Protein AF-E9GA57-F1 (afdb_monomer)

Structure (mmCIF, N/CA/C/O backbone):
data_AF-E9GA57-F1
#
_entry.id   AF-E9GA57-F1
#
loop_
_atom_site.group_PDB
_atom_site.id
_atom_site.type_symbol
_atom_site.label_atom_id
_atom_site.label_alt_id
_atom_site.label_comp_id
_atom_site.label_asym_id
_atom_site.label_entity_id
_atom_site.label_seq_id
_atom_site.pdbx_PDB_ins_code
_atom_site.Cartn_x
_atom_site.Cartn_y
_atom_site.Cartn_z
_atom_site.occupancy
_atom_site.B_iso_or_equiv
_atom_site.auth_seq_id
_atom_site.auth_comp_id
_atom_site.auth_asym_id
_atom_site.auth_atom_id
_atom_site.pdbx_PDB_model_num
ATOM 1 N N . MET A 1 1 ? 1.927 -9.019 -27.280 1.00 52.72 1 MET A N 1
ATOM 2 C CA . MET A 1 1 ? 1.765 -9.834 -26.053 1.00 52.72 1 MET A CA 1
ATOM 3 C C . MET A 1 1 ? 1.770 -9.001 -24.768 1.00 52.72 1 MET A C 1
ATOM 5 O O . MET A 1 1 ? 0.870 -9.200 -23.970 1.00 52.72 1 MET A O 1
ATOM 9 N N . GLY A 1 2 ? 2.682 -8.036 -24.570 1.00 62.12 2 GLY A N 1
ATOM 10 C CA . GLY A 1 2 ? 2.745 -7.253 -23.314 1.00 62.12 2 GLY A CA 1
ATOM 11 C C . GLY A 1 2 ? 1.515 -6.386 -22.986 1.00 62.12 2 GLY A C 1
ATOM 12 O O . GLY A 1 2 ? 1.134 -6.282 -21.827 1.00 62.12 2 GLY A O 1
ATOM 13 N N . VAL A 1 3 ? 0.835 -5.830 -23.995 1.00 66.38 3 VAL A N 1
ATOM 14 C CA . VAL A 1 3 ? -0.330 -4.940 -23.786 1.00 66.38 3 VAL A CA 1
ATOM 15 C C . VAL A 1 3 ? -1.567 -5.695 -23.279 1.00 66.38 3 VAL A C 1
ATOM 17 O O . VAL A 1 3 ? -2.296 -5.191 -22.432 1.00 66.38 3 VAL A O 1
ATOM 20 N N . LEU A 1 4 ? -1.779 -6.934 -23.735 1.00 70.25 4 LEU A N 1
ATOM 21 C CA . LEU A 1 4 ? -2.903 -7.766 -23.285 1.00 70.25 4 LEU A CA 1
ATOM 22 C C . LEU A 1 4 ? -2.742 -8.202 -21.822 1.00 70.25 4 LEU A C 1
ATOM 24 O O . LEU A 1 4 ? -3.722 -8.253 -21.086 1.00 70.25 4 LEU A O 1
ATOM 28 N N . LEU A 1 5 ? -1.505 -8.443 -21.383 1.00 80.62 5 LEU A N 1
ATOM 29 C CA . LEU A 1 5 ? -1.187 -8.780 -19.994 1.00 80.62 5 LEU A CA 1
ATOM 30 C C . LEU A 1 5 ? -1.460 -7.605 -19.042 1.00 80.62 5 LEU A C 1
ATOM 32 O O . LEU A 1 5 ? -2.015 -7.808 -17.965 1.00 80.62 5 LEU A O 1
ATOM 36 N N . ALA A 1 6 ? -1.157 -6.375 -19.467 1.00 80.19 6 ALA A N 1
ATOM 37 C CA . ALA A 1 6 ? -1.440 -5.175 -18.680 1.00 80.19 6 ALA A CA 1
ATOM 38 C C . ALA A 1 6 ? -2.951 -4.940 -18.490 1.00 80.19 6 ALA A C 1
ATOM 40 O O . ALA A 1 6 ? -3.390 -4.615 -17.390 1.00 80.19 6 ALA A O 1
ATOM 41 N N . ILE A 1 7 ? -3.762 -5.173 -19.528 1.00 82.75 7 ILE A N 1
ATOM 42 C CA . ILE A 1 7 ? -5.223 -4.997 -19.460 1.00 82.75 7 ILE A CA 1
ATOM 43 C C . ILE A 1 7 ? -5.868 -6.036 -18.528 1.00 82.75 7 ILE A C 1
ATOM 45 O O . ILE A 1 7 ? -6.749 -5.694 -17.741 1.00 82.75 7 ILE A O 1
ATOM 49 N N . VAL A 1 8 ? -5.399 -7.288 -18.560 1.00 86.50 8 VAL A N 1
ATOM 50 C CA . VAL A 1 8 ? -5.901 -8.355 -17.675 1.00 86.50 8 VAL A CA 1
ATOM 51 C C . VAL A 1 8 ? -5.551 -8.082 -16.207 1.00 86.50 8 VAL A C 1
ATOM 53 O O . VAL A 1 8 ? -6.388 -8.299 -15.331 1.00 86.50 8 VAL A O 1
ATOM 56 N N . LEU A 1 9 ? -4.356 -7.551 -15.928 1.00 84.56 9 LEU A N 1
ATOM 57 C CA . LEU A 1 9 ? -3.941 -7.194 -14.566 1.00 84.56 9 LEU A CA 1
ATOM 58 C C . LEU A 1 9 ? -4.743 -6.014 -13.999 1.00 84.56 9 LEU A C 1
ATOM 60 O O . LEU A 1 9 ? -5.141 -6.055 -12.836 1.00 84.56 9 LEU A O 1
ATOM 64 N N . ILE A 1 10 ? -5.052 -5.007 -14.822 1.00 83.75 10 ILE A N 1
ATOM 65 C CA . ILE A 1 10 ? -5.902 -3.875 -14.418 1.00 83.75 10 ILE A CA 1
ATOM 66 C C . ILE A 1 10 ? -7.335 -4.350 -14.134 1.00 83.75 10 ILE A C 1
ATOM 68 O O . ILE A 1 10 ? -7.931 -3.951 -13.134 1.00 83.75 10 ILE A O 1
ATOM 72 N N . TRP A 1 11 ? -7.879 -5.248 -14.961 1.00 86.62 11 TRP A N 1
ATOM 73 C CA . TRP A 1 11 ? -9.225 -5.790 -14.760 1.00 86.62 11 TRP A CA 1
ATOM 74 C C . TRP A 1 11 ? -9.342 -6.630 -13.477 1.00 86.62 11 TRP A C 1
ATOM 76 O O . TRP A 1 11 ? -10.303 -6.476 -12.721 1.00 86.62 11 TRP A O 1
ATOM 86 N N . LEU A 1 12 ? -8.339 -7.465 -13.181 1.00 82.69 12 LEU A N 1
ATOM 87 C CA . LEU A 1 12 ? -8.283 -8.245 -11.937 1.00 82.69 12 LEU A CA 1
ATOM 88 C C . LEU A 1 12 ? -8.162 -7.354 -10.693 1.00 82.69 12 LEU A C 1
ATOM 90 O O . LEU A 1 12 ? -8.779 -7.645 -9.668 1.00 82.69 12 LEU A O 1
ATOM 94 N N . TRP A 1 13 ? -7.418 -6.251 -10.789 1.00 83.06 13 TRP A N 1
ATOM 95 C CA . TRP A 1 13 ? -7.254 -5.304 -9.688 1.00 83.06 13 TRP A CA 1
ATOM 96 C C . TRP A 1 13 ? -8.558 -4.559 -9.358 1.00 83.06 13 TRP A C 1
ATOM 98 O O . TRP A 1 13 ? -8.943 -4.476 -8.192 1.00 83.06 13 TRP A O 1
ATOM 108 N N . VAL A 1 14 ? -9.300 -4.108 -10.377 1.00 77.31 14 VAL A N 1
ATOM 109 C CA . VAL A 1 14 ? -10.599 -3.427 -10.199 1.00 77.31 14 VAL A CA 1
ATOM 110 C C . VAL A 1 14 ? -11.663 -4.365 -9.616 1.00 77.31 14 VAL A C 1
ATOM 112 O O . VAL A 1 14 ? -12.444 -3.958 -8.751 1.00 77.31 14 VAL A O 1
ATOM 115 N N . LYS A 1 15 ? -11.675 -5.638 -10.030 1.00 70.62 15 LYS A N 1
ATOM 116 C CA . LYS A 1 15 ? -12.623 -6.636 -9.512 1.00 70.62 15 LYS A CA 1
ATOM 117 C C . LYS A 1 15 ? -12.389 -6.948 -8.028 1.00 70.62 15 LYS A C 1
ATOM 119 O O . LYS A 1 15 ? -13.335 -7.018 -7.253 1.00 70.62 15 LYS A O 1
ATOM 124 N N . HIS A 1 16 ? -11.129 -7.057 -7.609 1.00 69.00 16 HIS A N 1
ATOM 125 C CA . HIS A 1 16 ? -10.789 -7.341 -6.212 1.00 69.00 16 HIS A CA 1
ATOM 126 C C . HIS A 1 16 ? -11.124 -6.174 -5.259 1.00 69.00 16 HIS A C 1
ATOM 128 O O . HIS A 1 16 ? -11.327 -6.380 -4.062 1.00 69.00 16 HIS A O 1
ATOM 134 N N . PHE A 1 17 ? -11.195 -4.940 -5.769 1.00 57.69 17 PHE A N 1
ATOM 135 C CA . PHE A 1 17 ? -11.521 -3.760 -4.961 1.00 57.69 17 PHE A CA 1
ATOM 136 C C . PHE A 1 17 ? -13.031 -3.528 -4.796 1.00 57.69 17 PHE A C 1
ATOM 138 O O . PHE A 1 17 ? -13.475 -3.004 -3.773 1.00 57.69 17 PHE A O 1
ATOM 145 N N . THR A 1 18 ? -13.827 -3.957 -5.774 1.00 52.44 18 THR A N 1
ATOM 146 C CA . THR A 1 18 ? -15.287 -3.772 -5.774 1.00 52.44 18 THR A CA 1
ATOM 147 C C . THR A 1 18 ? -16.026 -4.808 -4.921 1.00 52.44 18 THR A C 1
ATOM 149 O O . THR A 1 18 ? -17.073 -4.494 -4.367 1.00 52.44 18 THR A O 1
ATOM 152 N N . GLU A 1 19 ? -15.454 -5.995 -4.694 1.00 46.53 19 GLU A N 1
ATOM 153 C CA . GLU A 1 19 ? -16.055 -7.018 -3.816 1.00 46.53 19 GLU A CA 1
ATOM 154 C C . GLU A 1 19 ? -15.856 -6.755 -2.306 1.00 46.53 19 GLU A C 1
ATOM 156 O O . GLU A 1 19 ? -16.534 -7.368 -1.487 1.00 46.53 19 GLU A O 1
ATOM 161 N N . LYS A 1 20 ? -14.982 -5.817 -1.902 1.00 46.53 20 LYS A N 1
ATOM 162 C CA . LYS A 1 20 ? -14.731 -5.490 -0.478 1.00 46.53 20 LYS A CA 1
ATOM 163 C C . LYS A 1 20 ? -15.495 -4.278 0.063 1.00 46.53 20 LYS A C 1
ATOM 165 O O . LYS A 1 20 ? -15.325 -3.928 1.226 1.00 46.53 20 LYS A O 1
ATOM 170 N N . SER A 1 21 ? -16.327 -3.635 -0.752 1.00 40.84 21 SER A N 1
ATOM 171 C CA . SER A 1 21 ? -17.007 -2.378 -0.409 1.00 40.84 21 SER A CA 1
ATOM 172 C C . SER A 1 21 ? -18.533 -2.484 -0.526 1.00 40.84 21 SER A C 1
ATOM 174 O O . SER A 1 21 ? -19.183 -1.662 -1.161 1.00 40.84 21 SER A O 1
ATOM 176 N N . SER A 1 22 ? -19.124 -3.497 0.118 1.00 37.25 22 SER A N 1
ATOM 177 C CA . SER A 1 22 ? -20.571 -3.543 0.377 1.00 37.25 22 SER A CA 1
ATOM 178 C C . SER A 1 22 ? -20.839 -3.393 1.880 1.00 37.25 22 SER A C 1
ATOM 180 O O . SER A 1 22 ? -20.543 -4.321 2.632 1.00 37.25 22 SER A O 1
ATOM 182 N N . PRO A 1 23 ? -21.370 -2.251 2.352 1.00 38.97 23 PRO A N 1
ATOM 183 C CA . PRO A 1 23 ? -21.886 -2.128 3.708 1.00 38.97 23 PRO A CA 1
ATOM 184 C C . PRO A 1 23 ? -23.282 -2.762 3.790 1.00 38.97 23 PRO A C 1
ATOM 186 O O . PRO A 1 23 ? -24.202 -2.368 3.074 1.00 38.97 23 PRO A O 1
ATOM 189 N N . SER A 1 24 ? -23.442 -3.751 4.669 1.00 34.28 24 SER A N 1
ATOM 190 C CA . SER A 1 24 ? -24.736 -4.323 5.037 1.00 34.28 24 SER A CA 1
ATOM 191 C C . SER A 1 24 ? -25.480 -3.358 5.964 1.00 34.28 24 SER A C 1
ATOM 193 O O . SER A 1 24 ? -25.204 -3.289 7.160 1.00 34.28 24 SER A O 1
ATOM 195 N N . THR A 1 25 ? -26.417 -2.593 5.416 1.00 39.44 25 THR A N 1
ATOM 196 C CA . THR A 1 25 ? -27.461 -1.916 6.194 1.00 39.44 25 THR A CA 1
ATOM 197 C C . THR A 1 25 ? -28.654 -2.842 6.339 1.00 39.44 25 THR A C 1
ATOM 199 O O . THR A 1 25 ? -29.354 -3.086 5.357 1.00 39.44 25 THR A O 1
ATOM 202 N N . GLU A 1 26 ? -28.916 -3.293 7.561 1.00 31.64 26 GLU A N 1
ATOM 203 C CA . GLU A 1 26 ? -30.195 -3.886 7.934 1.00 31.64 26 GLU A CA 1
ATOM 204 C C . GLU A 1 26 ? -30.707 -3.189 9.203 1.00 31.64 26 GLU A C 1
ATOM 206 O O . GLU A 1 26 ? -30.174 -3.335 10.299 1.00 31.64 26 GLU A O 1
ATOM 211 N N . ASN A 1 27 ? -31.710 -2.338 8.990 1.00 33.09 27 ASN A N 1
ATOM 212 C CA . ASN A 1 27 ? -32.635 -1.824 9.993 1.00 33.09 27 ASN A CA 1
ATOM 213 C C . ASN A 1 27 ? -33.791 -2.825 10.105 1.00 33.09 27 ASN A C 1
ATOM 215 O O . ASN A 1 27 ? -34.315 -3.189 9.054 1.00 33.09 27 ASN A O 1
ATOM 219 N N . GLN A 1 28 ? -34.283 -3.124 11.317 1.00 32.22 28 GLN A N 1
ATOM 220 C CA . GLN A 1 28 ? -35.723 -3.059 11.643 1.00 32.22 28 GLN A CA 1
ATOM 221 C C . GLN A 1 28 ? -36.057 -3.338 13.127 1.00 32.22 28 GLN A C 1
ATOM 223 O O . GLN A 1 28 ? -35.602 -4.317 13.700 1.00 32.22 28 GLN A O 1
ATOM 228 N N . HIS A 1 29 ? -36.926 -2.452 13.648 1.00 30.33 29 HIS A N 1
ATOM 229 C CA . HIS A 1 29 ? -37.979 -2.579 14.684 1.00 30.33 29 HIS A CA 1
ATOM 230 C C . HIS A 1 29 ? -37.606 -3.026 16.114 1.00 30.33 29 HIS A C 1
ATOM 232 O O . HIS A 1 29 ? -37.069 -4.099 16.321 1.00 30.33 29 HIS A O 1
ATOM 238 N N . SER A 1 30 ? -37.797 -2.222 17.174 1.00 33.06 30 SER A N 1
ATOM 239 C CA . SER A 1 30 ? -39.001 -1.525 17.696 1.00 33.06 30 SER A CA 1
ATOM 240 C C . SER A 1 30 ? -40.147 -2.464 18.077 1.00 33.06 30 SER A C 1
ATOM 242 O O . SER A 1 30 ? -40.890 -2.904 17.205 1.00 33.06 30 SER A O 1
ATOM 244 N N . SER A 1 31 ? -40.301 -2.733 19.379 1.00 35.16 31 SER A N 1
ATOM 245 C CA . SER A 1 31 ? -41.503 -2.447 20.195 1.00 35.16 31 SER A CA 1
ATOM 246 C C . SER A 1 31 ? -41.460 -3.217 21.524 1.00 35.16 31 SER A C 1
ATOM 248 O O . SER A 1 31 ? -41.286 -4.429 21.521 1.00 35.16 31 SER A O 1
ATOM 250 N N . ALA A 1 32 ? -41.629 -2.504 22.641 1.00 32.69 32 ALA A N 1
ATOM 251 C CA . ALA A 1 32 ? -42.375 -2.942 23.827 1.00 32.69 32 ALA A CA 1
ATOM 252 C C . ALA A 1 32 ? -42.404 -1.798 24.853 1.00 32.69 32 ALA A C 1
ATOM 254 O O . ALA A 1 32 ? -41.393 -1.469 25.472 1.00 32.69 32 ALA A O 1
ATOM 255 N N . ASP A 1 33 ? -43.580 -1.191 24.992 1.00 34.28 33 ASP A N 1
ATOM 256 C CA . ASP A 1 33 ? -43.984 -0.403 26.152 1.00 34.28 33 ASP A CA 1
ATOM 257 C C . ASP A 1 33 ? -44.004 -1.278 27.413 1.00 34.28 33 ASP A C 1
ATOM 259 O O . ASP A 1 33 ? -44.437 -2.428 27.334 1.00 34.28 33 ASP A O 1
ATOM 263 N N . GLN A 1 34 ? -43.673 -0.702 28.575 1.00 35.12 34 GLN A N 1
ATOM 264 C CA . GLN A 1 34 ? -44.539 -0.762 29.761 1.00 35.12 34 GLN A CA 1
ATOM 265 C C . GLN A 1 34 ? -44.079 0.195 30.876 1.00 35.12 34 GLN A C 1
ATOM 267 O O . GLN A 1 34 ? -42.947 0.161 31.347 1.00 35.12 34 GLN A O 1
ATOM 272 N N . ASN A 1 35 ? -45.025 1.047 31.281 1.00 30.70 35 ASN A N 1
ATOM 273 C CA . ASN A 1 35 ? -45.086 1.794 32.537 1.00 30.70 35 ASN A CA 1
ATOM 274 C C . ASN A 1 35 ? -44.775 0.909 33.756 1.00 30.70 35 ASN A C 1
ATOM 276 O O . ASN A 1 35 ? -45.342 -0.176 33.848 1.00 30.70 35 ASN A O 1
ATOM 280 N N . SER A 1 36 ? -44.094 1.447 34.773 1.00 32.06 36 SER A N 1
ATOM 281 C CA . SER A 1 36 ? -44.779 1.950 35.981 1.00 32.06 36 SER A CA 1
ATOM 282 C C . SER A 1 36 ? -43.806 2.337 37.102 1.00 32.06 36 SER A C 1
ATOM 284 O O . SER A 1 36 ? -42.912 1.567 37.432 1.00 32.06 36 SER A O 1
ATOM 286 N N . ASN A 1 37 ? -44.143 3.455 37.745 1.00 32.72 37 ASN A N 1
ATOM 287 C CA . ASN A 1 37 ? -43.952 3.789 39.158 1.00 32.72 37 ASN A CA 1
ATOM 288 C C . ASN A 1 37 ? -42.570 4.242 39.651 1.00 32.72 37 ASN A C 1
ATOM 290 O O . ASN A 1 37 ? -41.675 3.455 39.943 1.00 32.72 37 ASN A O 1
ATOM 294 N N . ASP A 1 38 ? -42.523 5.559 39.863 1.00 36.25 38 ASP A N 1
ATOM 295 C CA . ASP A 1 38 ? -41.818 6.247 40.940 1.00 36.25 38 ASP A CA 1
ATOM 296 C C . ASP A 1 38 ? -41.906 5.494 42.275 1.00 36.25 38 ASP A C 1
ATOM 298 O O . ASP A 1 38 ? -43.006 5.337 42.804 1.00 36.25 38 ASP A O 1
ATOM 302 N N . VAL A 1 39 ? -40.751 5.134 42.841 1.00 38.06 39 VAL A N 1
ATOM 303 C CA . VAL A 1 39 ? -40.457 5.169 44.285 1.00 38.06 39 VAL A CA 1
ATOM 304 C C . VAL A 1 39 ? -38.939 5.367 44.437 1.00 38.06 39 VAL A C 1
ATOM 306 O O . VAL A 1 39 ? -38.159 4.462 44.151 1.00 38.06 39 VAL A O 1
ATOM 309 N N . GLU A 1 40 ? -38.516 6.558 44.872 1.00 39.00 40 GLU A N 1
ATOM 310 C CA . GLU A 1 40 ? -37.203 6.765 45.507 1.00 39.00 40 GLU A CA 1
ATOM 311 C C . GLU A 1 40 ? -37.125 5.946 46.807 1.00 39.00 40 GLU A C 1
ATOM 313 O O . GLU A 1 40 ? -38.121 5.839 47.529 1.00 39.00 40 GLU A O 1
ATOM 318 N N . PRO A 1 41 ? -35.931 5.446 47.169 1.00 43.34 41 PRO A N 1
ATOM 319 C CA . PRO A 1 41 ? -35.280 6.125 48.285 1.00 43.34 41 PRO A CA 1
ATOM 320 C C . PRO A 1 41 ? -33.763 6.315 48.133 1.00 43.34 41 PRO A C 1
ATOM 322 O O . PRO A 1 41 ? -33.021 5.471 47.641 1.00 43.34 41 PRO A O 1
ATOM 325 N N . GLU A 1 42 ? -33.354 7.492 48.596 1.00 33.31 42 GLU A N 1
ATOM 326 C CA . GLU A 1 42 ? -32.157 7.828 49.368 1.00 33.31 42 GLU A CA 1
ATOM 327 C C . GLU A 1 42 ? -30.932 6.883 49.399 1.00 33.31 42 GLU A C 1
ATOM 329 O O . GLU A 1 42 ? -30.936 5.807 49.981 1.00 33.31 42 GLU A O 1
ATOM 334 N N . VAL A 1 43 ? -29.815 7.482 48.962 1.00 35.31 43 VAL A N 1
ATOM 335 C CA . VAL A 1 43 ? -28.507 7.529 49.650 1.00 35.31 43 VAL A CA 1
ATOM 336 C C . VAL A 1 43 ? -27.723 6.212 49.787 1.00 35.31 43 VAL A C 1
ATOM 338 O O . VAL A 1 43 ? -27.720 5.563 50.825 1.00 35.31 43 VAL A O 1
ATOM 341 N N . CYS A 1 44 ? -26.835 5.979 48.815 1.00 30.36 44 CYS A N 1
ATOM 342 C CA . CYS A 1 44 ? -25.487 5.469 49.087 1.00 30.36 44 CYS A CA 1
ATOM 343 C C . CYS A 1 44 ? -24.462 6.535 48.674 1.00 30.36 44 CYS A C 1
ATOM 345 O O . CYS A 1 44 ? -24.167 6.734 47.494 1.00 30.36 44 CYS A O 1
ATOM 347 N N . GLN A 1 45 ? -23.964 7.271 49.668 1.00 35.75 45 GLN A N 1
ATOM 348 C CA . GLN A 1 45 ? -22.781 8.119 49.548 1.00 35.75 45 GLN A CA 1
ATOM 349 C C . GLN A 1 45 ? -21.500 7.273 49.634 1.00 35.75 45 GLN A C 1
ATOM 351 O O . GLN A 1 45 ? -21.468 6.246 50.302 1.00 35.75 45 GLN A O 1
ATOM 356 N N . ASP A 1 46 ? -20.449 7.802 49.004 1.00 35.81 46 ASP A N 1
ATOM 357 C CA . ASP A 1 46 ? -19.027 7.464 49.148 1.00 35.81 46 ASP A CA 1
ATOM 358 C C . ASP A 1 46 ? -18.485 6.173 48.517 1.00 35.81 46 ASP A C 1
ATOM 360 O O . ASP A 1 46 ? -18.299 5.151 49.164 1.00 35.81 46 ASP A O 1
ATOM 364 N N . THR A 1 47 ? -18.006 6.294 47.271 1.00 39.78 47 THR A N 1
ATOM 365 C CA . THR A 1 47 ? -16.549 6.289 46.984 1.00 39.78 47 THR A CA 1
ATOM 366 C C . THR A 1 47 ? -16.287 6.709 45.535 1.00 39.78 47 THR A C 1
ATOM 368 O O . THR A 1 47 ? -16.073 5.907 44.631 1.00 39.78 47 THR A O 1
ATOM 371 N N . ARG A 1 48 ? -16.280 8.023 45.282 1.00 32.22 48 ARG A N 1
ATOM 372 C CA . ARG A 1 48 ? -15.826 8.577 43.998 1.00 32.22 48 ARG A CA 1
ATOM 373 C C . ARG A 1 48 ? -14.314 8.794 44.072 1.00 32.22 48 ARG A C 1
ATOM 375 O O . ARG A 1 48 ? -13.851 9.908 44.301 1.00 32.22 48 ARG A O 1
ATOM 382 N N . GLN A 1 49 ? -13.534 7.723 43.921 1.00 37.47 49 GLN A N 1
ATOM 383 C CA . GLN A 1 49 ? -12.100 7.869 43.676 1.00 37.47 49 GLN A CA 1
ATOM 384 C C . GLN A 1 49 ? -11.899 8.447 42.271 1.00 37.47 49 GLN A C 1
ATOM 386 O O . GLN A 1 49 ? -12.241 7.848 41.254 1.00 37.47 49 GLN A O 1
ATOM 391 N N . GLN A 1 50 ? -11.383 9.672 42.242 1.00 33.66 50 GLN A N 1
ATOM 392 C CA . GLN A 1 50 ? -10.917 10.380 41.057 1.00 33.66 50 GLN A CA 1
ATOM 393 C C . GLN A 1 50 ? -9.732 9.630 40.432 1.00 33.66 50 GLN A C 1
ATOM 395 O O . GLN A 1 50 ? -8.575 9.859 40.779 1.00 33.66 50 GLN A O 1
ATOM 400 N N . LEU A 1 51 ? -10.019 8.754 39.468 1.00 34.22 51 LEU A N 1
ATOM 401 C CA . LEU A 1 51 ? -9.038 8.312 38.480 1.00 34.22 51 LEU A CA 1
ATOM 402 C C . LEU A 1 51 ? -8.805 9.458 37.492 1.00 34.22 51 LEU A C 1
ATOM 404 O O . LEU A 1 51 ? -9.459 9.600 36.461 1.00 34.22 51 LEU A O 1
ATOM 408 N N . THR A 1 52 ? -7.871 10.325 37.868 1.00 31.64 52 THR A N 1
ATOM 409 C CA . THR A 1 52 ? -7.281 11.337 36.995 1.00 31.64 52 THR A CA 1
ATOM 410 C C . THR A 1 52 ? -6.394 10.609 35.983 1.00 31.64 52 THR A C 1
ATOM 412 O O . THR A 1 52 ? -5.211 10.396 36.225 1.00 31.64 52 THR A O 1
ATOM 415 N N . VAL A 1 53 ? -6.969 10.158 34.866 1.00 38.06 53 VAL A N 1
ATOM 416 C CA . VAL A 1 53 ? -6.175 9.667 33.734 1.00 38.06 53 VAL A CA 1
ATOM 417 C C . VAL A 1 53 ? -5.670 10.890 32.978 1.00 38.06 53 VAL A C 1
ATOM 419 O O . VAL A 1 53 ? -6.438 11.614 32.342 1.00 38.06 53 VAL A O 1
ATOM 422 N N . ASP A 1 54 ? -4.371 11.146 33.111 1.00 33.53 54 ASP A N 1
ATOM 423 C CA . ASP A 1 54 ? -3.637 12.192 32.409 1.00 33.53 54 ASP A CA 1
ATOM 424 C C . ASP A 1 54 ? -3.819 12.057 30.888 1.00 33.53 54 ASP A C 1
ATOM 426 O O . ASP A 1 54 ? -3.111 11.327 30.195 1.00 33.53 54 ASP A O 1
ATOM 430 N N . SER A 1 55 ? -4.762 12.825 30.345 1.00 37.09 55 SER A N 1
ATOM 431 C CA . SER A 1 55 ? -4.916 13.075 28.913 1.00 37.09 55 SER A CA 1
ATOM 432 C C . SER A 1 55 ? -3.831 14.051 28.444 1.00 37.09 55 SER A C 1
ATOM 434 O O . SER A 1 55 ? -4.099 15.208 28.114 1.00 37.09 55 SER A O 1
ATOM 436 N N . LYS A 1 56 ? -2.573 13.608 28.441 1.00 44.03 56 LYS A N 1
ATOM 437 C CA . LYS A 1 56 ? -1.449 14.325 27.830 1.00 44.03 56 LYS A CA 1
ATOM 438 C C . LYS A 1 56 ? -0.706 13.374 26.903 1.00 44.03 56 LYS A C 1
ATOM 440 O O . LYS A 1 56 ? -0.406 12.255 27.289 1.00 44.03 56 LYS A O 1
ATOM 445 N N . MET A 1 57 ? -0.344 13.892 25.727 1.00 38.44 57 MET A N 1
ATOM 446 C CA . MET A 1 57 ? 0.474 13.270 24.669 1.00 38.44 57 MET A CA 1
ATOM 447 C C . MET A 1 57 ? -0.303 12.593 23.525 1.00 38.44 57 MET A C 1
ATOM 449 O O . MET A 1 57 ? -0.106 11.425 23.219 1.00 38.44 57 MET A O 1
ATOM 453 N N . LEU A 1 58 ? -1.095 13.373 22.787 1.00 38.88 58 LEU A N 1
ATOM 454 C CA . LEU A 1 58 ? -1.225 13.166 21.338 1.00 38.88 58 LEU A CA 1
ATOM 455 C C . LEU A 1 58 ? -1.053 14.511 20.632 1.00 38.88 58 LEU A C 1
ATOM 457 O O . LEU A 1 58 ? -1.991 15.135 20.147 1.00 38.88 58 LEU A O 1
ATOM 461 N N . THR A 1 59 ? 0.190 14.986 20.613 1.00 36.25 59 THR A N 1
ATOM 462 C CA . THR A 1 59 ? 0.614 16.019 19.673 1.00 36.25 59 THR A CA 1
ATOM 463 C C . THR A 1 59 ? 0.616 15.415 18.275 1.00 36.25 59 THR A C 1
ATOM 465 O O . THR A 1 59 ? 1.459 14.586 17.930 1.00 36.25 59 THR A O 1
ATOM 468 N N . THR A 1 60 ? -0.361 15.834 17.476 1.00 38.75 60 THR A N 1
ATOM 469 C CA . THR A 1 60 ? -0.442 15.612 16.034 1.00 38.75 60 THR A CA 1
ATOM 470 C C . THR A 1 60 ? 0.822 16.156 15.379 1.00 38.75 60 THR A C 1
ATOM 472 O O . THR A 1 60 ? 0.965 17.362 15.180 1.00 38.75 60 THR A O 1
ATOM 475 N N . THR A 1 61 ? 1.766 15.271 15.074 1.00 39.00 61 THR A N 1
ATOM 476 C CA . THR A 1 61 ? 2.919 15.631 14.250 1.00 39.00 61 THR A CA 1
ATOM 477 C C . THR A 1 61 ? 2.459 15.488 12.807 1.00 39.00 61 THR A C 1
ATOM 479 O O . THR A 1 61 ? 2.162 14.380 12.361 1.00 39.00 61 THR A O 1
ATOM 482 N N . SER A 1 62 ? 2.282 16.622 12.126 1.00 39.81 62 SER A N 1
ATOM 483 C CA . SER A 1 62 ? 1.831 16.674 10.738 1.00 39.81 62 SER A CA 1
ATOM 484 C C . SER A 1 62 ? 2.770 15.862 9.851 1.00 39.81 62 SER A C 1
ATOM 486 O O . SER A 1 62 ? 3.983 16.074 9.860 1.00 39.81 62 SER A O 1
ATOM 488 N N . ILE A 1 63 ? 2.195 14.948 9.077 1.00 44.00 63 ILE A N 1
ATOM 489 C CA . ILE A 1 63 ? 2.881 14.251 7.992 1.00 44.00 63 ILE A CA 1
ATOM 490 C C . ILE A 1 63 ? 3.279 15.318 6.955 1.00 44.00 63 ILE A C 1
ATOM 492 O O . ILE A 1 63 ? 2.396 16.068 6.537 1.00 44.00 63 ILE A O 1
ATOM 496 N N . PRO A 1 64 ? 4.558 15.438 6.551 1.00 44.91 64 PRO A N 1
ATOM 497 C CA . PRO A 1 64 ? 4.936 16.358 5.492 1.00 44.91 64 PRO A CA 1
ATOM 498 C C . PRO A 1 64 ? 4.424 15.832 4.148 1.00 44.91 64 PRO A C 1
ATOM 500 O O . PRO A 1 64 ? 4.748 14.719 3.735 1.00 44.91 64 PRO A O 1
ATOM 503 N N . ASP A 1 65 ? 3.603 16.673 3.532 1.00 41.75 65 ASP A N 1
ATOM 504 C CA . ASP A 1 65 ? 3.062 16.683 2.179 1.00 41.75 65 ASP A CA 1
ATOM 505 C C . ASP A 1 65 ? 3.663 15.709 1.147 1.00 41.75 65 ASP A C 1
ATOM 507 O O . ASP A 1 65 ? 4.823 15.795 0.736 1.00 41.75 65 ASP A O 1
ATOM 511 N N . GLU A 1 66 ? 2.775 14.885 0.584 1.00 48.81 66 GLU A N 1
ATOM 512 C CA . GLU A 1 66 ? 2.966 14.106 -0.648 1.00 48.81 66 GLU A CA 1
ATOM 513 C C . GLU A 1 66 ? 3.258 14.974 -1.895 1.00 48.81 66 GLU A C 1
ATOM 515 O O . GLU A 1 66 ? 3.596 14.436 -2.949 1.00 48.81 66 GLU A O 1
ATOM 520 N N . GLN A 1 67 ? 3.186 16.309 -1.794 1.00 51.09 67 GLN A N 1
ATOM 521 C CA . GLN A 1 67 ? 3.429 17.233 -2.912 1.00 51.09 67 GLN A CA 1
ATOM 522 C C . GLN A 1 67 ? 4.880 17.255 -3.408 1.00 51.09 67 GLN A C 1
ATOM 524 O O . GLN A 1 67 ? 5.110 17.539 -4.580 1.00 51.09 67 GLN A O 1
ATOM 529 N N . PHE A 1 68 ? 5.870 16.909 -2.578 1.00 47.16 68 PHE A N 1
ATOM 530 C CA . PHE A 1 68 ? 7.273 16.939 -3.018 1.00 47.16 68 PHE A CA 1
ATOM 531 C C . PHE A 1 68 ? 7.662 15.781 -3.955 1.00 47.16 68 PHE A C 1
ATOM 533 O O . PHE A 1 68 ? 8.703 15.854 -4.604 1.00 47.16 68 PHE A O 1
ATOM 540 N N . LYS A 1 69 ? 6.841 14.725 -4.076 1.00 55.66 69 LYS A N 1
ATOM 541 C CA . LYS A 1 69 ? 7.156 13.554 -4.921 1.00 55.66 69 LYS A CA 1
ATOM 542 C C . LYS A 1 69 ? 6.603 13.643 -6.344 1.00 55.66 69 LYS A C 1
ATOM 544 O O . LYS A 1 69 ? 7.133 12.980 -7.233 1.00 55.66 69 LYS A O 1
ATOM 549 N N . THR A 1 70 ? 5.571 14.447 -6.591 1.00 58.09 70 THR A N 1
ATOM 550 C CA . THR A 1 70 ? 4.962 14.576 -7.928 1.00 58.09 70 THR A CA 1
ATOM 551 C C . THR A 1 70 ? 5.854 15.339 -8.903 1.00 58.09 70 THR A C 1
ATOM 553 O O . THR A 1 70 ? 6.050 14.889 -10.032 1.00 58.09 70 THR A O 1
ATOM 556 N N . ASP A 1 71 ? 6.488 16.421 -8.451 1.00 59.66 71 ASP A N 1
ATOM 557 C CA . ASP A 1 71 ? 7.306 17.273 -9.322 1.00 59.66 71 ASP A CA 1
ATOM 558 C C . ASP A 1 71 ? 8.570 16.555 -9.812 1.00 59.66 71 ASP A C 1
ATOM 560 O O . ASP A 1 71 ? 8.975 16.693 -10.970 1.00 59.66 71 ASP A O 1
ATOM 564 N N . GLU A 1 72 ? 9.183 15.732 -8.962 1.00 69.12 72 GLU A N 1
ATOM 565 C CA . GLU A 1 72 ? 10.380 14.969 -9.318 1.00 69.12 72 GLU A CA 1
ATOM 566 C C . GLU A 1 72 ? 10.062 13.845 -10.320 1.00 69.12 72 GLU A C 1
ATOM 568 O O . GLU A 1 72 ? 10.793 13.656 -11.299 1.00 69.12 72 GLU A O 1
ATOM 573 N N . ILE A 1 73 ? 8.917 13.172 -10.155 1.00 70.94 73 ILE A N 1
ATOM 574 C CA . ILE A 1 73 ? 8.416 12.158 -11.096 1.00 70.94 73 ILE A CA 1
ATOM 575 C C . ILE A 1 73 ? 8.100 12.785 -12.462 1.00 70.94 73 ILE A C 1
ATOM 577 O O . ILE A 1 73 ? 8.491 12.240 -13.499 1.00 70.94 73 ILE A O 1
ATOM 581 N N . ASP A 1 74 ? 7.467 13.958 -12.490 1.00 71.69 74 ASP A N 1
ATOM 582 C CA . ASP A 1 74 ? 7.157 14.669 -13.736 1.00 71.69 74 ASP A CA 1
ATOM 583 C C . ASP A 1 74 ? 8.412 15.182 -14.451 1.00 71.69 74 ASP A C 1
ATOM 585 O O . ASP A 1 74 ? 8.451 15.292 -15.683 1.00 71.69 74 ASP A O 1
ATOM 589 N N . THR A 1 75 ? 9.467 15.485 -13.696 1.00 75.56 75 THR A N 1
ATOM 590 C CA . THR A 1 75 ? 10.765 15.875 -14.256 1.00 75.56 75 THR A CA 1
ATOM 591 C C . THR A 1 75 ? 11.482 14.672 -14.873 1.00 75.56 75 THR A C 1
ATOM 593 O O . THR A 1 75 ? 11.960 14.756 -16.007 1.00 75.56 75 THR A O 1
ATOM 596 N N . LEU A 1 76 ? 11.472 13.520 -14.195 1.00 73.00 76 LEU A N 1
ATOM 597 C CA . LEU A 1 76 ? 12.008 12.262 -14.728 1.00 73.00 76 LEU A CA 1
ATOM 598 C C . LEU A 1 76 ? 11.267 11.807 -15.990 1.00 73.00 76 LEU A C 1
ATOM 600 O O . LEU A 1 76 ? 11.895 11.382 -16.960 1.00 73.00 76 LEU A O 1
ATOM 604 N N . LYS A 1 77 ? 9.938 11.951 -16.020 1.00 77.75 77 LYS A N 1
ATOM 605 C CA . LYS A 1 77 ? 9.118 11.601 -17.185 1.00 77.75 77 LYS A CA 1
ATOM 606 C C . LYS A 1 77 ? 9.467 12.454 -18.407 1.00 77.75 77 LYS A C 1
ATOM 608 O O . LYS A 1 77 ? 9.684 11.902 -19.485 1.00 77.75 77 LYS A O 1
ATOM 613 N N . ARG A 1 78 ? 9.617 13.773 -18.229 1.00 79.81 78 ARG A N 1
ATOM 614 C CA . ARG A 1 78 ? 10.063 14.695 -19.291 1.00 79.81 78 ARG A CA 1
ATOM 615 C C . ARG A 1 78 ? 11.472 14.374 -19.793 1.00 79.81 78 ARG A C 1
ATOM 617 O O . ARG A 1 78 ? 11.716 14.433 -20.997 1.00 79.81 78 ARG A O 1
ATOM 624 N N . ASN A 1 79 ? 12.389 14.003 -18.900 1.00 80.38 79 ASN A N 1
ATOM 625 C CA . ASN A 1 79 ? 13.746 13.610 -19.286 1.00 80.38 79 ASN A CA 1
ATOM 626 C C . ASN A 1 79 ? 13.758 12.300 -20.086 1.00 80.38 79 ASN A C 1
ATOM 628 O O . ASN A 1 79 ? 14.412 12.235 -21.126 1.00 80.38 79 ASN A O 1
ATOM 632 N N . ASN A 1 80 ? 12.970 11.301 -19.680 1.00 78.31 80 ASN A N 1
ATOM 633 C CA . ASN A 1 80 ? 12.810 10.055 -20.435 1.00 78.31 80 ASN A CA 1
ATOM 634 C C . ASN A 1 80 ? 12.233 10.291 -21.836 1.00 78.31 80 ASN A C 1
ATOM 636 O O . ASN A 1 80 ? 12.697 9.705 -22.812 1.00 78.31 80 ASN A O 1
ATOM 640 N N . GLU A 1 81 ? 11.249 11.179 -21.960 1.00 81.38 81 GLU A N 1
ATOM 641 C CA . GLU A 1 81 ? 10.649 11.533 -23.248 1.00 81.38 81 GLU A CA 1
ATOM 642 C C . GLU A 1 81 ? 11.647 12.282 -24.151 1.00 81.38 81 GLU A C 1
ATOM 644 O O . GLU A 1 81 ? 11.743 12.021 -25.353 1.00 81.38 81 GLU A O 1
ATOM 649 N N . ARG A 1 82 ? 12.480 13.151 -23.564 1.00 85.44 82 ARG A N 1
ATOM 650 C CA . ARG A 1 82 ? 13.583 13.821 -24.263 1.00 85.44 82 ARG A CA 1
ATOM 651 C C . ARG A 1 82 ? 14.643 12.831 -24.755 1.00 85.44 82 ARG A C 1
ATOM 653 O O . ARG A 1 82 ? 15.052 12.928 -25.913 1.00 85.44 82 ARG A O 1
ATOM 660 N N . LEU A 1 83 ? 15.054 11.878 -23.920 1.00 81.25 83 LEU A N 1
ATOM 661 C CA . LEU A 1 83 ? 16.000 10.819 -24.290 1.00 81.25 83 LEU A CA 1
ATOM 662 C C . LEU A 1 83 ? 15.428 9.921 -25.394 1.00 81.25 83 LEU A C 1
ATOM 664 O O . LEU A 1 83 ? 16.111 9.648 -26.380 1.00 81.25 83 LEU A O 1
ATOM 668 N N . ALA A 1 84 ? 14.155 9.530 -25.300 1.00 77.00 84 ALA A N 1
ATOM 669 C CA . ALA A 1 84 ? 13.483 8.751 -26.339 1.00 77.00 84 ALA A CA 1
ATOM 670 C C . ALA A 1 84 ? 13.493 9.476 -27.697 1.00 77.00 84 ALA A C 1
ATOM 672 O O . ALA A 1 84 ? 13.809 8.872 -28.725 1.00 77.00 84 ALA A O 1
ATOM 673 N N . ASN A 1 85 ? 13.236 10.786 -27.702 1.00 81.75 85 ASN A N 1
ATOM 674 C CA . ASN A 1 85 ? 13.295 11.607 -28.911 1.00 81.75 85 ASN A CA 1
ATOM 675 C C . ASN A 1 85 ? 14.719 11.727 -29.481 1.00 81.75 85 ASN A C 1
ATOM 677 O O . ASN A 1 85 ? 14.900 11.666 -30.699 1.00 81.75 85 ASN A O 1
ATOM 681 N N . GLN A 1 86 ? 15.744 11.828 -28.629 1.00 83.94 86 GLN A N 1
ATOM 682 C CA . GLN A 1 86 ? 17.144 11.805 -29.068 1.00 83.94 86 GLN A CA 1
ATOM 683 C C . GLN A 1 86 ? 17.533 10.455 -29.686 1.00 83.94 86 GLN A C 1
ATOM 685 O O . GLN A 1 86 ? 18.199 10.422 -30.719 1.00 83.94 86 GLN A O 1
ATOM 690 N N . VAL A 1 87 ? 17.069 9.338 -29.116 1.00 78.69 87 VAL A N 1
ATOM 691 C CA . VAL A 1 87 ? 17.282 7.995 -29.681 1.00 78.69 87 VAL A CA 1
ATOM 692 C C . VAL A 1 87 ? 16.614 7.857 -31.051 1.00 78.69 87 VAL A C 1
ATOM 694 O O . VAL A 1 87 ? 17.194 7.260 -31.959 1.00 78.69 87 VAL A O 1
ATOM 697 N N . ILE A 1 88 ? 15.416 8.419 -31.235 1.00 82.50 88 ILE A N 1
ATOM 698 C CA . ILE A 1 88 ? 14.732 8.434 -32.537 1.00 82.50 88 ILE A CA 1
ATOM 699 C C . ILE A 1 88 ? 15.532 9.248 -33.563 1.00 82.50 88 ILE A C 1
ATOM 701 O O . ILE A 1 88 ? 15.736 8.766 -34.678 1.00 82.50 88 ILE A O 1
ATOM 705 N N . GLN A 1 89 ? 16.041 10.430 -33.195 1.00 82.38 89 GLN A N 1
ATOM 706 C CA . GLN A 1 89 ? 16.899 11.214 -34.089 1.00 82.38 89 GLN A CA 1
ATOM 707 C C . GLN A 1 89 ? 18.177 10.468 -34.475 1.00 82.38 89 GLN A C 1
ATOM 709 O O . GLN A 1 89 ? 18.476 10.366 -35.662 1.00 82.38 89 GLN A O 1
ATOM 714 N N . LEU A 1 90 ? 18.881 9.870 -33.512 1.00 76.75 90 LEU A N 1
ATOM 715 C CA . LEU A 1 90 ? 20.092 9.095 -33.796 1.00 76.75 90 LEU A CA 1
ATOM 716 C C . LEU A 1 90 ? 19.810 7.894 -34.710 1.00 76.75 90 LEU A C 1
ATOM 718 O O . LEU A 1 90 ? 20.630 7.567 -35.563 1.00 76.75 90 LEU A O 1
ATOM 722 N N . LYS A 1 91 ? 18.641 7.248 -34.587 1.00 77.62 91 LYS A N 1
ATOM 723 C CA . LYS A 1 91 ? 18.219 6.179 -35.509 1.00 77.62 91 LYS A CA 1
ATOM 724 C C . LYS A 1 91 ? 17.969 6.691 -36.927 1.00 77.62 91 LYS A C 1
ATOM 726 O O . LYS A 1 91 ? 18.344 6.013 -37.882 1.00 77.62 91 LYS A O 1
ATOM 731 N N . LEU A 1 92 ? 17.343 7.859 -37.068 1.00 80.25 92 LEU A N 1
ATOM 732 C CA . LEU A 1 92 ? 17.122 8.488 -38.372 1.00 80.25 92 LEU A CA 1
ATOM 733 C C . LEU A 1 92 ? 18.451 8.874 -39.025 1.00 80.25 92 LEU A C 1
ATOM 735 O O . LEU A 1 92 ? 18.674 8.533 -40.184 1.00 80.25 92 LEU A O 1
ATOM 739 N N . GLU A 1 93 ? 19.368 9.480 -38.271 1.00 79.31 93 GLU A N 1
ATOM 740 C CA . GLU A 1 93 ? 20.725 9.763 -38.743 1.00 79.31 93 GLU A CA 1
ATOM 741 C C . GLU A 1 93 ? 21.429 8.469 -39.166 1.00 79.31 93 GLU A C 1
ATOM 743 O O . GLU A 1 93 ? 21.907 8.377 -40.293 1.00 79.31 93 GLU A O 1
ATOM 748 N N . LEU A 1 94 ? 21.418 7.422 -38.332 1.00 75.62 94 LEU A N 1
ATOM 749 C CA . LEU A 1 94 ? 22.021 6.125 -38.660 1.00 75.62 94 LEU A CA 1
ATOM 750 C C . LEU A 1 94 ? 21.458 5.528 -39.963 1.00 75.62 94 LEU A C 1
ATOM 752 O O . LEU A 1 94 ? 22.203 4.924 -40.737 1.00 75.62 94 LEU A O 1
ATOM 756 N N . SER A 1 95 ? 20.161 5.713 -40.228 1.00 72.25 95 SER A N 1
ATOM 757 C CA . SER A 1 95 ? 19.530 5.272 -41.477 1.00 72.25 95 SER A CA 1
ATOM 758 C C . SER A 1 95 ? 20.002 6.073 -42.698 1.00 72.25 95 SER A C 1
ATOM 760 O O . SER A 1 95 ? 20.283 5.475 -43.737 1.00 72.25 95 SER A O 1
ATOM 762 N N . ALA A 1 96 ? 20.197 7.389 -42.560 1.00 73.00 96 ALA A N 1
ATOM 763 C CA . ALA A 1 96 ? 20.773 8.230 -43.607 1.00 73.00 96 ALA A CA 1
ATOM 764 C C . ALA A 1 96 ? 22.229 7.827 -43.905 1.00 73.00 96 ALA A C 1
ATOM 766 O O . ALA A 1 96 ? 22.585 7.590 -45.058 1.00 73.00 96 ALA A O 1
ATOM 767 N N . TRP A 1 97 ? 23.038 7.592 -42.869 1.00 68.12 97 TRP A N 1
ATOM 768 C CA . TRP A 1 97 ? 24.417 7.108 -43.014 1.00 68.12 97 TRP A CA 1
ATOM 769 C C . TRP A 1 97 ? 24.502 5.695 -43.609 1.00 68.12 97 TRP A C 1
ATOM 771 O O . TRP A 1 97 ? 25.458 5.362 -44.312 1.00 68.12 97 TRP A O 1
ATOM 781 N N . SER A 1 98 ? 23.506 4.839 -43.358 1.00 70.12 98 SER A N 1
ATOM 782 C CA . SER A 1 98 ? 23.399 3.537 -44.028 1.00 70.12 98 SER A CA 1
ATOM 783 C C . SER A 1 98 ? 23.149 3.693 -45.531 1.00 70.12 98 SER A C 1
ATOM 785 O O . SER A 1 98 ? 23.680 2.903 -46.312 1.00 70.12 98 SER A O 1
ATOM 787 N N . SER A 1 99 ? 22.382 4.707 -45.940 1.00 72.06 99 SER A N 1
ATOM 788 C CA . SER A 1 99 ? 22.185 5.056 -47.352 1.00 72.06 99 SER A CA 1
ATOM 789 C C . SER A 1 99 ? 23.487 5.552 -47.986 1.00 72.06 99 SER A C 1
ATOM 791 O O . SER A 1 99 ? 23.910 5.024 -49.013 1.00 72.06 99 SER A O 1
ATOM 793 N N . GLU A 1 100 ? 24.202 6.464 -47.318 1.00 70.38 100 GLU A N 1
ATOM 794 C CA . GLU A 1 100 ? 25.516 6.953 -47.772 1.00 70.38 100 GLU A CA 1
ATOM 795 C C . GLU A 1 100 ? 26.561 5.828 -47.872 1.00 70.38 100 GLU A C 1
ATOM 797 O O . GLU A 1 100 ? 27.415 5.817 -48.760 1.00 70.38 100 GLU A O 1
ATOM 802 N N . ARG A 1 101 ? 26.481 4.812 -47.000 1.00 69.19 101 ARG A N 1
ATOM 803 C CA . ARG A 1 101 ? 27.315 3.603 -47.097 1.00 69.19 101 ARG A CA 1
ATOM 804 C C . ARG A 1 101 ? 27.015 2.790 -48.363 1.00 69.19 101 ARG A C 1
ATOM 806 O O . ARG A 1 101 ? 27.941 2.205 -48.927 1.00 69.19 101 ARG A O 1
ATOM 813 N N . GLY A 1 102 ? 25.758 2.752 -48.804 1.00 69.31 102 GLY A N 1
ATOM 814 C CA . GLY A 1 102 ? 25.348 2.144 -50.073 1.00 69.31 102 GLY A CA 1
ATOM 815 C C . GLY A 1 102 ? 25.911 2.894 -51.282 1.00 69.31 102 GLY A C 1
ATOM 816 O O . GLY A 1 102 ? 26.461 2.276 -52.192 1.00 69.31 102 GLY A O 1
ATOM 817 N N . GLU A 1 103 ? 25.892 4.225 -51.249 1.00 71.38 103 GLU A N 1
ATOM 818 C CA . GLU A 1 103 ? 26.515 5.066 -52.282 1.00 71.38 103 GLU A CA 1
ATOM 819 C C . GLU A 1 103 ? 28.039 4.872 -52.324 1.00 71.38 103 GLU A C 1
ATOM 821 O O . GLU A 1 103 ? 28.629 4.692 -53.389 1.00 71.38 103 GLU A O 1
ATOM 826 N N . LEU A 1 104 ? 28.684 4.785 -51.159 1.00 68.62 104 LEU A N 1
ATOM 827 C CA . LEU A 1 104 ? 30.106 4.454 -51.031 1.00 68.62 104 LEU A CA 1
ATOM 828 C C . LEU A 1 104 ? 30.467 3.064 -51.566 1.00 68.62 104 LEU A C 1
ATOM 830 O O . LEU A 1 104 ? 31.590 2.852 -52.035 1.00 68.62 104 LEU A O 1
ATOM 834 N N . GLN A 1 105 ? 29.553 2.099 -51.460 1.00 71.62 105 GLN A N 1
ATOM 835 C CA . GLN A 1 105 ? 29.716 0.778 -52.060 1.00 71.62 105 GLN A CA 1
ATOM 836 C C . GLN A 1 105 ? 29.674 0.884 -53.589 1.00 71.62 105 GLN A C 1
ATOM 838 O O . GLN A 1 105 ? 30.598 0.407 -54.239 1.00 71.62 105 GLN A O 1
ATOM 843 N N . SER A 1 106 ? 28.701 1.611 -54.143 1.00 74.31 106 SER A N 1
ATOM 844 C CA . SER A 1 106 ? 28.612 1.876 -55.586 1.00 74.31 106 SER A CA 1
ATOM 845 C C . SER A 1 106 ? 29.866 2.574 -56.128 1.00 74.31 106 SER A C 1
ATOM 847 O O . SER A 1 106 ? 30.425 2.154 -57.138 1.00 74.31 106 SER A O 1
ATOM 849 N N . VAL A 1 107 ? 30.370 3.595 -55.425 1.00 72.00 107 VAL A N 1
ATOM 850 C CA . VAL A 1 107 ? 31.607 4.308 -55.798 1.00 72.00 107 VAL A CA 1
ATOM 851 C C . VAL A 1 107 ? 32.830 3.388 -55.751 1.00 72.00 107 VAL A C 1
ATOM 853 O O . VAL A 1 107 ? 33.737 3.504 -56.574 1.00 72.00 107 VAL A O 1
ATOM 856 N N . ARG A 1 108 ? 32.887 2.450 -54.798 1.00 73.38 108 ARG A N 1
ATOM 857 C CA . ARG A 1 108 ? 33.963 1.449 -54.728 1.00 73.38 108 ARG A CA 1
ATOM 858 C C . ARG A 1 108 ? 33.911 0.490 -55.910 1.00 73.38 108 ARG A C 1
ATOM 860 O O . ARG A 1 108 ? 34.963 0.162 -56.452 1.00 73.38 108 ARG A O 1
ATOM 867 N N . ASP A 1 109 ? 32.723 0.042 -56.285 1.00 77.75 109 ASP A N 1
ATOM 868 C CA . ASP A 1 109 ? 32.543 -0.889 -57.393 1.00 77.75 109 ASP A CA 1
ATOM 869 C C . ASP A 1 109 ? 32.901 -0.199 -58.727 1.00 77.75 109 ASP A C 1
ATOM 871 O O . ASP A 1 109 ? 33.652 -0.758 -59.529 1.00 77.75 109 ASP A O 1
ATOM 875 N N . GLU A 1 110 ? 32.524 1.074 -58.901 1.00 76.69 110 GLU A N 1
ATOM 876 C CA . GLU A 1 110 ? 32.940 1.916 -60.035 1.00 76.69 110 GLU A CA 1
ATOM 877 C C . GLU A 1 110 ? 34.462 2.174 -60.052 1.00 76.69 110 GLU A C 1
ATOM 879 O O . GLU A 1 110 ? 35.112 2.102 -61.100 1.00 76.69 110 GLU A O 1
ATOM 884 N N . LEU A 1 111 ? 35.079 2.403 -58.887 1.00 74.56 111 LEU A N 1
ATOM 885 C CA . LEU A 1 111 ? 36.534 2.526 -58.748 1.00 74.56 111 LEU A CA 1
ATOM 886 C C . LEU A 1 111 ? 37.261 1.239 -59.163 1.00 74.56 111 LEU A C 1
ATOM 888 O O . LEU A 1 111 ? 38.297 1.281 -59.825 1.00 74.56 111 LEU A O 1
ATOM 892 N N . MET A 1 112 ? 36.737 0.083 -58.758 1.00 75.25 112 MET A N 1
ATOM 893 C CA . MET A 1 112 ? 37.319 -1.207 -59.122 1.00 75.25 112 MET A CA 1
ATOM 894 C C . MET A 1 112 ? 37.142 -1.492 -60.618 1.00 75.25 112 MET A C 1
ATOM 896 O O . MET A 1 112 ? 38.096 -1.953 -61.244 1.00 75.25 112 MET A O 1
ATOM 900 N N . SER A 1 113 ? 35.994 -1.137 -61.210 1.00 78.81 113 SER A N 1
ATOM 901 C CA . SER A 1 113 ? 35.764 -1.232 -62.661 1.00 78.81 113 SER A CA 1
ATOM 902 C C . SER A 1 113 ? 36.739 -0.357 -63.448 1.00 78.81 113 SER A C 1
ATOM 904 O O . SER A 1 113 ? 37.481 -0.851 -64.298 1.00 78.81 113 SER A O 1
ATOM 906 N N . THR A 1 114 ? 36.832 0.930 -63.099 1.00 74.00 114 THR A N 1
ATOM 907 C CA . THR A 1 114 ? 37.750 1.876 -63.754 1.00 74.00 114 THR A CA 1
ATOM 908 C C . THR A 1 114 ? 39.214 1.466 -63.587 1.00 74.00 114 THR A C 1
ATOM 910 O O . THR A 1 114 ? 40.002 1.596 -64.520 1.00 74.00 114 THR A O 1
ATOM 913 N N . ARG A 1 115 ? 39.607 0.896 -62.442 1.00 73.44 115 ARG A N 1
ATOM 914 C CA . ARG A 1 115 ? 40.952 0.333 -62.257 1.00 73.44 115 ARG A CA 1
ATOM 915 C C . ARG A 1 115 ? 41.229 -0.831 -63.217 1.00 73.44 115 ARG A C 1
ATOM 917 O O . ARG A 1 115 ? 42.314 -0.884 -63.797 1.00 73.44 115 ARG A O 1
ATOM 924 N N . CYS A 1 116 ? 40.282 -1.752 -63.386 1.00 75.44 116 CYS A N 1
ATOM 925 C CA . CYS A 1 116 ? 40.409 -2.877 -64.317 1.00 75.44 116 CYS A CA 1
ATOM 926 C C . CYS A 1 116 ? 40.512 -2.405 -65.776 1.00 75.44 116 CYS A C 1
ATOM 928 O O . CYS A 1 116 ? 41.406 -2.842 -66.502 1.00 75.44 116 CYS A O 1
ATOM 930 N N . GLU A 1 117 ? 39.662 -1.462 -66.182 1.00 76.12 117 GLU A N 1
ATOM 931 C CA . GLU A 1 117 ? 39.702 -0.838 -67.511 1.00 76.12 117 GLU A CA 1
ATOM 932 C C . GLU A 1 117 ? 41.040 -0.129 -67.775 1.00 76.12 117 GLU A C 1
ATOM 934 O O . GLU A 1 117 ? 41.596 -0.227 -68.869 1.00 76.12 117 GLU A O 1
ATOM 939 N N . LEU A 1 118 ? 41.612 0.529 -66.764 1.00 71.38 118 LEU A N 1
ATOM 940 C CA . LEU A 1 118 ? 42.895 1.223 -66.873 1.00 71.38 118 LEU A CA 1
ATOM 941 C C . LEU A 1 118 ? 44.042 0.235 -67.115 1.00 71.38 118 LEU A C 1
ATOM 943 O O . LEU A 1 118 ? 44.896 0.477 -67.968 1.00 71.38 118 LEU A O 1
ATOM 947 N N . TYR A 1 119 ? 44.044 -0.910 -66.423 1.00 74.94 119 TYR A N 1
ATOM 948 C CA . TYR A 1 119 ? 45.013 -1.976 -66.693 1.00 74.94 119 TYR A CA 1
ATOM 949 C C . TYR A 1 119 ? 44.879 -2.537 -68.113 1.00 74.94 119 TYR A C 1
ATOM 951 O O . TYR A 1 119 ? 45.898 -2.771 -68.765 1.00 74.94 119 TYR A O 1
ATOM 959 N N . ALA A 1 120 ? 43.651 -2.712 -68.610 1.00 75.56 120 ALA A N 1
ATOM 960 C CA . ALA A 1 120 ? 43.412 -3.156 -69.981 1.00 75.56 120 ALA A CA 1
ATOM 961 C C . ALA A 1 120 ? 43.934 -2.133 -71.004 1.00 75.56 120 ALA A C 1
ATOM 963 O O . ALA A 1 120 ? 44.698 -2.489 -71.898 1.00 75.56 120 ALA A O 1
ATOM 964 N N . LYS A 1 121 ? 43.626 -0.844 -70.821 1.00 73.62 121 LYS A N 1
ATOM 965 C CA . LYS A 1 121 ? 44.096 0.223 -71.717 1.00 73.62 121 LYS A CA 1
ATOM 966 C C . LYS A 1 121 ? 45.608 0.428 -71.665 1.00 73.62 121 LYS A C 1
ATOM 968 O O . LYS A 1 121 ? 46.209 0.646 -72.709 1.00 73.62 121 LYS A O 1
ATOM 973 N N . ASN A 1 122 ? 46.249 0.294 -70.503 1.00 74.00 122 ASN A N 1
ATOM 974 C CA . ASN A 1 122 ? 47.714 0.308 -70.414 1.00 74.00 122 ASN A CA 1
ATOM 975 C C . ASN A 1 122 ? 48.348 -0.827 -71.229 1.00 74.00 122 ASN A C 1
ATOM 977 O O . ASN A 1 122 ? 49.372 -0.618 -71.870 1.00 74.00 122 ASN A O 1
ATOM 981 N N . ARG A 1 123 ? 47.727 -2.012 -71.251 1.00 77.06 123 ARG A N 1
ATOM 982 C CA . ARG A 1 123 ? 48.180 -3.126 -72.092 1.00 77.06 123 ARG A CA 1
ATOM 983 C C . ARG A 1 123 ? 48.049 -2.798 -73.583 1.00 77.06 123 ARG A C 1
ATOM 985 O O . ARG A 1 123 ? 48.953 -3.135 -74.346 1.00 77.06 123 ARG A O 1
ATOM 992 N N . ASP A 1 124 ? 46.965 -2.138 -73.988 1.00 74.81 124 ASP A N 1
ATOM 993 C CA . ASP A 1 124 ? 46.756 -1.689 -75.372 1.00 74.81 124 ASP A CA 1
ATOM 994 C C . ASP A 1 124 ? 47.776 -0.616 -75.785 1.00 74.81 124 ASP A C 1
ATOM 996 O O . ASP A 1 124 ? 48.342 -0.706 -76.872 1.00 74.81 124 ASP A O 1
ATOM 1000 N N . ILE A 1 125 ? 48.080 0.341 -74.897 1.00 73.69 125 ILE A N 1
ATOM 1001 C CA . ILE A 1 125 ? 49.150 1.340 -75.079 1.00 73.69 125 ILE A CA 1
ATOM 1002 C C . ILE A 1 125 ? 50.478 0.632 -75.360 1.00 73.69 125 ILE A C 1
ATOM 1004 O O . ILE A 1 125 ? 51.096 0.898 -76.385 1.00 73.69 125 ILE A O 1
ATOM 1008 N N . THR A 1 126 ? 50.879 -0.334 -74.526 1.00 76.00 126 THR A N 1
ATOM 1009 C CA . THR A 1 126 ? 52.141 -1.071 -74.717 1.00 76.00 126 THR A CA 1
ATOM 1010 C C . THR A 1 126 ? 52.181 -1.843 -76.043 1.00 76.00 126 THR A C 1
ATOM 1012 O O . THR A 1 126 ? 53.231 -1.939 -76.682 1.00 76.00 126 THR A O 1
ATOM 1015 N N . LYS A 1 127 ? 51.046 -2.395 -76.497 1.00 77.94 127 LYS A N 1
ATOM 1016 C CA . LYS A 1 127 ? 50.948 -3.064 -77.808 1.00 77.94 127 LYS A CA 1
ATOM 1017 C C . LYS A 1 127 ? 51.081 -2.076 -78.972 1.00 77.94 127 LYS A C 1
ATOM 1019 O O . LYS A 1 127 ? 51.786 -2.374 -79.938 1.00 77.94 127 LYS A O 1
ATOM 1024 N N . LEU A 1 128 ? 50.433 -0.915 -78.880 1.00 73.19 128 LEU A N 1
ATOM 1025 C CA . LEU A 1 128 ? 50.514 0.145 -79.888 1.00 73.19 128 LEU A CA 1
ATOM 1026 C C . LEU A 1 128 ? 51.927 0.732 -79.966 1.00 73.19 128 LEU A C 1
ATOM 1028 O O . LEU A 1 128 ? 52.469 0.840 -81.061 1.00 73.19 128 LEU A O 1
ATOM 1032 N N . GLU A 1 129 ? 52.569 1.015 -78.828 1.00 72.62 129 GLU A N 1
ATOM 1033 C CA . GLU A 1 129 ? 53.967 1.473 -78.766 1.00 72.62 129 GLU A CA 1
ATOM 1034 C C . GLU A 1 129 ? 54.911 0.494 -79.467 1.00 72.62 129 GLU A C 1
ATOM 1036 O O . GLU A 1 129 ? 55.778 0.904 -80.244 1.00 72.62 129 GLU A O 1
ATOM 1041 N N . LYS A 1 130 ? 54.715 -0.811 -79.244 1.00 77.19 130 LYS A N 1
ATOM 1042 C CA . LYS A 1 130 ? 55.503 -1.859 -79.895 1.00 77.19 130 LYS A CA 1
ATOM 1043 C C . LYS A 1 130 ? 55.271 -1.888 -81.409 1.00 77.19 130 LYS A C 1
ATOM 1045 O O . LYS A 1 130 ? 56.241 -1.965 -82.155 1.00 77.19 130 LYS A O 1
ATOM 1050 N N . SER A 1 131 ? 54.018 -1.777 -81.850 1.00 73.38 131 SER A N 1
ATOM 1051 C CA . SER A 1 131 ? 53.634 -1.817 -83.272 1.00 73.38 131 SER A CA 1
ATOM 1052 C C . SER A 1 131 ? 54.143 -0.592 -84.042 1.00 73.38 131 SER A C 1
ATOM 1054 O O . SER A 1 131 ? 54.741 -0.732 -85.106 1.00 73.38 131 SER A O 1
ATOM 1056 N N . ILE A 1 132 ? 54.006 0.609 -83.463 1.00 72.44 132 ILE A N 1
ATOM 1057 C CA . ILE A 1 132 ? 54.567 1.858 -84.006 1.00 72.44 132 ILE A CA 1
ATOM 1058 C C . ILE A 1 132 ? 56.097 1.760 -84.094 1.00 72.44 132 ILE A C 1
ATOM 1060 O O . ILE A 1 132 ? 56.683 2.116 -85.115 1.00 72.44 132 ILE A O 1
ATOM 1064 N N . SER A 1 133 ? 56.756 1.240 -83.053 1.00 74.31 133 SER A N 1
ATOM 1065 C CA . SER A 1 133 ? 58.216 1.058 -83.050 1.00 74.31 133 SER A CA 1
ATOM 1066 C C . SER A 1 133 ? 58.688 0.036 -84.091 1.00 74.31 133 SER A C 1
ATOM 1068 O O . SER A 1 133 ? 59.761 0.200 -84.666 1.00 74.31 133 SER A O 1
ATOM 1070 N N . GLN A 1 134 ? 57.911 -1.020 -84.346 1.00 73.81 134 GLN A N 1
ATOM 1071 C CA . GLN A 1 134 ? 58.224 -2.027 -85.364 1.00 73.81 134 GLN A CA 1
ATOM 1072 C C . GLN A 1 134 ? 58.090 -1.462 -86.783 1.00 73.81 134 GLN A C 1
ATOM 1074 O O . GLN A 1 134 ? 59.018 -1.613 -87.574 1.00 73.81 134 GLN A O 1
ATOM 1079 N N . LEU A 1 135 ? 56.999 -0.746 -87.074 1.00 67.00 135 LEU A N 1
ATOM 1080 C CA . LEU A 1 135 ? 56.765 -0.108 -88.376 1.00 67.00 135 LEU A CA 1
ATOM 1081 C C . LEU A 1 135 ? 57.797 0.989 -88.686 1.00 67.00 135 LEU A C 1
ATOM 1083 O O . LEU A 1 135 ? 58.291 1.056 -89.809 1.00 67.00 135 LEU A O 1
ATOM 1087 N N . LYS A 1 136 ? 58.190 1.803 -87.692 1.00 70.44 136 LYS A N 1
ATOM 1088 C CA . LYS A 1 136 ? 59.224 2.846 -87.861 1.00 70.44 136 LYS A CA 1
ATOM 1089 C C . LYS A 1 136 ? 60.618 2.282 -88.154 1.00 70.44 136 LYS A C 1
ATOM 1091 O O . LYS A 1 136 ? 61.390 2.925 -88.858 1.00 70.44 136 LYS A O 1
ATOM 1096 N N . ASN A 1 137 ? 60.947 1.105 -87.618 1.00 72.88 137 ASN A N 1
ATOM 1097 C CA . ASN A 1 137 ? 62.277 0.503 -87.755 1.00 72.88 137 ASN A CA 1
ATOM 1098 C C . ASN A 1 137 ? 62.376 -0.528 -88.896 1.00 72.88 137 ASN A C 1
ATOM 1100 O O . ASN A 1 137 ? 63.488 -0.858 -89.306 1.00 72.88 137 ASN A O 1
ATOM 1104 N N . ASN A 1 138 ? 61.252 -1.056 -89.399 1.00 66.00 138 ASN A N 1
ATOM 1105 C CA . ASN A 1 138 ? 61.222 -2.026 -90.497 1.00 66.00 138 ASN A CA 1
ATOM 1106 C C . ASN A 1 138 ? 59.916 -1.911 -91.327 1.00 66.00 138 ASN A C 1
ATOM 1108 O O . ASN A 1 138 ? 58.962 -2.651 -91.078 1.00 66.00 138 ASN A O 1
ATOM 1112 N N . PRO A 1 139 ? 59.852 -1.002 -92.318 1.00 57.44 139 PRO A N 1
ATOM 1113 C CA . PRO A 1 139 ? 58.619 -0.682 -93.050 1.00 57.44 139 PRO A CA 1
ATOM 1114 C C . PRO A 1 139 ? 58.101 -1.811 -93.959 1.00 57.44 139 PRO A C 1
ATOM 1116 O O . PRO A 1 139 ? 56.957 -1.762 -94.399 1.00 57.44 139 PRO A O 1
ATOM 1119 N N . THR A 1 140 ? 58.909 -2.841 -94.225 1.00 50.44 140 THR A N 1
ATOM 1120 C CA . THR A 1 140 ? 58.520 -4.007 -95.040 1.00 50.44 140 THR A CA 1
ATOM 1121 C C . THR A 1 140 ? 57.863 -5.120 -94.214 1.00 50.44 140 THR A C 1
ATOM 1123 O O . THR A 1 140 ? 57.364 -6.093 -94.771 1.00 50.44 140 THR A O 1
ATOM 1126 N N . ALA A 1 141 ? 57.846 -5.008 -92.883 1.00 50.28 141 ALA A N 1
ATOM 1127 C CA . ALA A 1 141 ? 57.260 -6.007 -91.993 1.00 50.28 141 ALA A CA 1
ATOM 1128 C C . ALA A 1 141 ? 55.756 -5.763 -91.776 1.00 50.28 141 ALA A C 1
ATOM 1130 O O . ALA A 1 141 ? 55.308 -5.530 -90.657 1.00 50.28 141 ALA A O 1
ATOM 1131 N N . LEU A 1 142 ? 54.963 -5.836 -92.846 1.00 44.69 142 LEU A N 1
ATOM 1132 C CA . LEU A 1 142 ? 53.518 -6.046 -92.739 1.00 44.69 142 LEU A CA 1
ATOM 1133 C C . LEU A 1 142 ? 53.249 -7.553 -92.746 1.00 44.69 142 LEU A C 1
ATOM 1135 O O . LEU A 1 142 ? 52.812 -8.113 -93.745 1.00 44.69 142 LEU A O 1
ATOM 1139 N N . ASN A 1 143 ? 53.512 -8.218 -91.618 1.00 43.16 143 ASN A N 1
ATOM 1140 C CA . ASN A 1 143 ? 52.752 -9.424 -91.310 1.00 43.16 143 ASN A CA 1
ATOM 1141 C C . ASN A 1 143 ? 51.463 -8.955 -90.645 1.00 43.16 143 ASN A C 1
ATOM 1143 O O . ASN A 1 143 ? 51.444 -8.550 -89.482 1.00 43.16 143 ASN A O 1
ATOM 1147 N N . VAL A 1 144 ? 50.416 -8.934 -91.458 1.00 46.41 144 VAL A N 1
ATOM 1148 C CA . VAL A 1 144 ? 49.038 -8.714 -91.047 1.00 46.41 144 VAL A CA 1
ATOM 1149 C C . VAL A 1 144 ? 48.594 -9.952 -90.266 1.00 46.41 144 VAL A C 1
ATOM 1151 O O . VAL A 1 144 ? 48.021 -10.874 -90.831 1.00 46.41 144 VAL A O 1
ATOM 1154 N N . ASP A 1 145 ? 48.887 -9.984 -88.967 1.00 40.06 145 ASP A N 1
ATOM 1155 C CA . ASP A 1 145 ? 47.995 -10.650 -88.018 1.00 40.06 145 ASP A CA 1
ATOM 1156 C C . ASP A 1 145 ? 46.917 -9.614 -87.669 1.00 40.06 145 ASP A C 1
ATOM 1158 O O . ASP A 1 145 ? 47.071 -8.777 -86.773 1.00 40.06 145 ASP A O 1
ATOM 1162 N N . ASP A 1 146 ? 45.863 -9.617 -88.485 1.00 43.47 146 ASP A N 1
ATOM 1163 C CA . ASP A 1 146 ? 44.661 -8.784 -88.396 1.00 43.47 146 ASP A CA 1
ATOM 1164 C C . ASP A 1 146 ? 43.819 -9.161 -87.161 1.00 43.47 146 ASP A C 1
ATOM 1166 O O . ASP A 1 146 ? 42.702 -9.652 -87.258 1.00 43.47 146 ASP A O 1
ATOM 1170 N N . ASP A 1 147 ? 44.357 -8.913 -85.968 1.00 41.25 147 ASP A N 1
ATOM 1171 C CA . ASP A 1 147 ? 43.648 -9.106 -84.695 1.00 41.25 147 ASP A CA 1
ATOM 1172 C C . ASP A 1 147 ? 43.647 -7.829 -83.837 1.00 41.25 147 ASP A C 1
ATOM 1174 O O . ASP A 1 147 ? 43.534 -7.855 -82.607 1.00 41.25 147 ASP A O 1
ATOM 1178 N N . PHE A 1 148 ? 43.741 -6.658 -84.477 1.00 44.03 148 PHE A N 1
ATOM 1179 C CA . PHE A 1 148 ? 43.494 -5.377 -83.813 1.00 44.03 148 PHE A CA 1
ATOM 1180 C C . PHE A 1 148 ? 42.043 -4.936 -84.003 1.00 44.03 148 PHE A C 1
ATOM 1182 O O . PHE A 1 148 ? 41.746 -3.914 -84.617 1.00 44.03 148 PHE A O 1
ATOM 1189 N N . ASN A 1 149 ? 41.119 -5.712 -83.439 1.00 39.91 149 ASN A N 1
ATOM 1190 C CA . ASN A 1 149 ? 39.763 -5.240 -83.213 1.00 39.91 149 ASN A CA 1
ATOM 1191 C C . ASN A 1 149 ? 39.766 -4.476 -81.875 1.00 39.91 149 ASN A C 1
ATOM 1193 O O . ASN A 1 149 ? 40.004 -5.102 -80.835 1.00 39.91 149 ASN A O 1
ATOM 1197 N N . PRO A 1 150 ? 39.565 -3.143 -81.836 1.00 37.34 150 PRO A N 1
ATOM 1198 C CA . PRO A 1 150 ? 39.390 -2.455 -80.567 1.00 37.34 150 PRO A CA 1
ATOM 1199 C C . PRO A 1 150 ? 38.127 -3.033 -79.938 1.00 37.34 150 PRO A C 1
ATOM 1201 O O . PRO A 1 150 ? 37.024 -2.765 -80.407 1.00 37.34 150 PRO A O 1
ATOM 1204 N N . ALA A 1 151 ? 38.292 -3.878 -78.919 1.00 36.00 151 ALA A N 1
ATOM 1205 C CA . ALA A 1 151 ? 37.178 -4.516 -78.244 1.00 36.00 151 ALA A CA 1
ATOM 1206 C C . ALA A 1 151 ? 36.156 -3.439 -77.854 1.00 36.00 151 ALA A C 1
ATOM 1208 O O . ALA A 1 151 ? 36.409 -2.597 -76.989 1.00 36.00 151 ALA A O 1
ATOM 1209 N N . ASN A 1 152 ? 35.013 -3.457 -78.537 1.00 37.16 152 ASN A N 1
ATOM 1210 C CA . ASN A 1 152 ? 33.807 -2.784 -78.106 1.00 37.16 152 ASN A CA 1
ATOM 1211 C C . ASN A 1 152 ? 33.415 -3.441 -76.781 1.00 37.16 152 ASN A C 1
ATOM 1213 O O . ASN A 1 152 ? 32.877 -4.548 -76.761 1.00 37.16 152 ASN A O 1
ATOM 1217 N N . THR A 1 153 ? 33.753 -2.801 -75.665 1.00 40.22 153 THR A N 1
ATOM 1218 C CA . THR A 1 153 ? 33.422 -3.269 -74.318 1.00 40.22 153 THR A CA 1
ATOM 1219 C C . THR A 1 153 ? 31.956 -2.976 -74.010 1.00 40.22 153 THR A C 1
ATOM 1221 O O . THR A 1 153 ? 31.645 -2.221 -73.100 1.00 40.22 153 THR A O 1
ATOM 1224 N N . ASN A 1 154 ? 31.063 -3.593 -74.778 1.00 36.38 154 ASN A N 1
ATOM 1225 C CA . ASN A 1 154 ? 29.662 -3.804 -74.439 1.00 36.38 154 ASN A CA 1
ATOM 1226 C C . ASN A 1 154 ? 29.377 -5.309 -74.509 1.00 36.38 154 ASN A C 1
ATOM 1228 O O . ASN A 1 154 ? 28.526 -5.743 -75.274 1.00 36.38 154 ASN A O 1
ATOM 1232 N N . SER A 1 155 ? 30.121 -6.132 -73.767 1.00 34.31 155 SER A N 1
ATOM 1233 C CA . SER A 1 155 ? 29.652 -7.480 -73.424 1.00 34.31 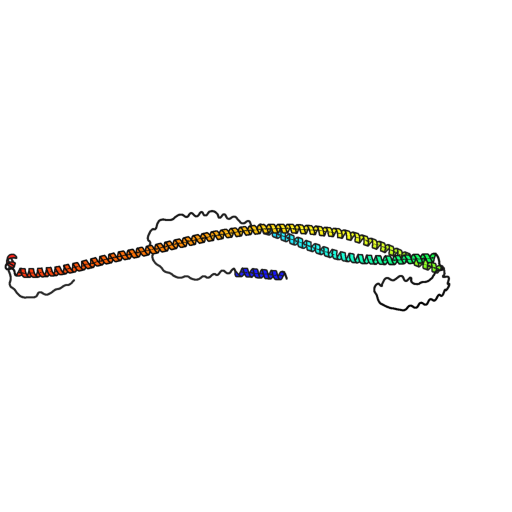155 SER A CA 1
ATOM 1234 C C . SER A 1 155 ? 30.509 -8.089 -72.319 1.00 34.31 155 SER A C 1
ATOM 1236 O O . SER A 1 155 ? 31.563 -8.671 -72.559 1.00 34.31 155 SER A O 1
ATOM 1238 N N . ALA A 1 156 ? 30.042 -7.953 -71.086 1.00 34.66 156 ALA A N 1
ATOM 1239 C CA . ALA A 1 156 ? 30.419 -8.838 -69.998 1.00 34.66 156 ALA A CA 1
ATOM 1240 C C . ALA A 1 156 ? 29.134 -9.463 -69.458 1.00 34.66 156 ALA A C 1
ATOM 1242 O O . ALA A 1 156 ? 28.683 -9.089 -68.386 1.00 34.66 156 ALA A O 1
ATOM 1243 N N . LEU A 1 157 ? 28.510 -10.353 -70.240 1.00 37.31 157 LEU A N 1
ATOM 1244 C CA . LEU A 1 157 ? 27.616 -11.404 -69.740 1.00 37.31 157 LEU A CA 1
ATOM 1245 C C . LEU A 1 157 ? 27.224 -12.351 -70.891 1.00 37.31 157 LEU A C 1
ATOM 1247 O O . LEU A 1 157 ? 26.266 -12.092 -71.607 1.00 37.31 157 LEU A O 1
ATOM 1251 N N . ALA A 1 158 ? 27.969 -13.441 -71.077 1.00 31.75 158 ALA A N 1
ATOM 1252 C CA . ALA A 1 158 ? 27.452 -14.705 -71.618 1.00 31.75 158 ALA A CA 1
ATOM 1253 C C . ALA A 1 158 ? 28.565 -15.759 -71.595 1.00 31.75 158 ALA A C 1
ATOM 1255 O O . ALA A 1 158 ? 29.373 -15.879 -72.512 1.00 31.75 158 ALA A O 1
ATOM 1256 N N . GLN A 1 159 ? 28.592 -16.540 -70.518 1.00 37.81 159 GLN A N 1
ATOM 1257 C CA . GLN A 1 159 ? 29.075 -17.913 -70.580 1.00 37.81 159 GLN A CA 1
ATOM 1258 C C . GLN A 1 159 ? 28.152 -18.681 -71.533 1.00 37.81 159 GLN A C 1
ATOM 1260 O O . GLN A 1 159 ? 26.940 -18.615 -71.341 1.00 37.81 159 GLN A O 1
ATOM 1265 N N . ASN A 1 160 ? 28.697 -19.384 -72.531 1.00 31.20 160 ASN A N 1
ATOM 1266 C CA . ASN A 1 160 ? 28.247 -20.724 -72.924 1.00 31.20 160 ASN A CA 1
ATOM 1267 C C . ASN A 1 160 ? 29.074 -21.301 -74.085 1.00 31.20 160 ASN A C 1
ATOM 1269 O O . ASN A 1 160 ? 29.159 -20.723 -75.163 1.00 31.20 160 ASN A O 1
ATOM 1273 N N . ASN A 1 161 ? 29.647 -22.474 -73.804 1.00 37.72 161 ASN A N 1
ATOM 1274 C CA . ASN A 1 161 ? 29.925 -23.614 -74.678 1.00 37.72 161 ASN A CA 1
ATOM 1275 C C . ASN A 1 161 ? 29.705 -23.433 -76.187 1.00 37.72 161 ASN A C 1
ATOM 1277 O O . ASN A 1 161 ? 28.564 -23.505 -76.631 1.00 37.72 161 ASN A O 1
ATOM 1281 N N . VAL A 1 162 ? 30.793 -23.445 -76.964 1.00 31.50 162 VAL A N 1
ATOM 1282 C CA . VAL A 1 162 ? 30.850 -24.197 -78.228 1.00 31.50 162 VAL A CA 1
ATOM 1283 C C . VAL A 1 162 ? 32.279 -24.721 -78.423 1.00 31.50 162 VAL A C 1
ATOM 1285 O O . VAL A 1 162 ? 33.235 -23.956 -78.495 1.00 31.50 162 VAL A O 1
ATOM 1288 N N . ILE A 1 163 ? 32.399 -26.046 -78.488 1.00 39.09 163 ILE A N 1
ATOM 1289 C CA . ILE A 1 163 ? 33.553 -26.779 -79.011 1.00 39.09 163 ILE A CA 1
ATOM 1290 C C . ILE A 1 163 ? 33.461 -26.695 -80.538 1.00 39.09 163 ILE A C 1
ATOM 1292 O O . ILE A 1 163 ? 32.494 -27.206 -81.101 1.00 39.09 163 ILE A O 1
ATOM 1296 N N . VAL A 1 164 ? 34.443 -26.087 -81.207 1.00 31.47 164 VAL A N 1
ATOM 1297 C CA . VAL A 1 164 ? 34.664 -26.266 -82.652 1.00 31.47 164 VAL A CA 1
ATOM 1298 C C . VAL A 1 164 ? 36.151 -26.484 -82.894 1.00 31.47 164 VAL A C 1
ATOM 1300 O O . VAL A 1 164 ? 36.995 -25.814 -82.307 1.00 31.47 164 VAL A O 1
ATOM 1303 N N . ALA A 1 165 ? 36.410 -27.501 -83.707 1.00 29.23 165 ALA A N 1
ATOM 1304 C CA . ALA A 1 165 ? 37.686 -28.126 -83.976 1.00 29.23 165 ALA A CA 1
ATOM 1305 C C . ALA A 1 165 ? 38.725 -27.195 -84.613 1.00 29.23 165 ALA A C 1
ATOM 1307 O O . ALA A 1 165 ? 38.416 -26.353 -85.455 1.00 29.23 165 ALA A O 1
ATOM 1308 N N . GLU A 1 166 ? 39.971 -27.450 -84.224 1.00 33.34 166 GLU A N 1
ATOM 1309 C CA . GLU A 1 166 ? 41.192 -27.035 -84.898 1.00 33.34 166 GLU A CA 1
ATOM 1310 C C . GLU A 1 166 ? 41.186 -27.523 -86.355 1.00 33.34 166 GLU A C 1
ATOM 1312 O O . GLU A 1 166 ? 41.088 -28.721 -86.627 1.00 33.34 166 GLU A O 1
ATOM 1317 N N . GLN A 1 167 ? 41.347 -26.594 -87.294 1.00 31.09 167 GLN A N 1
ATOM 1318 C CA . GLN A 1 167 ? 41.961 -26.881 -88.584 1.00 31.09 167 GLN A CA 1
ATOM 1319 C C . GLN A 1 167 ? 43.003 -25.798 -88.856 1.00 31.09 167 GLN A C 1
ATOM 1321 O O . GLN A 1 167 ? 42.695 -24.685 -89.274 1.00 31.09 167 GLN A O 1
ATOM 1326 N N . GLU A 1 168 ? 44.255 -26.141 -88.556 1.00 33.91 168 GLU A N 1
ATOM 1327 C CA . GLU A 1 168 ? 45.431 -25.457 -89.075 1.00 33.91 168 GLU A CA 1
ATOM 1328 C C . GLU A 1 168 ? 45.522 -25.716 -90.587 1.00 33.91 168 GLU A C 1
ATOM 1330 O O . GLU A 1 168 ? 45.901 -26.804 -91.013 1.00 33.91 168 GLU A O 1
ATOM 1335 N N . GLU A 1 169 ? 45.238 -24.708 -91.410 1.00 32.19 169 GLU A N 1
ATOM 1336 C CA . GLU A 1 169 ? 45.786 -24.635 -92.767 1.00 32.19 169 GLU A CA 1
ATOM 1337 C C . GLU A 1 169 ? 46.797 -23.488 -92.832 1.00 32.19 169 GLU A C 1
ATOM 1339 O O . GLU A 1 169 ? 46.480 -22.324 -93.071 1.00 32.19 169 GLU A O 1
ATOM 1344 N N . LYS A 1 170 ? 48.067 -23.843 -92.604 1.00 32.72 170 LYS A N 1
ATOM 1345 C CA . LYS A 1 170 ? 49.224 -23.032 -92.988 1.00 32.72 170 LYS A CA 1
ATOM 1346 C C . LYS A 1 170 ? 49.297 -22.979 -94.513 1.00 32.72 170 LYS A C 1
ATOM 1348 O O . LYS A 1 170 ? 49.808 -23.905 -95.139 1.00 32.72 170 LYS A O 1
ATOM 1353 N N . SER A 1 171 ? 48.856 -21.870 -95.097 1.00 32.44 171 SER A N 1
ATOM 1354 C CA . SER A 1 171 ? 49.222 -21.487 -96.461 1.00 32.44 171 SER A CA 1
ATOM 1355 C C . SER A 1 171 ? 50.149 -20.276 -96.410 1.00 32.44 171 SER A C 1
ATOM 1357 O O . SER A 1 171 ? 49.726 -19.130 -96.286 1.00 32.44 171 SER A O 1
ATOM 1359 N N . THR A 1 172 ? 51.454 -20.542 -96.461 1.00 32.16 172 THR A N 1
ATOM 1360 C CA . THR A 1 172 ? 52.480 -19.540 -96.760 1.00 32.16 172 THR A CA 1
ATOM 1361 C C . THR A 1 172 ? 52.373 -19.160 -98.231 1.00 32.16 172 THR A C 1
ATOM 1363 O O . THR A 1 172 ? 52.927 -19.847 -99.089 1.00 32.16 172 THR A O 1
ATOM 1366 N N . GLN A 1 173 ? 51.688 -18.055 -98.515 1.00 31.20 173 GLN A N 1
ATOM 1367 C CA . GLN A 1 173 ? 51.814 -17.354 -99.785 1.00 31.20 173 GLN A CA 1
ATOM 1368 C C . GLN A 1 173 ? 52.501 -16.010 -99.538 1.00 31.20 173 GLN A C 1
ATOM 1370 O O . GLN A 1 173 ? 51.881 -15.007 -99.201 1.00 31.20 173 GLN A O 1
ATOM 1375 N N . THR A 1 174 ? 53.824 -16.018 -99.683 1.00 32.41 174 THR A N 1
ATOM 1376 C CA . THR A 1 174 ? 54.663 -14.827 -99.809 1.00 32.41 174 THR A CA 1
ATOM 1377 C C . THR A 1 174 ? 54.288 -14.114 -101.105 1.00 32.41 174 THR A C 1
ATOM 1379 O O . THR A 1 174 ? 54.713 -14.506 -102.191 1.00 32.41 174 THR A O 1
ATOM 1382 N N . VAL A 1 175 ? 53.463 -13.076 -100.990 1.00 33.34 175 VAL A N 1
ATOM 1383 C CA . VAL A 1 175 ? 53.232 -12.108 -102.061 1.00 33.34 175 VAL A CA 1
ATOM 1384 C C . VAL A 1 175 ? 53.972 -10.834 -101.676 1.00 33.34 175 VAL A C 1
ATOM 1386 O O . VAL A 1 175 ? 53.530 -10.062 -100.830 1.00 33.34 175 VAL A O 1
ATOM 1389 N N . ASP A 1 176 ? 55.145 -10.671 -102.282 1.00 37.56 176 ASP A N 1
ATOM 1390 C CA . ASP A 1 176 ? 55.992 -9.487 -102.195 1.00 37.56 176 ASP A CA 1
ATOM 1391 C C . ASP A 1 176 ? 55.321 -8.355 -102.990 1.00 37.56 176 ASP A C 1
ATOM 1393 O O . ASP A 1 176 ? 55.508 -8.200 -104.198 1.00 37.56 176 ASP A O 1
ATOM 1397 N N . VAL A 1 177 ? 54.430 -7.620 -102.324 1.00 41.09 177 VAL A N 1
ATOM 1398 C CA . VAL A 1 177 ? 53.878 -6.358 -102.820 1.00 41.09 177 VAL A CA 1
ATOM 1399 C C . VAL A 1 177 ? 54.483 -5.269 -101.954 1.00 41.09 177 VAL A C 1
ATOM 1401 O O . VAL A 1 177 ? 54.107 -5.099 -100.797 1.00 41.09 177 VAL A O 1
ATOM 1404 N N . GLN A 1 178 ? 55.431 -4.523 -102.525 1.00 42.09 178 GLN A N 1
ATOM 1405 C CA . GLN A 1 178 ? 55.836 -3.224 -101.996 1.00 42.09 178 GLN A CA 1
ATOM 1406 C C . GLN A 1 178 ? 54.580 -2.356 -101.875 1.00 42.09 178 GLN A C 1
ATOM 1408 O O . GLN A 1 178 ? 54.081 -1.825 -102.870 1.00 42.09 178 GLN A O 1
ATOM 1413 N N . LEU A 1 179 ? 54.042 -2.240 -100.658 1.00 45.72 179 LEU A N 1
ATOM 1414 C CA . LEU A 1 179 ? 53.003 -1.264 -100.380 1.00 45.72 179 LEU A CA 1
ATOM 1415 C C . LEU A 1 179 ? 53.590 0.140 -100.604 1.00 45.72 179 LEU A C 1
ATOM 1417 O O . LEU A 1 179 ? 54.716 0.405 -100.174 1.00 45.72 179 LEU A O 1
ATOM 1421 N N . PRO A 1 180 ? 52.848 1.053 -101.252 1.00 50.72 180 PRO A N 1
ATOM 1422 C CA . PRO A 1 180 ? 53.269 2.439 -101.391 1.00 50.72 180 PRO A CA 1
ATOM 1423 C C . PRO A 1 180 ? 53.560 3.029 -100.008 1.00 50.72 180 PRO A C 1
ATOM 1425 O O . PRO A 1 180 ? 52.756 2.867 -99.089 1.00 50.72 180 PRO A O 1
ATOM 1428 N N . THR A 1 181 ? 54.675 3.745 -99.862 1.00 54.72 181 THR A N 1
ATOM 1429 C CA . THR A 1 181 ? 55.065 4.458 -98.629 1.00 54.72 181 THR A CA 1
ATOM 1430 C C . THR A 1 181 ? 53.925 5.303 -98.048 1.00 54.72 181 THR A C 1
ATOM 1432 O O . THR A 1 181 ? 53.746 5.340 -96.837 1.00 54.72 181 THR A O 1
ATOM 1435 N N . THR A 1 182 ? 53.054 5.848 -98.903 1.00 57.69 182 THR A N 1
ATOM 1436 C CA . THR A 1 182 ? 51.855 6.606 -98.513 1.00 57.69 182 THR A CA 1
ATOM 1437 C C . THR A 1 182 ? 50.810 5.800 -97.727 1.00 57.69 182 THR A C 1
ATOM 1439 O O . THR A 1 182 ? 50.070 6.379 -96.938 1.00 57.69 182 THR A O 1
ATOM 1442 N N . VAL A 1 183 ? 50.725 4.476 -97.900 1.00 61.28 183 VAL A N 1
ATOM 1443 C CA . VAL A 1 183 ? 49.791 3.613 -97.147 1.00 61.28 183 VAL A CA 1
ATOM 1444 C C . VAL A 1 183 ? 50.335 3.298 -95.753 1.00 61.28 183 VAL A C 1
ATOM 1446 O O . VAL A 1 183 ? 49.575 3.266 -94.785 1.00 61.28 183 VAL A O 1
ATOM 1449 N N . VAL A 1 184 ? 51.653 3.113 -95.641 1.00 61.84 184 VAL A N 1
ATOM 1450 C CA . VAL A 1 184 ? 52.339 2.915 -94.356 1.00 61.84 184 VAL A CA 1
ATOM 1451 C C . VAL A 1 184 ? 52.274 4.195 -93.521 1.00 61.84 184 VAL A C 1
ATOM 1453 O O . VAL A 1 184 ? 51.934 4.126 -92.342 1.00 61.84 184 VAL A O 1
ATOM 1456 N N . ASP A 1 185 ? 52.486 5.358 -94.141 1.00 66.94 185 ASP A N 1
ATOM 1457 C CA . ASP A 1 185 ? 52.400 6.660 -93.471 1.00 66.94 185 ASP A CA 1
ATOM 1458 C C . ASP A 1 185 ? 50.977 6.953 -92.952 1.00 66.94 185 ASP A C 1
ATOM 1460 O O . ASP A 1 185 ? 50.815 7.314 -91.786 1.00 66.94 185 ASP A O 1
ATOM 1464 N N . ASN A 1 186 ? 49.933 6.682 -93.750 1.00 74.56 186 ASN A N 1
ATOM 1465 C CA . ASN A 1 186 ? 48.532 6.822 -93.317 1.00 74.56 186 ASN A CA 1
ATOM 1466 C C . ASN A 1 186 ? 48.182 5.890 -92.142 1.00 74.56 186 ASN A C 1
ATOM 1468 O O . ASN A 1 186 ? 47.438 6.269 -91.235 1.00 74.56 186 ASN A O 1
ATOM 1472 N N . ARG A 1 187 ? 48.714 4.658 -92.135 1.00 73.69 187 ARG A N 1
ATOM 1473 C CA . ARG A 1 187 ? 48.482 3.698 -91.045 1.00 73.69 187 ARG A CA 1
ATOM 1474 C C . ARG A 1 187 ? 49.231 4.086 -89.772 1.00 73.69 187 ARG A C 1
ATOM 1476 O O . ARG A 1 187 ? 48.707 3.883 -88.678 1.00 73.69 187 ARG A O 1
ATOM 1483 N N . ILE A 1 188 ? 50.431 4.651 -89.898 1.00 72.00 188 ILE A N 1
ATOM 1484 C CA . ILE A 1 188 ? 51.181 5.206 -88.767 1.00 72.00 188 ILE A CA 1
ATOM 1485 C C . ILE A 1 188 ? 50.416 6.389 -88.162 1.00 72.00 188 ILE A C 1
ATOM 1487 O O . ILE A 1 188 ? 50.255 6.421 -86.944 1.00 72.00 188 ILE A O 1
ATOM 1491 N N . GLU A 1 189 ? 49.885 7.303 -88.977 1.00 80.31 189 GLU A N 1
ATOM 1492 C CA . GLU A 1 189 ? 49.094 8.447 -88.501 1.00 80.31 189 GLU A CA 1
ATOM 1493 C C . GLU A 1 189 ? 47.819 7.999 -87.761 1.00 80.31 189 GLU A C 1
ATOM 1495 O O . GLU A 1 189 ? 47.537 8.472 -86.658 1.00 80.31 189 GLU A O 1
ATOM 1500 N N . GLU A 1 190 ? 47.097 7.005 -88.293 1.00 80.75 190 GLU A N 1
ATOM 1501 C CA . GLU A 1 190 ? 45.920 6.426 -87.634 1.00 80.75 190 GLU A CA 1
ATOM 1502 C C . GLU A 1 190 ? 46.268 5.786 -86.276 1.00 80.75 190 GLU A C 1
ATOM 1504 O O . GLU A 1 190 ? 45.568 6.002 -85.280 1.00 80.75 190 GLU A O 1
ATOM 1509 N N . LEU A 1 191 ? 47.360 5.016 -86.210 1.00 73.69 191 LEU A N 1
ATOM 1510 C CA . LEU A 1 191 ? 47.825 4.387 -84.969 1.00 73.69 191 LEU A CA 1
ATOM 1511 C C . LEU A 1 191 ? 48.319 5.422 -83.950 1.00 73.69 191 LEU A C 1
ATOM 1513 O O . LEU A 1 191 ? 48.073 5.261 -82.752 1.00 73.69 191 LEU A O 1
ATOM 1517 N N . GLU A 1 192 ? 48.968 6.500 -84.393 1.00 76.31 192 GLU A N 1
ATOM 1518 C CA . GLU A 1 192 ? 49.379 7.611 -83.531 1.00 76.31 192 GLU A CA 1
ATOM 1519 C C . GLU A 1 192 ? 48.167 8.374 -82.967 1.00 76.31 192 GLU A C 1
ATOM 1521 O O . GLU A 1 192 ? 48.163 8.745 -81.789 1.00 76.31 192 GLU A O 1
ATOM 1526 N N . ASP A 1 193 ? 47.102 8.551 -83.748 1.00 82.44 193 ASP A N 1
ATOM 1527 C CA . ASP A 1 193 ? 45.854 9.161 -83.284 1.00 82.44 193 ASP A CA 1
ATOM 1528 C C . ASP A 1 193 ? 45.067 8.257 -82.327 1.00 82.44 193 ASP A C 1
ATOM 1530 O O . ASP A 1 193 ? 44.530 8.732 -81.316 1.00 82.44 193 ASP A O 1
ATOM 1534 N N . GLN A 1 194 ? 45.033 6.945 -82.580 1.00 76.31 194 GLN A N 1
ATOM 1535 C CA . GLN A 1 194 ? 44.490 5.969 -81.630 1.00 76.31 194 GLN A CA 1
ATOM 1536 C C . GLN A 1 194 ? 45.290 5.975 -80.321 1.00 76.31 194 GLN A C 1
ATOM 1538 O O . GLN A 1 194 ? 44.701 6.049 -79.240 1.00 76.31 194 GLN A O 1
ATOM 1543 N N . TYR A 1 195 ? 46.622 5.996 -80.402 1.00 77.06 195 TYR A N 1
ATOM 1544 C CA . TYR A 1 195 ? 47.504 6.104 -79.243 1.00 77.06 195 TYR A CA 1
ATOM 1545 C C . TYR A 1 195 ? 47.237 7.387 -78.438 1.00 77.06 195 TYR A C 1
ATOM 1547 O O . TYR A 1 195 ? 47.036 7.320 -77.223 1.00 77.06 195 TYR A O 1
ATOM 1555 N N . LYS A 1 196 ? 47.127 8.553 -79.092 1.00 85.00 196 LYS A N 1
ATOM 1556 C CA . LYS A 1 196 ? 46.780 9.825 -78.425 1.00 85.00 196 LYS A CA 1
ATOM 1557 C C . LYS A 1 196 ? 45.425 9.754 -77.718 1.00 85.00 196 LYS A C 1
ATOM 1559 O O . LYS A 1 196 ? 45.320 10.193 -76.570 1.00 85.00 196 LYS A O 1
ATOM 1564 N N . LYS A 1 197 ? 44.397 9.180 -78.357 1.00 86.06 197 LYS A N 1
ATOM 1565 C CA . LYS A 1 197 ? 43.059 9.008 -77.757 1.00 86.06 197 LYS A CA 1
ATOM 1566 C C . LYS A 1 197 ? 43.105 8.110 -76.520 1.00 86.06 197 LYS A C 1
ATOM 1568 O O . LYS A 1 197 ? 42.531 8.469 -75.489 1.00 86.06 197 LYS A O 1
ATOM 1573 N N . VAL A 1 198 ? 43.817 6.984 -76.585 1.00 76.06 198 VAL A N 1
ATOM 1574 C CA . VAL A 1 198 ? 43.959 6.059 -75.450 1.00 76.06 198 VAL A CA 1
ATOM 1575 C C . VAL A 1 198 ? 44.766 6.699 -74.312 1.00 76.06 198 VAL A C 1
ATOM 1577 O O . VAL A 1 198 ? 44.358 6.606 -73.154 1.00 76.06 198 VAL A O 1
ATOM 1580 N N . CYS A 1 199 ? 45.838 7.436 -74.611 1.00 77.81 199 CYS A N 1
ATOM 1581 C CA . CYS A 1 199 ? 46.618 8.183 -73.619 1.00 77.81 199 CYS A CA 1
ATOM 1582 C C . CYS A 1 199 ? 45.806 9.298 -72.934 1.00 77.81 199 CYS A C 1
ATOM 1584 O O . CYS A 1 199 ? 45.870 9.457 -71.708 1.00 77.81 199 CYS A O 1
ATOM 1586 N N . ALA A 1 200 ? 44.993 10.045 -73.689 1.00 82.50 200 ALA A N 1
ATOM 1587 C CA . ALA A 1 200 ? 44.095 11.060 -73.138 1.00 82.50 200 ALA A CA 1
ATOM 1588 C C . ALA A 1 200 ? 43.024 10.437 -72.226 1.00 82.50 200 ALA A C 1
ATOM 1590 O O . ALA A 1 200 ? 42.765 10.941 -71.127 1.00 82.50 200 ALA A O 1
ATOM 1591 N N . HIS A 1 201 ? 42.449 9.305 -72.643 1.00 78.25 201 HIS A N 1
ATOM 1592 C CA . HIS A 1 201 ? 41.482 8.555 -71.847 1.00 78.25 201 HIS A CA 1
ATOM 1593 C C . HIS A 1 201 ? 42.104 8.000 -70.556 1.00 78.25 201 HIS A C 1
ATOM 1595 O O . HIS A 1 201 ? 41.564 8.233 -69.475 1.00 78.25 201 HIS A O 1
ATOM 1601 N N . ASN A 1 202 ? 43.286 7.383 -70.634 1.00 80.12 202 ASN A N 1
ATOM 1602 C CA . ASN A 1 202 ? 44.037 6.895 -69.473 1.00 80.12 202 ASN A CA 1
ATOM 1603 C C . ASN A 1 202 ? 44.335 8.030 -68.478 1.00 80.12 202 ASN A C 1
ATOM 1605 O O . ASN A 1 202 ? 44.081 7.913 -67.281 1.00 80.12 202 ASN A O 1
ATOM 1609 N N . THR A 1 203 ? 44.769 9.191 -68.974 1.00 82.69 203 THR A N 1
ATOM 1610 C CA . THR A 1 203 ? 45.012 10.377 -68.136 1.00 82.69 203 THR A CA 1
ATOM 1611 C C . THR A 1 203 ? 43.734 10.861 -67.438 1.00 82.69 203 THR A C 1
ATOM 1613 O O . THR A 1 203 ? 43.775 11.290 -66.280 1.00 82.69 203 THR A O 1
ATOM 1616 N N . SER A 1 204 ? 42.588 10.800 -68.124 1.00 86.62 204 SER A N 1
ATOM 1617 C CA . SER A 1 204 ? 41.275 11.124 -67.551 1.00 86.62 204 SER A CA 1
ATOM 1618 C C . SER A 1 204 ? 40.876 10.130 -66.453 1.00 86.62 204 SER A C 1
ATOM 1620 O O . SER A 1 204 ? 40.503 10.537 -65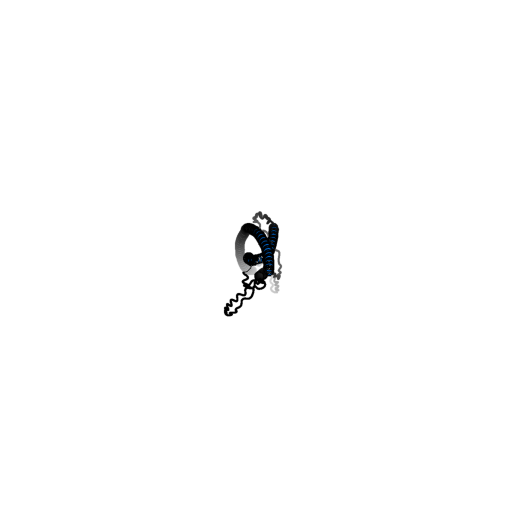.351 1.00 86.62 204 SER A O 1
ATOM 1622 N N . MET A 1 205 ? 41.051 8.827 -66.690 1.00 79.75 205 MET A N 1
ATOM 1623 C CA . MET A 1 205 ? 40.771 7.782 -65.700 1.00 79.75 205 MET A CA 1
ATOM 1624 C C . MET A 1 205 ? 41.675 7.886 -64.469 1.00 79.75 205 MET A C 1
ATOM 1626 O O . MET A 1 205 ? 41.192 7.804 -63.344 1.00 79.75 205 MET A O 1
ATOM 1630 N N . GLN A 1 206 ? 42.970 8.159 -64.647 1.00 83.69 206 GLN A N 1
ATOM 1631 C CA . GLN A 1 206 ? 43.894 8.396 -63.532 1.00 83.69 206 GLN A CA 1
ATOM 1632 C C . GLN A 1 206 ? 43.497 9.617 -62.689 1.00 83.69 206 GLN A C 1
ATOM 1634 O O . GLN A 1 206 ? 43.724 9.641 -61.477 1.00 83.69 206 GLN A O 1
ATOM 1639 N N . ARG A 1 207 ? 42.908 10.654 -63.302 1.00 86.31 207 ARG A N 1
ATOM 1640 C CA . ARG A 1 207 ? 42.331 11.787 -62.561 1.00 86.31 207 ARG A CA 1
ATOM 1641 C C . ARG A 1 207 ? 41.095 11.363 -61.763 1.00 86.31 207 ARG A C 1
ATOM 1643 O O . ARG A 1 207 ? 41.031 11.685 -60.579 1.00 86.31 207 ARG A O 1
ATOM 1650 N N . LYS A 1 208 ? 40.179 10.588 -62.357 1.00 82.88 208 LYS A N 1
ATOM 1651 C CA . LYS A 1 208 ? 39.004 10.040 -61.650 1.00 82.88 208 LYS A CA 1
ATOM 1652 C C . LYS A 1 208 ? 39.402 9.142 -60.471 1.00 82.88 208 LYS A C 1
ATOM 1654 O O . LYS A 1 208 ? 38.946 9.377 -59.357 1.00 82.88 208 LYS A O 1
ATOM 1659 N N . MET A 1 209 ? 40.331 8.203 -60.676 1.00 81.50 209 MET A N 1
ATOM 1660 C CA . MET A 1 209 ? 40.891 7.335 -59.626 1.00 81.50 209 MET A CA 1
ATOM 1661 C C . MET A 1 209 ? 41.438 8.142 -58.440 1.00 81.50 209 MET A C 1
ATOM 1663 O O . MET A 1 209 ? 41.159 7.824 -57.285 1.00 81.50 209 MET A O 1
ATOM 1667 N N . ARG A 1 210 ? 42.198 9.213 -58.710 1.00 84.31 210 ARG A N 1
ATOM 1668 C CA . ARG A 1 210 ? 42.715 10.102 -57.655 1.00 84.31 210 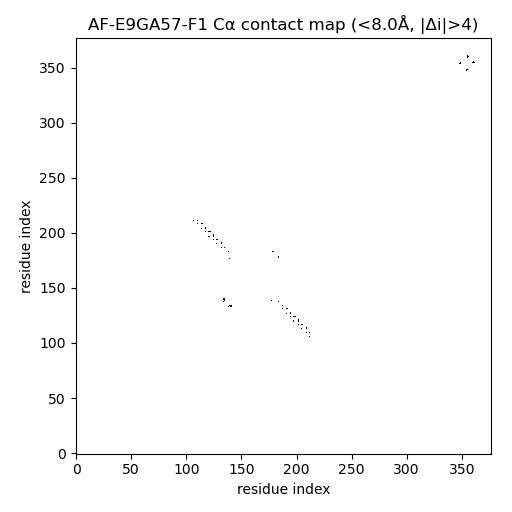ARG A CA 1
ATOM 1669 C C . ARG A 1 210 ? 41.593 10.820 -56.900 1.00 84.31 210 ARG A C 1
ATOM 1671 O O . ARG A 1 210 ? 41.663 10.896 -55.676 1.00 84.31 210 ARG A O 1
ATOM 1678 N N . GLY A 1 211 ? 40.558 11.287 -57.602 1.00 86.75 211 GLY A N 1
ATOM 1679 C CA . GLY A 1 211 ? 39.372 11.895 -56.988 1.00 86.75 211 GLY A CA 1
ATOM 1680 C C . GLY A 1 211 ? 38.644 10.937 -56.041 1.00 86.75 211 GLY A C 1
ATOM 1681 O O . GLY A 1 211 ? 38.370 11.287 -54.895 1.00 86.75 211 GLY A O 1
ATOM 1682 N N . PHE A 1 212 ? 38.424 9.695 -56.471 1.00 80.56 212 PHE A N 1
ATOM 1683 C CA . PHE A 1 212 ? 37.809 8.666 -55.633 1.00 80.56 212 PHE A CA 1
ATOM 1684 C C . PHE A 1 212 ? 38.664 8.284 -54.419 1.00 80.56 212 PHE A C 1
ATOM 1686 O O . PHE A 1 212 ? 38.133 8.112 -53.323 1.00 80.56 212 PHE A O 1
ATOM 1693 N N . HIS A 1 213 ? 39.988 8.185 -54.574 1.00 81.25 213 HIS A N 1
ATOM 1694 C CA . HIS A 1 213 ? 40.881 7.954 -53.437 1.00 81.25 213 HIS A CA 1
ATOM 1695 C C . HIS A 1 213 ? 40.815 9.092 -52.412 1.00 81.25 213 HIS A C 1
ATOM 1697 O O . HIS A 1 213 ? 40.746 8.818 -51.215 1.00 81.25 213 HIS A O 1
ATOM 1703 N N . ALA A 1 214 ? 40.781 10.350 -52.860 1.00 84.31 214 ALA A N 1
ATOM 1704 C CA . ALA A 1 214 ? 40.624 11.497 -51.970 1.00 84.31 214 ALA A CA 1
ATOM 1705 C C . ALA A 1 214 ? 39.276 11.461 -51.227 1.00 84.31 214 ALA A C 1
ATOM 1707 O O . ALA A 1 214 ? 39.254 11.585 -50.002 1.00 84.31 214 ALA A O 1
ATOM 1708 N N . ALA A 1 215 ? 38.172 11.206 -51.940 1.00 81.69 215 ALA A N 1
ATOM 1709 C CA . ALA A 1 215 ? 36.839 11.088 -51.346 1.00 81.69 215 ALA A CA 1
ATOM 1710 C C . ALA A 1 215 ? 36.767 9.961 -50.301 1.00 81.69 215 ALA A C 1
ATOM 1712 O O . ALA A 1 215 ? 36.273 10.165 -49.192 1.00 81.69 215 ALA A O 1
ATOM 1713 N N . ARG A 1 216 ? 37.341 8.790 -50.609 1.00 84.50 216 ARG A N 1
ATOM 1714 C CA . ARG A 1 216 ? 37.431 7.668 -49.666 1.00 84.50 216 ARG A CA 1
ATOM 1715 C C . ARG A 1 216 ? 38.176 8.055 -48.391 1.00 84.50 216 ARG A C 1
ATOM 1717 O O . ARG A 1 216 ? 37.705 7.724 -47.309 1.00 84.50 216 ARG A O 1
ATOM 1724 N N . THR A 1 217 ? 39.313 8.738 -48.500 1.00 84.38 217 THR A N 1
ATOM 1725 C CA . THR A 1 217 ? 40.100 9.162 -47.330 1.00 84.38 217 THR A CA 1
ATOM 1726 C C . THR A 1 217 ? 39.316 10.136 -46.451 1.00 84.38 217 THR A C 1
ATOM 1728 O O . THR A 1 217 ? 39.289 9.974 -45.230 1.00 84.38 217 THR A O 1
ATOM 1731 N N . VAL A 1 218 ? 38.620 11.108 -47.055 1.00 86.12 218 VAL A N 1
ATOM 1732 C CA . VAL A 1 218 ? 37.762 12.053 -46.319 1.00 86.12 218 VAL A CA 1
ATOM 1733 C C . VAL A 1 218 ? 36.661 11.303 -45.568 1.00 86.12 218 VAL A C 1
ATOM 1735 O O . VAL A 1 218 ? 36.520 11.485 -44.358 1.00 86.12 218 VAL A O 1
ATOM 1738 N N . LEU A 1 219 ? 35.951 10.396 -46.240 1.00 84.00 219 LEU A N 1
ATOM 1739 C CA . LEU A 1 219 ? 34.855 9.628 -45.641 1.00 84.00 219 LEU A CA 1
ATOM 1740 C C . LEU A 1 219 ? 35.338 8.658 -44.556 1.00 84.00 219 LEU A C 1
ATOM 1742 O O . LEU A 1 219 ? 34.698 8.524 -43.518 1.00 84.00 219 LEU A O 1
ATOM 1746 N N . GLN A 1 220 ? 36.507 8.038 -44.729 1.00 84.88 220 GLN A N 1
ATOM 1747 C CA . GLN A 1 220 ? 37.130 7.225 -43.680 1.00 84.88 220 GLN A CA 1
ATOM 1748 C C . GLN A 1 220 ? 37.464 8.058 -42.436 1.00 84.88 220 GLN A C 1
ATOM 1750 O O . GLN A 1 220 ? 37.204 7.613 -41.318 1.00 84.88 220 GLN A O 1
ATOM 1755 N N . SER A 1 221 ? 37.988 9.275 -42.614 1.00 85.06 221 SER A N 1
ATOM 1756 C CA . SER A 1 221 ? 38.289 10.167 -41.489 1.00 85.06 221 SER A CA 1
ATOM 1757 C C . SER A 1 221 ? 37.027 10.669 -40.771 1.00 85.06 221 SER A C 1
ATOM 1759 O O . SER A 1 221 ? 37.018 10.765 -39.544 1.00 85.06 221 SER A O 1
ATOM 1761 N N . ALA A 1 222 ? 35.949 10.944 -41.515 1.00 82.44 222 ALA A N 1
ATOM 1762 C CA . ALA A 1 222 ? 34.658 11.337 -40.957 1.00 82.44 222 ALA A CA 1
ATOM 1763 C C . ALA A 1 222 ? 34.021 10.186 -40.164 1.00 82.44 222 ALA A C 1
ATOM 1765 O O . ALA A 1 222 ? 33.624 10.380 -39.016 1.00 82.44 222 ALA A O 1
ATOM 1766 N N . ASN A 1 223 ? 34.035 8.969 -40.718 1.00 82.00 223 ASN A N 1
ATOM 1767 C CA . ASN A 1 223 ? 33.552 7.772 -40.029 1.00 82.00 223 ASN A CA 1
ATOM 1768 C C . ASN A 1 223 ? 34.303 7.518 -38.718 1.00 82.00 223 ASN A C 1
ATOM 1770 O O . ASN A 1 223 ? 33.671 7.234 -37.706 1.00 82.00 223 ASN A O 1
ATOM 1774 N N . ALA A 1 224 ? 35.632 7.663 -38.701 1.00 85.94 224 ALA A N 1
ATOM 1775 C CA . ALA A 1 224 ? 36.416 7.490 -37.478 1.00 85.94 224 ALA A CA 1
ATOM 1776 C C . ALA A 1 224 ? 36.010 8.488 -36.376 1.00 85.94 224 ALA A C 1
ATOM 1778 O O . ALA A 1 224 ? 35.892 8.108 -35.212 1.00 85.94 224 ALA A O 1
ATOM 1779 N N . LYS A 1 225 ? 35.741 9.752 -36.734 1.00 87.81 225 LYS A N 1
ATOM 1780 C CA . LYS A 1 225 ? 35.255 10.767 -35.784 1.00 87.81 225 LYS A CA 1
ATOM 1781 C C . LYS A 1 225 ? 33.868 10.432 -35.237 1.00 87.81 225 LYS A C 1
ATOM 1783 O O . LYS A 1 225 ? 33.647 10.581 -34.040 1.00 87.81 225 LYS A O 1
ATOM 1788 N N . LEU A 1 226 ? 32.955 9.970 -36.091 1.00 83.44 226 LEU A N 1
ATOM 1789 C CA . LEU A 1 226 ? 31.605 9.582 -35.674 1.00 83.44 226 LEU A CA 1
ATOM 1790 C C . LEU A 1 226 ? 31.622 8.374 -34.737 1.00 83.44 226 LEU A C 1
ATOM 1792 O O . LEU A 1 226 ? 30.916 8.385 -33.736 1.00 83.44 226 LEU A O 1
ATOM 1796 N N . VAL A 1 227 ? 32.462 7.371 -35.009 1.00 88.06 227 VAL A N 1
ATOM 1797 C CA . VAL A 1 227 ? 32.633 6.217 -34.110 1.00 88.06 227 VAL A CA 1
ATOM 1798 C C . VAL A 1 227 ? 33.072 6.679 -32.719 1.00 88.06 227 VAL A C 1
ATOM 1800 O O . VAL A 1 227 ? 32.447 6.299 -31.736 1.00 88.06 227 VAL A O 1
ATOM 1803 N N . LEU A 1 228 ? 34.052 7.586 -32.627 1.00 88.50 228 LEU A N 1
ATOM 1804 C CA . LEU A 1 228 ? 34.478 8.140 -31.336 1.00 88.50 228 LEU A CA 1
ATOM 1805 C C . LEU A 1 228 ? 33.364 8.920 -30.620 1.00 88.50 228 LEU A C 1
ATOM 1807 O O . LEU A 1 228 ? 33.259 8.852 -29.397 1.00 88.50 228 LEU A O 1
ATOM 1811 N N . GLN A 1 229 ? 32.526 9.657 -31.355 1.00 87.44 229 GLN A N 1
ATOM 1812 C CA . GLN A 1 229 ? 31.380 10.361 -30.769 1.00 87.44 229 GLN A CA 1
ATOM 1813 C C . GLN A 1 229 ? 30.311 9.393 -30.254 1.00 87.44 229 GLN A C 1
ATOM 1815 O O . GLN A 1 229 ? 29.765 9.617 -29.175 1.00 87.44 229 GLN A O 1
ATOM 1820 N N . ILE A 1 230 ? 30.027 8.323 -31.001 1.00 86.44 230 ILE A N 1
ATOM 1821 C CA . ILE A 1 230 ? 29.099 7.266 -30.585 1.00 86.44 230 ILE A CA 1
ATOM 1822 C C . ILE A 1 230 ? 29.623 6.588 -29.318 1.00 86.44 230 ILE A C 1
ATOM 1824 O O . ILE A 1 230 ? 28.876 6.478 -28.350 1.00 86.44 230 ILE A O 1
ATOM 1828 N N . ASP A 1 231 ? 30.904 6.217 -29.284 1.00 89.19 231 ASP A N 1
ATOM 1829 C CA . ASP A 1 231 ? 31.524 5.589 -28.114 1.00 89.19 231 ASP A CA 1
ATOM 1830 C C . ASP A 1 231 ? 31.504 6.516 -26.889 1.00 89.19 231 ASP A C 1
ATOM 1832 O O . ASP A 1 231 ? 31.229 6.072 -25.774 1.00 89.19 231 ASP A O 1
ATOM 1836 N N . SER A 1 232 ? 31.760 7.815 -27.080 1.00 90.81 232 SER A N 1
ATOM 1837 C CA . SER A 1 232 ? 31.684 8.807 -26.002 1.00 90.81 232 SER A CA 1
ATOM 1838 C C . SER A 1 232 ? 30.265 8.939 -25.452 1.00 90.81 232 SER A C 1
ATOM 1840 O O . SER A 1 232 ? 30.087 8.915 -24.237 1.00 90.81 232 SER A O 1
ATOM 1842 N N . LYS A 1 233 ? 29.256 9.047 -26.327 1.00 90.25 233 LYS A N 1
ATOM 1843 C CA . LYS A 1 233 ? 27.849 9.130 -25.906 1.00 90.25 233 LYS A CA 1
ATOM 1844 C C . LYS A 1 233 ? 27.375 7.848 -25.231 1.00 90.25 233 LYS A C 1
ATOM 1846 O O . LYS A 1 233 ? 26.605 7.915 -24.284 1.00 90.25 233 LYS A O 1
ATOM 1851 N N . ALA A 1 234 ? 27.830 6.686 -25.697 1.00 89.00 234 ALA A N 1
ATOM 1852 C CA . ALA A 1 234 ? 27.498 5.411 -25.072 1.00 89.00 234 ALA A CA 1
ATOM 1853 C C . ALA A 1 234 ? 28.029 5.336 -23.631 1.00 89.00 234 ALA A C 1
ATOM 1855 O O . ALA A 1 234 ? 27.310 4.887 -22.744 1.00 89.00 234 ALA A O 1
ATOM 1856 N N . LYS A 1 235 ? 29.252 5.826 -23.385 1.00 93.56 235 LYS A N 1
ATOM 1857 C CA . LYS A 1 235 ? 29.818 5.906 -22.029 1.00 93.56 235 LYS A CA 1
ATOM 1858 C C . LYS A 1 235 ? 29.044 6.862 -21.125 1.00 93.56 235 LYS A C 1
ATOM 1860 O O . LYS A 1 235 ? 28.717 6.479 -20.011 1.00 93.56 235 LYS A O 1
ATOM 1865 N N . GLU A 1 236 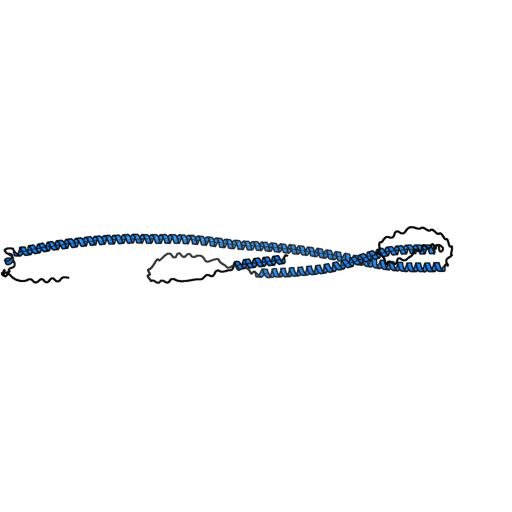? 28.718 8.057 -21.615 1.00 90.56 236 GLU A N 1
ATOM 1866 C CA . GLU A 1 236 ? 27.920 9.041 -20.867 1.00 90.56 236 GLU A CA 1
ATOM 1867 C C . GLU A 1 236 ? 26.561 8.458 -20.445 1.00 90.56 236 GLU A C 1
ATOM 1869 O O . GLU A 1 236 ? 26.147 8.601 -19.299 1.00 90.56 236 GLU A O 1
ATOM 1874 N N . LEU A 1 237 ? 25.906 7.721 -21.346 1.00 89.44 237 LEU A N 1
ATOM 1875 C CA . LEU A 1 237 ? 24.609 7.097 -21.081 1.00 89.44 237 LEU A CA 1
ATOM 1876 C C . LEU A 1 237 ? 24.716 5.947 -20.062 1.00 89.44 237 LEU A C 1
ATOM 1878 O O . LEU A 1 237 ? 23.841 5.800 -19.211 1.00 89.44 237 LEU A O 1
ATOM 1882 N N . GLU A 1 238 ? 25.789 5.151 -20.098 1.00 91.69 238 GLU A N 1
ATOM 1883 C CA . GLU A 1 238 ? 26.045 4.129 -19.069 1.00 91.69 238 GLU A CA 1
ATOM 1884 C C . GLU A 1 238 ? 26.347 4.750 -17.694 1.00 91.69 238 GLU A C 1
ATOM 1886 O O . GLU A 1 238 ? 25.873 4.243 -16.676 1.00 91.69 238 GLU A O 1
ATOM 1891 N N . GLU A 1 239 ? 27.071 5.871 -17.640 1.00 94.25 239 GLU A N 1
ATOM 1892 C CA . GLU A 1 239 ? 27.312 6.615 -16.396 1.00 94.25 239 GLU A CA 1
ATOM 1893 C C . GLU A 1 239 ? 26.017 7.225 -15.835 1.00 94.25 239 GLU A C 1
ATOM 1895 O O . GLU A 1 239 ? 25.745 7.106 -14.636 1.00 94.25 239 GLU A O 1
ATOM 1900 N N . GLU A 1 240 ? 25.179 7.824 -16.688 1.00 93.31 240 GLU A N 1
ATOM 1901 C CA . GLU A 1 240 ? 23.869 8.359 -16.298 1.00 93.31 240 GLU A CA 1
ATOM 1902 C C . GLU A 1 240 ? 22.949 7.245 -15.786 1.00 93.31 240 GLU A C 1
ATOM 1904 O O . GLU A 1 240 ? 22.318 7.386 -14.735 1.00 93.31 240 GLU A O 1
ATOM 1909 N N . LYS A 1 241 ? 22.931 6.099 -16.472 1.00 92.88 241 LYS A N 1
ATOM 1910 C CA . LYS A 1 241 ? 22.184 4.917 -16.044 1.00 92.88 241 LYS A CA 1
ATOM 1911 C C . LYS A 1 241 ? 22.656 4.433 -14.674 1.00 92.88 241 LYS A C 1
ATOM 1913 O O . LYS A 1 241 ? 21.820 4.288 -13.784 1.00 92.88 241 LYS A O 1
ATOM 1918 N N . ALA A 1 242 ? 23.962 4.261 -14.471 1.00 94.44 242 ALA A N 1
ATOM 1919 C CA . ALA A 1 242 ? 24.521 3.843 -13.185 1.00 94.44 242 ALA A CA 1
ATOM 1920 C C . ALA A 1 242 ? 24.198 4.841 -12.056 1.00 94.44 242 ALA A C 1
ATOM 1922 O O . ALA A 1 242 ? 23.868 4.442 -10.938 1.00 94.44 242 ALA A O 1
ATOM 1923 N N . SER A 1 243 ? 24.240 6.143 -12.351 1.00 96.06 243 SER A N 1
ATOM 1924 C CA . SER A 1 243 ? 23.846 7.203 -11.417 1.00 96.06 243 SER A CA 1
ATOM 1925 C C . SER A 1 243 ? 22.359 7.120 -11.048 1.00 96.06 243 SER A C 1
ATOM 1927 O O . SER A 1 243 ? 22.002 7.160 -9.868 1.00 96.06 243 SER A O 1
ATOM 1929 N N . SER A 1 244 ? 21.483 6.937 -12.042 1.00 90.88 244 SER A N 1
ATOM 1930 C CA . SER A 1 244 ? 20.039 6.802 -11.826 1.00 90.88 244 SER A CA 1
ATOM 1931 C C . SER A 1 244 ? 19.683 5.544 -11.028 1.00 90.88 244 SER A C 1
ATOM 1933 O O . SER A 1 244 ? 18.852 5.606 -10.125 1.00 90.88 244 SER A O 1
ATOM 1935 N N . GLU A 1 245 ? 20.364 4.427 -11.289 1.00 94.81 245 GLU A N 1
ATOM 1936 C CA . GLU A 1 245 ? 20.165 3.160 -10.585 1.00 94.81 245 GLU A CA 1
ATOM 1937 C C . GLU A 1 245 ? 20.581 3.273 -9.115 1.00 94.81 245 GLU A C 1
ATOM 1939 O O . GLU A 1 245 ? 19.851 2.833 -8.228 1.00 94.81 245 GLU A O 1
ATOM 1944 N N . LYS A 1 246 ? 21.686 3.974 -8.834 1.00 96.56 246 LYS A N 1
ATOM 1945 C CA . LYS A 1 246 ? 22.093 4.295 -7.463 1.00 96.56 246 LYS A CA 1
ATOM 1946 C C . LYS A 1 246 ? 21.039 5.135 -6.731 1.00 96.56 246 LYS A C 1
ATOM 1948 O O . LYS A 1 246 ? 20.731 4.847 -5.578 1.00 96.56 246 LYS A O 1
ATOM 1953 N N . LYS A 1 247 ? 20.464 6.146 -7.394 1.00 96.00 247 LYS A N 1
ATOM 1954 C CA . LYS A 1 247 ? 19.409 6.990 -6.807 1.00 96.00 247 LYS A CA 1
ATOM 1955 C C . LYS A 1 247 ? 18.125 6.201 -6.532 1.00 96.00 247 LYS A C 1
ATOM 1957 O O . LYS A 1 247 ? 17.474 6.428 -5.517 1.00 96.00 247 LYS A O 1
ATOM 1962 N N . ILE A 1 248 ? 17.767 5.265 -7.412 1.00 94.88 248 ILE A N 1
ATOM 1963 C CA . ILE A 1 248 ? 16.626 4.365 -7.195 1.00 94.88 248 ILE A CA 1
ATOM 1964 C C . ILE A 1 248 ? 16.865 3.493 -5.960 1.00 94.88 248 ILE A C 1
ATOM 1966 O O . ILE A 1 248 ? 15.990 3.427 -5.105 1.00 94.88 248 ILE A O 1
ATOM 1970 N N . GLN A 1 249 ? 18.052 2.900 -5.817 1.00 96.25 249 GLN A N 1
ATOM 1971 C CA . GLN A 1 249 ? 18.388 2.074 -4.649 1.00 96.25 249 GLN A CA 1
ATOM 1972 C C . GLN A 1 249 ? 18.339 2.861 -3.330 1.00 96.25 249 GLN A C 1
ATOM 1974 O O . GLN A 1 249 ? 17.875 2.340 -2.318 1.00 96.25 249 GLN A O 1
ATOM 1979 N N . GLU A 1 250 ? 18.790 4.117 -3.334 1.00 96.50 250 GLU A N 1
ATOM 1980 C CA . GLU A 1 250 ? 18.694 5.008 -2.171 1.00 96.50 250 GLU A CA 1
ATOM 1981 C C . GLU A 1 250 ? 17.227 5.275 -1.795 1.00 96.50 250 GLU A C 1
ATOM 1983 O O . GLU A 1 250 ? 16.830 5.053 -0.652 1.00 96.50 250 GLU A O 1
ATOM 1988 N N . LEU A 1 251 ? 16.389 5.630 -2.775 1.00 94.75 251 LEU A N 1
ATOM 1989 C CA . LEU A 1 251 ? 14.954 5.841 -2.558 1.00 94.75 251 LEU A CA 1
ATOM 1990 C C . LEU A 1 251 ? 14.224 4.571 -2.099 1.00 94.75 251 LEU A C 1
ATOM 1992 O O . LEU A 1 251 ? 13.316 4.649 -1.271 1.00 94.75 251 LEU A O 1
ATOM 1996 N N . GLU A 1 252 ? 14.597 3.404 -2.624 1.00 94.44 252 GLU A N 1
ATOM 1997 C CA . GLU A 1 252 ? 14.055 2.112 -2.194 1.00 94.44 252 GLU A CA 1
ATOM 1998 C C . GLU A 1 252 ? 14.426 1.807 -0.740 1.00 94.44 252 GLU A C 1
ATOM 2000 O O . GLU A 1 252 ? 13.558 1.394 0.034 1.00 94.44 252 GLU A O 1
ATOM 2005 N N . SER A 1 253 ? 15.676 2.071 -0.346 1.00 97.19 253 SER A N 1
ATOM 2006 C CA . SER A 1 253 ? 16.147 1.921 1.034 1.00 97.19 253 SER A CA 1
ATOM 2007 C C . SER A 1 253 ? 15.371 2.828 1.995 1.00 97.19 253 SER A C 1
ATOM 2009 O O . SER A 1 253 ? 14.820 2.347 2.989 1.00 97.19 253 SER A O 1
ATOM 2011 N N . ASP A 1 254 ? 15.247 4.116 1.669 1.00 94.25 254 ASP A N 1
ATOM 2012 C CA . ASP A 1 254 ? 14.506 5.092 2.478 1.00 94.25 254 ASP A CA 1
ATOM 2013 C C . ASP A 1 254 ? 13.021 4.725 2.592 1.00 94.25 254 ASP A C 1
ATOM 2015 O O . ASP A 1 254 ? 12.406 4.811 3.663 1.00 94.25 254 ASP A O 1
ATOM 2019 N N . HIS A 1 255 ? 12.421 4.277 1.485 1.00 95.25 255 HIS A N 1
ATOM 2020 C CA . HIS A 1 255 ? 11.036 3.824 1.477 1.00 95.25 255 HIS A CA 1
ATOM 2021 C C . HIS A 1 255 ? 10.845 2.584 2.355 1.00 95.25 255 HIS A C 1
ATOM 2023 O O . HIS A 1 255 ? 9.895 2.527 3.140 1.00 95.25 255 HIS A O 1
ATOM 2029 N N . GLN A 1 256 ? 11.751 1.609 2.272 1.00 96.12 256 GLN A N 1
ATOM 2030 C CA . GLN A 1 256 ? 11.693 0.395 3.077 1.00 96.12 256 GLN A CA 1
ATOM 2031 C C . GLN A 1 256 ? 11.851 0.695 4.573 1.00 96.12 256 GLN A C 1
ATOM 2033 O O . GLN A 1 256 ? 11.123 0.121 5.390 1.00 96.12 256 GLN A O 1
ATOM 2038 N N . GLU A 1 257 ? 12.726 1.634 4.939 1.00 96.25 257 GLU A N 1
ATOM 2039 C CA . GLU A 1 257 ? 12.854 2.114 6.317 1.00 96.25 257 GLU A CA 1
ATOM 2040 C C . GLU A 1 257 ? 11.557 2.784 6.800 1.00 96.25 257 GLU A C 1
ATOM 2042 O O . GLU A 1 257 ? 11.050 2.464 7.880 1.00 96.25 257 GLU A O 1
ATOM 2047 N N . SER A 1 258 ? 10.977 3.674 5.989 1.00 95.94 258 SER A N 1
ATOM 2048 C CA . SER A 1 258 ? 9.717 4.359 6.301 1.00 95.94 258 SER A CA 1
ATOM 2049 C C . SER A 1 258 ? 8.561 3.374 6.513 1.00 95.94 258 SER A C 1
ATOM 2051 O O . SER A 1 258 ? 7.868 3.429 7.533 1.00 95.94 258 SER A O 1
ATOM 2053 N N . VAL A 1 259 ? 8.399 2.403 5.608 1.00 95.31 259 VAL A N 1
ATOM 2054 C CA . VAL A 1 259 ? 7.405 1.326 5.742 1.00 95.31 259 VAL A CA 1
ATOM 2055 C C . VAL A 1 259 ? 7.665 0.497 7.003 1.00 95.31 259 VAL A C 1
ATOM 2057 O O . VAL A 1 259 ? 6.717 0.125 7.698 1.00 95.31 259 VAL A O 1
ATOM 2060 N N . GLY A 1 260 ? 8.932 0.239 7.340 1.00 95.69 260 GLY A N 1
ATOM 2061 C CA . GLY A 1 260 ? 9.327 -0.415 8.587 1.00 95.69 260 GLY A CA 1
ATOM 2062 C C . GLY A 1 260 ? 8.844 0.340 9.828 1.00 95.69 260 GLY A C 1
ATOM 2063 O O . GLY A 1 260 ? 8.201 -0.260 10.692 1.00 95.69 260 GLY A O 1
ATOM 2064 N N . LYS A 1 261 ? 9.070 1.658 9.888 1.00 96.38 261 LYS A N 1
ATOM 2065 C CA . LYS A 1 261 ? 8.602 2.523 10.989 1.00 96.38 261 LYS A CA 1
ATOM 2066 C C . LYS A 1 261 ? 7.078 2.520 11.116 1.00 96.38 261 LYS A C 1
ATOM 2068 O O . LYS A 1 261 ? 6.561 2.386 12.222 1.00 96.38 261 LYS A O 1
ATOM 2073 N N . ILE A 1 262 ? 6.354 2.593 9.997 1.00 94.56 262 ILE A N 1
ATOM 2074 C CA . ILE A 1 262 ? 4.882 2.535 9.985 1.00 94.56 262 ILE A CA 1
ATOM 2075 C C . ILE A 1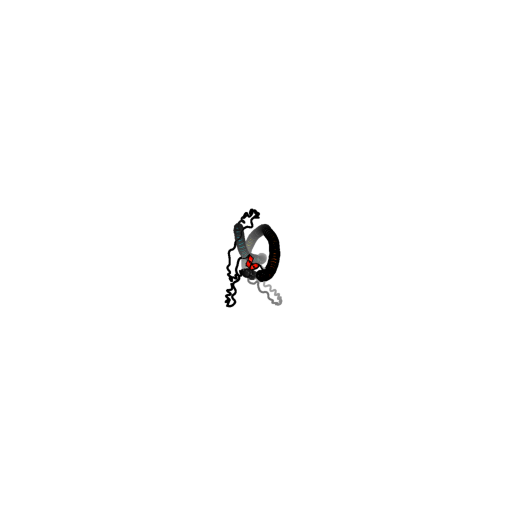 262 ? 4.385 1.198 10.549 1.00 94.56 262 ILE A C 1
ATOM 2077 O O . ILE A 1 262 ? 3.490 1.175 11.395 1.00 94.56 262 ILE A O 1
ATOM 2081 N N . ARG A 1 263 ? 4.984 0.074 10.135 1.00 96.06 263 ARG A N 1
ATOM 2082 C CA . ARG A 1 263 ? 4.631 -1.251 10.672 1.00 96.06 263 ARG A CA 1
ATOM 2083 C C . ARG A 1 263 ? 4.885 -1.341 12.174 1.00 96.06 263 ARG A C 1
ATOM 2085 O O . ARG A 1 263 ? 4.026 -1.837 12.896 1.00 96.06 263 ARG A O 1
ATOM 2092 N N . GLN A 1 264 ? 6.031 -0.847 12.644 1.00 95.06 264 GLN A N 1
ATOM 2093 C CA . GLN A 1 264 ? 6.353 -0.817 14.074 1.00 95.06 264 GLN A CA 1
ATOM 2094 C C . GLN A 1 264 ? 5.343 0.022 14.863 1.00 95.06 264 GLN A C 1
ATOM 2096 O O . GLN A 1 264 ? 4.849 -0.432 15.892 1.00 95.06 264 GLN A O 1
ATOM 2101 N N . TYR A 1 265 ? 4.980 1.202 14.356 1.00 96.88 265 TYR A N 1
ATOM 2102 C CA . TYR A 1 265 ? 3.977 2.065 14.976 1.00 96.88 265 TYR A CA 1
ATOM 2103 C C . TYR A 1 265 ? 2.621 1.361 15.123 1.00 96.88 265 TYR A C 1
ATOM 2105 O O . TYR A 1 265 ? 2.064 1.312 16.222 1.00 96.88 265 TYR A O 1
ATOM 2113 N N . TYR A 1 266 ? 2.112 0.749 14.048 1.00 96.75 266 TYR A N 1
ATOM 2114 C CA . TYR A 1 266 ? 0.849 0.009 14.108 1.00 96.75 266 TYR A CA 1
ATOM 2115 C C . TYR A 1 266 ? 0.919 -1.215 15.022 1.00 96.75 266 TYR A C 1
ATOM 2117 O O . TYR A 1 266 ? -0.056 -1.508 15.712 1.00 96.75 266 TYR A O 1
ATOM 2125 N N . GLN A 1 267 ? 2.062 -1.901 15.081 1.00 97.25 267 GLN A N 1
ATOM 2126 C CA . GLN A 1 267 ? 2.251 -3.017 16.004 1.00 97.25 267 GLN A CA 1
ATOM 2127 C C . GLN A 1 267 ? 2.177 -2.562 17.467 1.00 97.25 267 GLN A C 1
ATOM 2129 O O . GLN A 1 267 ? 1.532 -3.224 18.277 1.00 97.25 267 GLN A O 1
ATOM 2134 N N . ILE A 1 268 ? 2.799 -1.428 17.805 1.00 97.00 268 ILE A N 1
ATOM 2135 C CA . ILE A 1 268 ? 2.737 -0.848 19.155 1.00 97.00 268 ILE A CA 1
ATOM 2136 C C . ILE A 1 268 ? 1.295 -0.466 19.503 1.00 97.00 268 ILE A C 1
ATOM 2138 O O . ILE A 1 268 ? 0.809 -0.838 20.569 1.00 97.00 268 ILE A O 1
ATOM 2142 N N . LEU A 1 269 ? 0.584 0.216 18.597 1.00 96.56 269 LEU A N 1
ATOM 2143 C CA . LEU A 1 269 ? -0.823 0.572 18.807 1.00 96.56 269 LEU A CA 1
ATOM 2144 C C . LEU A 1 269 ? -1.708 -0.655 19.043 1.00 96.56 269 LEU A C 1
ATOM 2146 O O . LEU A 1 269 ? -2.550 -0.644 19.940 1.00 96.56 269 LEU A O 1
ATOM 2150 N N . LEU A 1 270 ? -1.518 -1.710 18.248 1.00 97.06 270 LEU A N 1
ATOM 2151 C CA . LEU A 1 270 ? -2.279 -2.947 18.382 1.00 97.06 270 LEU A CA 1
ATOM 2152 C C . LEU A 1 270 ? -2.001 -3.626 19.727 1.00 97.06 270 LEU A C 1
ATOM 2154 O O . LEU A 1 270 ? -2.938 -4.030 20.410 1.00 97.06 270 LEU A O 1
ATOM 2158 N N . ASN A 1 271 ? -0.732 -3.704 20.131 1.00 97.12 271 ASN A N 1
ATOM 2159 C CA . ASN A 1 271 ? -0.343 -4.278 21.417 1.00 97.12 271 ASN A CA 1
ATOM 2160 C C . ASN A 1 271 ? -0.948 -3.494 22.591 1.00 97.12 271 ASN A C 1
ATOM 2162 O O . ASN A 1 271 ? -1.491 -4.106 2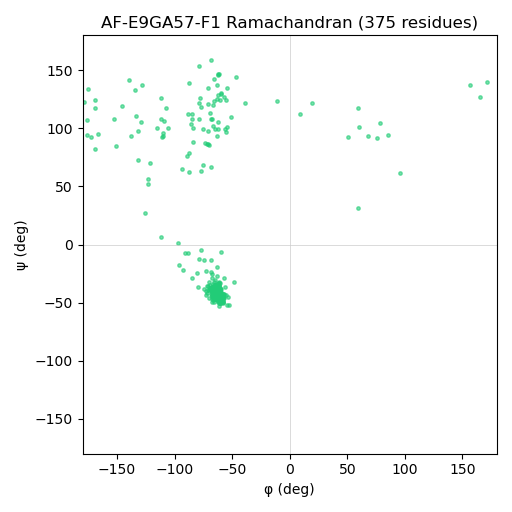3.508 1.00 97.12 271 ASN A O 1
ATOM 2166 N N . ASN A 1 272 ? -0.915 -2.159 22.537 1.00 97.44 272 ASN A N 1
ATOM 2167 C CA . ASN A 1 272 ? -1.508 -1.305 23.567 1.00 97.44 272 ASN A CA 1
ATOM 2168 C C . ASN A 1 272 ? -3.025 -1.506 23.664 1.00 97.44 272 ASN A C 1
ATOM 2170 O O . ASN A 1 272 ? -3.548 -1.677 24.761 1.00 97.44 272 ASN A O 1
ATOM 2174 N N . ARG A 1 273 ? -3.731 -1.546 22.526 1.00 96.56 273 ARG A N 1
ATOM 2175 C CA . ARG A 1 273 ? -5.178 -1.808 22.507 1.00 96.56 273 ARG A CA 1
ATOM 2176 C C . ARG A 1 273 ? -5.509 -3.197 23.054 1.00 96.56 273 ARG A C 1
ATOM 2178 O O . ARG A 1 273 ? -6.456 -3.331 23.815 1.00 96.56 273 ARG A O 1
ATOM 2185 N N . ASN A 1 274 ? -4.735 -4.220 22.697 1.00 97.62 274 ASN A N 1
ATOM 2186 C CA . ASN A 1 274 ? -4.947 -5.572 23.217 1.00 97.62 274 ASN A CA 1
ATOM 2187 C C . ASN A 1 274 ? -4.735 -5.639 24.734 1.00 97.62 274 ASN A C 1
ATOM 2189 O O . ASN A 1 274 ? -5.487 -6.325 25.418 1.00 97.62 274 ASN A O 1
ATOM 2193 N N . TYR A 1 275 ? -3.739 -4.917 25.258 1.00 97.69 275 TYR A N 1
ATOM 2194 C CA . TYR A 1 275 ? -3.524 -4.807 26.698 1.00 97.69 275 TYR A CA 1
ATOM 2195 C C . TYR A 1 275 ? -4.717 -4.140 27.395 1.00 97.69 275 TYR A C 1
ATOM 2197 O O . TYR A 1 275 ? -5.257 -4.710 28.336 1.00 97.69 275 TYR A O 1
ATOM 2205 N N . GLN A 1 276 ? -5.183 -2.999 26.877 1.00 97.00 276 GLN A N 1
ATOM 2206 C CA . GLN A 1 276 ? -6.355 -2.295 27.412 1.00 97.00 276 GLN A CA 1
ATOM 2207 C C . GLN A 1 276 ? -7.625 -3.149 27.364 1.00 97.00 276 GLN A C 1
ATOM 2209 O O . GLN A 1 276 ? -8.386 -3.167 28.322 1.00 97.00 276 GLN A O 1
ATOM 2214 N N . ASN A 1 277 ? -7.854 -3.880 26.271 1.00 97.19 277 ASN A N 1
ATOM 2215 C CA . ASN A 1 277 ? -9.000 -4.781 26.170 1.00 97.19 277 ASN A CA 1
ATOM 2216 C C . ASN A 1 277 ? -8.938 -5.880 27.232 1.00 97.19 277 ASN A C 1
ATOM 2218 O O . ASN A 1 277 ? -9.950 -6.163 27.859 1.00 97.19 277 ASN A O 1
ATOM 2222 N N . LYS A 1 278 ? -7.755 -6.457 27.466 1.00 97.94 278 LYS A N 1
ATOM 2223 C CA . LYS A 1 278 ? -7.573 -7.481 28.495 1.00 97.94 278 LYS A CA 1
ATOM 2224 C C . LYS A 1 278 ? -7.832 -6.931 29.902 1.00 97.94 278 LYS A C 1
ATOM 2226 O O . LYS A 1 278 ? -8.485 -7.594 30.695 1.00 97.94 278 LYS A O 1
ATOM 2231 N N . GLU A 1 279 ? -7.341 -5.730 30.198 1.00 97.25 279 GLU A N 1
ATOM 2232 C CA . GLU A 1 279 ? -7.591 -5.050 31.476 1.00 97.25 279 GLU A CA 1
ATOM 2233 C C . GLU A 1 279 ? -9.092 -4.773 31.670 1.00 97.25 279 GLU A C 1
ATOM 2235 O O . GLU A 1 279 ? -9.654 -5.054 32.724 1.00 97.25 279 GLU A O 1
ATOM 2240 N N . LEU A 1 280 ? -9.779 -4.311 30.620 1.00 97.38 280 LEU A N 1
ATOM 2241 C CA . LEU A 1 280 ? -11.230 -4.119 30.648 1.00 97.38 280 LEU A CA 1
ATOM 2242 C C . LEU A 1 280 ? -11.991 -5.436 30.857 1.00 97.38 280 LEU A C 1
ATOM 2244 O O . LEU A 1 280 ? -12.918 -5.476 31.659 1.00 97.38 280 LEU A O 1
ATOM 2248 N N . GLU A 1 281 ? -11.600 -6.517 30.186 1.00 97.88 281 GLU A N 1
ATOM 2249 C CA . GLU A 1 281 ? -12.200 -7.845 30.376 1.00 97.88 281 GLU A CA 1
ATOM 2250 C C . GLU A 1 281 ? -12.031 -8.357 31.817 1.00 97.88 281 GLU A C 1
ATOM 2252 O O . GLU A 1 281 ? -12.961 -8.942 32.378 1.00 97.88 281 GLU A O 1
ATOM 2257 N N . GLU A 1 282 ? -10.874 -8.102 32.433 1.00 97.81 282 GLU A N 1
ATOM 2258 C CA . GLU A 1 282 ? -10.594 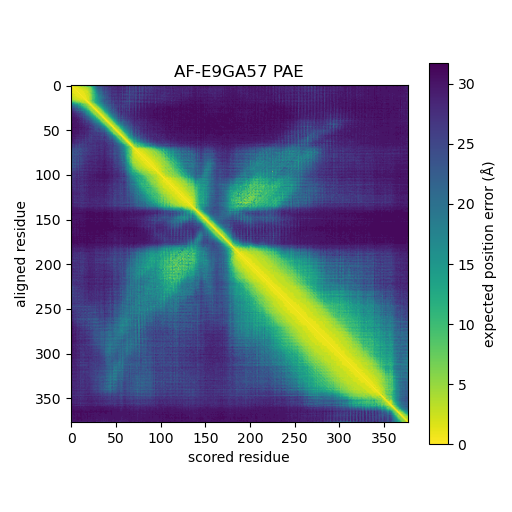-8.449 33.830 1.00 97.81 282 GLU A CA 1
ATOM 2259 C C . GLU A 1 282 ? -11.482 -7.640 34.785 1.00 97.81 282 GLU A C 1
ATOM 2261 O O . GLU A 1 282 ? -12.206 -8.232 35.582 1.00 97.81 282 GLU A O 1
ATOM 2266 N N . THR A 1 283 ? -11.557 -6.314 34.618 1.00 97.19 283 THR A N 1
ATOM 2267 C CA . THR A 1 283 ? -12.433 -5.463 35.450 1.00 97.19 283 THR A CA 1
ATOM 2268 C C . THR A 1 283 ? -13.920 -5.801 35.310 1.00 97.19 283 THR A C 1
ATOM 2270 O O . THR A 1 283 ? -14.648 -5.781 36.299 1.00 97.19 283 THR A O 1
ATOM 2273 N N . ILE A 1 284 ? -14.393 -6.153 34.109 1.00 97.81 284 ILE A N 1
ATOM 2274 C CA . ILE A 1 284 ? -15.778 -6.608 33.899 1.00 97.81 284 ILE A CA 1
ATOM 2275 C C . ILE A 1 284 ? -16.025 -7.923 34.644 1.00 97.81 284 ILE A C 1
ATOM 2277 O O . ILE A 1 284 ? -17.077 -8.097 35.255 1.00 97.81 284 ILE A O 1
ATOM 2281 N N . SER A 1 285 ? -15.061 -8.844 34.604 1.00 97.75 285 SER A N 1
ATOM 2282 C CA . SER A 1 285 ? -15.166 -10.127 35.303 1.00 97.75 285 SER A CA 1
ATOM 2283 C C . SER A 1 285 ? -15.195 -9.941 36.823 1.00 97.75 285 SER A C 1
ATOM 2285 O O . SER A 1 285 ? -16.018 -10.561 37.494 1.00 97.75 285 SER A O 1
ATOM 2287 N N . GLU A 1 286 ? -14.353 -9.053 37.358 1.00 97.69 286 GLU A N 1
ATOM 2288 C CA . GLU A 1 286 ? -14.358 -8.678 38.777 1.00 97.69 286 GLU A CA 1
ATOM 2289 C C . GLU A 1 286 ? -15.693 -8.049 39.189 1.00 97.69 286 GLU A C 1
ATOM 2291 O O . GLU A 1 286 ? -16.302 -8.487 40.163 1.00 97.69 286 GLU A O 1
ATOM 2296 N N . LEU A 1 287 ? -16.194 -7.077 38.419 1.00 97.25 287 LEU A N 1
ATOM 2297 C CA . LEU A 1 287 ? -17.471 -6.420 38.705 1.00 97.25 287 LEU A CA 1
ATOM 2298 C C . LEU A 1 287 ? -18.639 -7.409 38.706 1.00 97.25 287 LEU A C 1
ATOM 2300 O O . LEU A 1 287 ? -19.454 -7.376 39.624 1.00 97.25 287 LEU A O 1
ATOM 2304 N N . ASN A 1 288 ? -18.700 -8.323 37.737 1.00 97.56 288 ASN A N 1
ATOM 2305 C CA . ASN A 1 288 ? -19.738 -9.354 37.719 1.00 97.56 288 ASN A CA 1
ATOM 2306 C C . ASN A 1 288 ? -19.667 -10.250 38.963 1.00 97.56 288 ASN A C 1
ATOM 2308 O O . ASN A 1 288 ? -20.691 -10.487 39.589 1.00 97.56 288 ASN A O 1
ATOM 2312 N N . SER A 1 289 ? -18.465 -10.652 39.393 1.00 97.25 289 SER A N 1
ATOM 2313 C CA . SER A 1 289 ? -18.308 -11.417 40.636 1.00 97.25 289 SER A CA 1
ATOM 2314 C C . SER A 1 289 ? -18.796 -10.643 41.864 1.00 97.25 289 SER A C 1
ATOM 2316 O O . SER A 1 289 ? -19.380 -11.244 42.762 1.00 97.25 289 SER A O 1
ATOM 2318 N N . THR A 1 290 ? -18.563 -9.327 41.926 1.00 97.19 290 THR A N 1
ATOM 2319 C CA . THR A 1 290 ? -19.060 -8.501 43.042 1.00 97.19 290 THR A CA 1
ATOM 2320 C C . THR A 1 290 ? -20.577 -8.326 43.017 1.00 97.19 290 THR A C 1
ATOM 2322 O O . THR A 1 290 ? -21.194 -8.229 44.075 1.00 97.19 290 THR A O 1
ATOM 2325 N N . ILE A 1 291 ? -21.186 -8.301 41.827 1.00 97.62 291 ILE A N 1
ATOM 2326 C CA . ILE A 1 291 ? -22.644 -8.268 41.670 1.00 97.62 291 ILE A CA 1
ATOM 2327 C C . ILE A 1 291 ? -23.236 -9.589 42.158 1.00 97.62 291 ILE A C 1
ATOM 2329 O O . ILE A 1 291 ? -24.124 -9.556 43.004 1.00 97.62 291 ILE A O 1
ATOM 2333 N N . ASP A 1 292 ? -22.693 -10.723 41.711 1.00 97.06 292 ASP A N 1
ATOM 2334 C CA . ASP A 1 292 ? -23.151 -12.051 42.128 1.00 97.06 292 ASP A CA 1
ATOM 2335 C C . ASP A 1 292 ? -23.072 -12.218 43.659 1.00 97.06 292 ASP A C 1
ATOM 2337 O O . ASP A 1 292 ? -24.011 -12.703 44.289 1.00 97.06 292 ASP A O 1
ATOM 2341 N N . GLU A 1 293 ? -21.977 -11.768 44.284 1.00 97.25 293 GLU A N 1
ATOM 2342 C CA . GLU A 1 293 ? -21.821 -11.788 45.745 1.00 97.25 293 GLU A CA 1
ATOM 2343 C C . GLU A 1 293 ? -22.838 -10.875 46.452 1.00 97.25 293 GLU A C 1
ATOM 2345 O O . GLU A 1 293 ? -23.409 -11.247 47.478 1.00 97.25 293 GLU A O 1
ATOM 2350 N N . CYS A 1 294 ? -23.098 -9.687 45.904 1.00 96.44 294 CYS A N 1
ATOM 2351 C CA . CYS A 1 294 ? -24.084 -8.754 46.447 1.00 96.44 294 CYS A CA 1
ATOM 2352 C C . CYS A 1 294 ? -25.510 -9.327 46.380 1.00 96.44 294 CYS A C 1
ATOM 2354 O O . CYS A 1 294 ? -26.246 -9.272 47.368 1.00 96.44 294 CYS A O 1
ATOM 2356 N N . GLU A 1 295 ? -25.888 -9.916 45.244 1.00 96.81 295 GLU A N 1
ATOM 2357 C CA . GLU A 1 295 ? -27.189 -10.562 45.052 1.00 96.81 295 GLU A CA 1
ATOM 2358 C C . GLU A 1 295 ? -27.372 -11.757 45.996 1.00 96.81 295 GLU A C 1
ATOM 2360 O O . GLU A 1 295 ? -28.435 -11.913 46.603 1.00 96.81 295 GLU A O 1
ATOM 2365 N N . GLU A 1 296 ? -26.330 -12.573 46.172 1.00 97.00 296 GLU A N 1
ATOM 2366 C CA . GLU A 1 296 ? -26.326 -13.709 47.097 1.00 97.00 296 GLU A CA 1
ATOM 2367 C C . GLU A 1 296 ? -26.494 -13.267 48.557 1.00 97.00 296 GLU A C 1
ATOM 2369 O O . GLU A 1 296 ? -27.317 -13.826 49.291 1.00 97.00 296 GLU A O 1
ATOM 2374 N N . ASN A 1 297 ? -25.755 -12.235 48.972 1.00 96.88 297 ASN A N 1
ATOM 2375 C CA . ASN A 1 297 ? -25.861 -11.664 50.312 1.00 96.88 297 ASN A CA 1
ATOM 2376 C C . ASN A 1 297 ? -27.267 -11.113 50.559 1.00 96.88 297 ASN A C 1
ATOM 2378 O O . ASN A 1 297 ? -27.883 -11.439 51.573 1.00 96.88 297 ASN A O 1
ATOM 2382 N N . HIS A 1 298 ? -27.814 -10.347 49.610 1.00 96.19 298 HIS A N 1
ATOM 2383 C CA . HIS A 1 298 ? -29.161 -9.799 49.731 1.00 96.19 298 HIS A CA 1
ATOM 2384 C C . HIS A 1 298 ? -30.228 -10.898 49.821 1.00 96.19 298 HIS A C 1
ATOM 2386 O O . HIS A 1 298 ? -31.130 -10.823 50.659 1.00 96.19 298 HIS A O 1
ATOM 2392 N N . ARG A 1 299 ? -30.112 -11.953 49.002 1.00 96.88 299 ARG A N 1
ATOM 2393 C CA . ARG A 1 299 ? -31.013 -13.110 49.071 1.00 96.88 299 ARG A CA 1
ATOM 2394 C C . ARG A 1 299 ? -30.956 -13.775 50.446 1.00 96.88 299 ARG A C 1
ATOM 2396 O O . ARG A 1 299 ? -32.000 -14.039 51.036 1.00 96.88 299 ARG A O 1
ATOM 2403 N N . THR A 1 300 ? -29.750 -13.990 50.970 1.00 97.00 300 THR A N 1
ATOM 2404 C CA . THR A 1 300 ? -29.537 -14.606 52.287 1.00 97.00 300 THR A CA 1
ATOM 2405 C C . THR A 1 300 ? -30.130 -13.752 53.412 1.00 97.00 300 THR A C 1
ATOM 2407 O O . THR A 1 300 ? -30.846 -14.267 54.268 1.00 97.00 300 THR A O 1
ATOM 2410 N N . GLU A 1 301 ? -29.904 -12.435 53.393 1.00 96.62 301 GLU A N 1
ATOM 2411 C CA . GLU A 1 301 ? -30.472 -11.509 54.382 1.00 96.62 301 GLU A CA 1
ATOM 2412 C C . GLU A 1 301 ? -32.006 -11.525 54.382 1.00 96.62 301 GLU A C 1
ATOM 2414 O O . GLU A 1 301 ? -32.625 -11.511 55.453 1.00 96.62 301 GLU A O 1
ATOM 2419 N N . MET A 1 302 ? -32.622 -11.583 53.197 1.00 96.00 302 MET A N 1
ATOM 2420 C CA . MET A 1 302 ? -34.073 -11.691 53.047 1.00 96.00 302 MET A CA 1
ATOM 2421 C C . MET A 1 302 ? -34.610 -13.013 53.605 1.00 96.00 302 MET A C 1
ATOM 2423 O O . MET A 1 302 ? -35.564 -12.997 54.381 1.00 96.00 302 MET A O 1
ATOM 2427 N N . GLU A 1 303 ? -33.969 -14.145 53.305 1.00 96.31 303 GLU A N 1
ATOM 2428 C CA . GLU A 1 303 ? -34.356 -15.458 53.848 1.00 96.31 303 GLU A CA 1
ATOM 2429 C C . GLU A 1 303 ? -34.246 -15.507 55.386 1.00 96.31 303 GLU A C 1
ATOM 2431 O O . GLU A 1 303 ? -35.132 -16.027 56.078 1.00 96.31 303 GLU A O 1
ATOM 2436 N N . GLU A 1 304 ? -33.188 -14.923 55.956 1.00 96.44 304 GLU A N 1
ATOM 2437 C CA . GLU A 1 304 ? -33.029 -14.800 57.408 1.00 96.44 304 GLU A CA 1
ATOM 2438 C C . GLU A 1 304 ? -34.090 -13.888 58.035 1.00 96.44 304 GLU A C 1
ATOM 2440 O O . GLU A 1 304 ? -34.545 -14.119 59.162 1.00 96.44 304 GLU A O 1
ATOM 2445 N N . MET A 1 305 ? -34.462 -12.810 57.346 1.00 96.50 305 MET A N 1
ATOM 2446 C CA . MET A 1 305 ? -35.506 -11.892 57.789 1.00 96.50 305 MET A CA 1
ATOM 2447 C C . MET A 1 305 ? -36.877 -12.575 57.791 1.00 96.50 305 MET A C 1
ATOM 2449 O O . MET A 1 305 ? -37.567 -12.532 58.811 1.00 96.50 305 MET A O 1
ATOM 2453 N N . ASP A 1 306 ? -37.226 -13.275 56.713 1.00 96.50 306 ASP A N 1
ATOM 2454 C CA . ASP A 1 306 ? -38.471 -14.038 56.593 1.00 96.50 306 ASP A CA 1
ATOM 2455 C C . ASP A 1 306 ? -38.568 -15.119 57.671 1.00 96.50 306 ASP A C 1
ATOM 2457 O O . ASP A 1 306 ? -39.592 -15.249 58.346 1.00 96.50 306 ASP A O 1
ATOM 2461 N N . THR A 1 307 ? -37.471 -15.840 57.919 1.00 96.94 307 THR A N 1
ATOM 2462 C CA . THR A 1 307 ? -37.403 -16.851 58.984 1.00 96.94 307 THR A CA 1
ATOM 2463 C C . THR A 1 307 ? -37.643 -16.228 60.363 1.00 96.94 307 THR A C 1
ATOM 2465 O O . THR A 1 307 ? -38.388 -16.776 61.182 1.00 96.94 307 THR A O 1
ATOM 2468 N N . ARG A 1 308 ? -37.041 -15.061 60.634 1.00 96.81 308 ARG A N 1
ATOM 2469 C CA . ARG A 1 308 ? -37.244 -14.325 61.891 1.00 96.81 308 ARG A CA 1
ATOM 2470 C C . ARG A 1 308 ? -38.689 -13.861 62.046 1.00 96.81 308 ARG A C 1
ATOM 2472 O O . ARG A 1 308 ? -39.264 -14.067 63.114 1.00 96.81 308 ARG A O 1
ATOM 2479 N N . TYR A 1 309 ? -39.281 -13.268 61.011 1.00 96.50 309 TYR A N 1
ATOM 2480 C CA . TYR A 1 309 ? -40.667 -12.805 61.066 1.00 96.50 309 TYR A CA 1
ATOM 2481 C C . TYR A 1 309 ? -41.657 -13.958 61.209 1.00 96.50 309 TYR A C 1
ATOM 2483 O O . TYR A 1 309 ? -42.556 -13.863 62.042 1.00 96.50 309 TYR A O 1
ATOM 2491 N N . SER A 1 310 ? -41.462 -15.062 60.482 1.00 97.19 310 SER A N 1
ATOM 2492 C CA . SER A 1 310 ? -42.294 -16.262 60.621 1.00 97.19 310 SER A CA 1
ATOM 2493 C C . SER A 1 310 ? -42.276 -16.776 62.058 1.00 97.19 310 SER A C 1
ATOM 2495 O O . SER A 1 310 ? -43.332 -17.002 62.639 1.00 97.19 310 SER A O 1
ATOM 2497 N N . LYS A 1 311 ? -41.090 -16.865 62.674 1.00 97.50 311 LYS A N 1
ATOM 2498 C CA . LYS A 1 311 ? -40.957 -17.299 64.068 1.00 97.50 311 LYS A CA 1
ATOM 2499 C C . LYS A 1 311 ? -41.707 -16.382 65.041 1.00 97.50 311 LYS A C 1
ATOM 2501 O O . LYS A 1 311 ? -42.393 -16.873 65.929 1.00 97.50 311 LYS A O 1
ATOM 2506 N N . VAL A 1 312 ? -41.597 -15.062 64.875 1.00 97.62 312 VAL A N 1
ATOM 2507 C CA . VAL A 1 312 ? -42.318 -14.095 65.725 1.00 97.62 312 VAL A CA 1
ATOM 2508 C C . VAL A 1 312 ? -43.833 -14.236 65.560 1.00 97.62 312 VAL A C 1
ATOM 2510 O O . VAL A 1 312 ? -44.561 -14.168 66.547 1.00 97.62 312 VAL A O 1
ATOM 2513 N N . ILE A 1 313 ? -44.316 -14.445 64.333 1.00 96.94 313 ILE A N 1
ATOM 2514 C CA . ILE A 1 313 ? -45.741 -14.675 64.061 1.00 96.94 313 ILE A CA 1
ATOM 2515 C C . ILE A 1 313 ? -46.215 -15.962 64.743 1.00 96.94 313 ILE A C 1
ATOM 2517 O O . ILE A 1 313 ? -47.253 -15.948 65.403 1.00 96.94 313 ILE A O 1
ATOM 2521 N N . ASP A 1 314 ? -45.450 -17.049 64.635 1.00 96.50 314 ASP A N 1
ATOM 2522 C CA . ASP A 1 314 ? -45.776 -18.326 65.275 1.00 96.50 314 ASP A CA 1
ATOM 2523 C C . ASP A 1 314 ? -45.839 -18.194 66.806 1.00 96.50 314 ASP A C 1
ATOM 2525 O O . ASP A 1 314 ? -46.811 -18.632 67.421 1.00 96.50 314 ASP A O 1
ATOM 2529 N N . GLU A 1 315 ? -44.864 -17.513 67.419 1.00 96.81 315 GLU A N 1
ATOM 2530 C CA . GLU A 1 315 ? -44.848 -17.226 68.862 1.00 96.81 315 GLU A CA 1
ATOM 2531 C C . GLU A 1 315 ? -46.057 -16.377 69.295 1.00 96.81 315 GLU A C 1
ATOM 2533 O O . GLU A 1 315 ? -46.695 -16.656 70.314 1.00 96.81 315 GLU A O 1
ATOM 2538 N N . GLN A 1 316 ? -46.418 -15.344 68.525 1.00 96.00 316 GLN A N 1
ATOM 2539 C CA . GLN A 1 316 ? -47.594 -14.522 68.831 1.00 96.00 316 GLN A CA 1
ATOM 2540 C C . GLN A 1 316 ? -48.904 -15.299 68.694 1.00 96.00 316 GLN A C 1
ATOM 2542 O O . GLN A 1 316 ? -49.792 -15.147 69.537 1.00 96.00 316 GLN A O 1
ATOM 2547 N N . ASN A 1 317 ? -49.017 -16.154 67.678 1.00 97.00 317 ASN A N 1
ATOM 2548 C CA . ASN A 1 317 ? -50.166 -17.037 67.512 1.00 97.00 317 ASN A CA 1
ATOM 2549 C C . ASN A 1 317 ? -50.278 -18.021 68.685 1.00 97.00 317 ASN A C 1
ATOM 2551 O O . ASN A 1 317 ? -51.377 -18.241 69.193 1.00 97.00 317 ASN A O 1
ATOM 2555 N N . GLU A 1 318 ? -49.159 -18.560 69.176 1.00 96.56 318 GLU A N 1
ATOM 2556 C CA . GLU A 1 318 ? -49.146 -19.431 70.355 1.00 96.56 318 GLU A CA 1
ATOM 2557 C C . GLU A 1 318 ? -49.649 -18.700 71.611 1.00 96.56 318 GLU A C 1
ATOM 2559 O O . GLU A 1 318 ? -50.508 -19.215 72.333 1.00 96.56 318 GLU A O 1
ATOM 2564 N N . HIS A 1 319 ? -49.185 -17.470 71.854 1.00 96.31 319 HIS A N 1
ATOM 2565 C CA . HIS A 1 319 ? -49.686 -16.642 72.955 1.00 96.31 319 HIS A CA 1
ATOM 2566 C C . HIS A 1 319 ? -51.185 -16.343 72.843 1.00 96.31 319 HIS A C 1
ATOM 2568 O O . HIS A 1 319 ? -51.889 -16.338 73.856 1.00 96.31 319 HIS A O 1
ATOM 2574 N N . LEU A 1 320 ? -51.685 -16.111 71.628 1.00 97.12 320 LEU A N 1
ATOM 2575 C CA . LEU A 1 320 ? -53.104 -15.867 71.381 1.00 97.12 320 LEU A CA 1
ATOM 2576 C C . LEU A 1 320 ? -53.940 -17.101 71.748 1.00 97.12 320 LEU A C 1
ATOM 2578 O O . LEU A 1 320 ? -54.902 -16.973 72.503 1.00 97.12 320 LEU A O 1
ATOM 2582 N N . VAL A 1 321 ? -53.512 -18.299 71.336 1.00 96.94 321 VAL A N 1
ATOM 2583 C CA . VAL A 1 321 ? -54.164 -19.569 71.705 1.00 96.94 321 VAL A CA 1
ATOM 2584 C C . VAL A 1 321 ? -54.166 -19.785 73.224 1.00 96.94 321 VAL A C 1
ATOM 2586 O O . VAL A 1 321 ? -55.177 -20.199 73.799 1.00 96.94 321 VAL A O 1
ATOM 2589 N N . GLN A 1 322 ? -53.062 -19.472 73.911 1.00 96.69 322 GLN A N 1
ATOM 2590 C CA . GLN A 1 322 ? -52.994 -19.558 75.376 1.00 96.69 322 GLN A CA 1
ATOM 2591 C C . GLN A 1 322 ? -53.996 -18.609 76.054 1.00 96.69 322 GLN A C 1
ATOM 2593 O O . GLN A 1 322 ? -54.668 -18.996 77.016 1.00 96.69 322 GLN A O 1
ATOM 2598 N N . LEU A 1 323 ? -54.124 -17.374 75.556 1.00 96.81 323 LEU A N 1
ATOM 2599 C CA . LEU A 1 323 ? -55.091 -16.400 76.064 1.00 96.81 323 LEU A CA 1
ATOM 2600 C C . LEU A 1 323 ? -56.537 -16.841 75.809 1.00 96.81 323 LEU A C 1
ATOM 2602 O O . LEU A 1 323 ? -57.356 -16.745 76.722 1.00 96.81 323 LEU A O 1
ATOM 2606 N N . GLU A 1 324 ? -56.846 -17.366 74.623 1.00 96.62 324 GLU A N 1
ATOM 2607 C CA . GLU A 1 324 ? -58.170 -17.915 74.301 1.00 96.62 324 GLU A CA 1
ATOM 2608 C C . GLU A 1 324 ? -58.554 -19.056 75.250 1.00 96.62 324 GLU A C 1
ATOM 2610 O O . GLU A 1 324 ? -59.645 -19.043 75.828 1.00 96.62 324 GLU A O 1
ATOM 2615 N N . SER A 1 325 ? -57.630 -19.993 75.498 1.00 96.81 325 SER A N 1
ATOM 2616 C CA . SER A 1 325 ? -57.828 -21.073 76.473 1.00 96.81 325 SER A CA 1
ATOM 2617 C C . SER A 1 325 ? -58.099 -20.521 77.875 1.00 96.81 325 SER A C 1
ATOM 2619 O O . SER A 1 325 ? -59.016 -20.970 78.564 1.00 96.81 325 SER A O 1
ATOM 2621 N N . ARG A 1 326 ? -57.338 -19.508 78.307 1.00 97.19 326 ARG A N 1
ATOM 2622 C CA . ARG A 1 326 ? -57.504 -18.906 79.634 1.00 97.19 326 ARG A CA 1
ATOM 2623 C C . ARG A 1 326 ? -58.838 -18.177 79.789 1.00 97.19 326 ARG A C 1
ATOM 2625 O O . ARG A 1 326 ? -59.444 -18.232 80.860 1.00 97.19 326 ARG A O 1
ATOM 2632 N N . VAL A 1 327 ? -59.294 -17.489 78.744 1.00 96.69 327 VAL A N 1
ATOM 2633 C CA . VAL A 1 327 ? -60.619 -16.858 78.719 1.00 96.69 327 VAL A CA 1
ATOM 2634 C C . VAL A 1 327 ? -61.704 -17.924 78.830 1.00 96.69 327 VAL A C 1
ATOM 2636 O O . VAL A 1 327 ? -62.610 -17.756 79.640 1.00 96.69 327 VAL A O 1
ATOM 2639 N N . ALA A 1 328 ? -61.592 -19.037 78.101 1.00 96.25 328 ALA A N 1
ATOM 2640 C CA . ALA A 1 328 ? -62.553 -20.136 78.190 1.00 96.25 328 ALA A CA 1
ATOM 2641 C C . ALA A 1 328 ? -62.640 -20.724 79.612 1.00 96.25 328 ALA A C 1
ATOM 2643 O O . ALA A 1 328 ? -63.740 -20.867 80.146 1.00 96.25 328 ALA A O 1
ATOM 2644 N N . GLU A 1 329 ? -61.500 -20.980 80.264 1.00 96.75 329 GLU A N 1
ATOM 2645 C CA . GLU A 1 329 ? -61.452 -21.438 81.663 1.00 96.75 329 GLU A CA 1
ATOM 2646 C C . GLU A 1 329 ? -62.119 -20.453 82.632 1.00 96.75 329 GLU A C 1
ATOM 2648 O O . GLU A 1 329 ? -62.879 -20.849 83.516 1.00 96.75 329 GLU A O 1
ATOM 2653 N N . LEU A 1 330 ? -61.816 -19.156 82.500 1.00 96.25 330 LEU A N 1
ATOM 2654 C CA . LEU A 1 330 ? -62.393 -18.121 83.359 1.00 96.25 330 LEU A CA 1
ATOM 2655 C C . LEU A 1 330 ? -63.898 -17.980 83.135 1.00 96.25 330 LEU A C 1
ATOM 2657 O O . LEU A 1 330 ? -64.637 -17.821 84.104 1.00 96.25 330 LEU A O 1
ATOM 2661 N N . THR A 1 331 ? -64.353 -18.072 81.886 1.00 96.69 331 THR A N 1
ATOM 2662 C CA . THR A 1 331 ? -65.778 -18.082 81.548 1.00 96.69 331 THR A CA 1
ATOM 2663 C C . THR A 1 331 ? -66.474 -19.283 82.181 1.00 96.69 331 THR A C 1
ATOM 2665 O O . THR A 1 331 ? -67.494 -19.094 82.838 1.00 96.69 331 THR A O 1
ATOM 2668 N N . GLN A 1 332 ? -65.900 -20.488 82.080 1.00 96.62 332 GLN A N 1
ATOM 2669 C CA . GLN A 1 332 ? -66.443 -21.680 82.739 1.00 96.62 332 GLN A CA 1
ATOM 2670 C C . GLN A 1 332 ? -66.535 -21.486 84.257 1.00 96.62 332 GLN A C 1
ATOM 2672 O O . GLN A 1 332 ? -67.587 -21.709 84.851 1.00 96.62 332 GLN A O 1
ATOM 2677 N N . LYS A 1 333 ? -65.455 -21.019 84.888 1.00 96.06 333 LYS A N 1
ATOM 2678 C CA . LYS A 1 333 ? -65.425 -20.788 86.335 1.00 96.06 333 LYS A CA 1
ATOM 2679 C C . LYS A 1 333 ? -66.434 -19.724 86.779 1.00 96.06 333 LYS A C 1
ATOM 2681 O O . LYS A 1 333 ? -66.996 -19.837 87.862 1.00 96.06 333 LYS A O 1
ATOM 2686 N N . ASN A 1 334 ? -66.660 -18.692 85.966 1.00 95.38 334 ASN A N 1
ATOM 2687 C CA . ASN A 1 334 ? -67.695 -17.692 86.226 1.00 95.38 334 ASN A CA 1
ATOM 2688 C C . ASN A 1 334 ? -69.105 -18.287 86.128 1.00 95.38 334 ASN A C 1
ATOM 2690 O O . ASN A 1 334 ? -69.948 -17.922 86.941 1.00 95.38 334 ASN A O 1
ATOM 2694 N N . CYS A 1 335 ? -69.361 -19.203 85.186 1.00 95.00 335 CYS A N 1
ATOM 2695 C CA . CYS A 1 335 ? -70.622 -19.948 85.144 1.00 95.00 335 CYS A CA 1
ATOM 2696 C C . CYS A 1 335 ? -70.818 -20.769 86.425 1.00 95.00 335 CYS A C 1
ATOM 2698 O O . CYS A 1 335 ? -71.836 -20.607 87.084 1.00 95.00 335 CYS A O 1
ATOM 2700 N N . GLU A 1 336 ? -69.812 -21.547 86.838 1.00 95.12 336 GLU A N 1
ATOM 2701 C CA . GLU A 1 336 ? -69.859 -22.330 88.085 1.00 95.12 336 GLU A CA 1
ATOM 2702 C C . GLU A 1 336 ? -70.088 -21.439 89.321 1.00 95.12 336 GLU A C 1
ATOM 2704 O O . GLU A 1 336 ? -70.883 -21.766 90.197 1.00 95.12 336 GLU A O 1
ATOM 2709 N N . LEU A 1 337 ? -69.414 -20.286 89.399 1.00 94.50 337 LEU A N 1
ATOM 2710 C CA . LEU A 1 337 ? -69.625 -19.305 90.467 1.00 94.50 337 LEU A CA 1
ATOM 2711 C C . LEU A 1 337 ? -71.054 -18.757 90.466 1.00 94.50 337 LEU A C 1
ATOM 2713 O O . LEU A 1 337 ? -71.658 -18.687 91.534 1.00 94.50 337 LEU A O 1
ATOM 2717 N N . ASN A 1 338 ? -71.596 -18.385 89.306 1.00 93.69 338 ASN A N 1
ATOM 2718 C CA . ASN A 1 338 ? -72.983 -17.936 89.199 1.00 93.69 338 ASN A CA 1
ATOM 2719 C C . ASN A 1 338 ? -73.959 -19.021 89.661 1.00 93.69 338 ASN A C 1
ATOM 2721 O O . ASN A 1 338 ? -74.827 -18.715 90.469 1.00 93.69 338 ASN A O 1
ATOM 2725 N N . ASP A 1 339 ? -73.753 -20.279 89.262 1.00 93.19 339 ASP A N 1
ATOM 2726 C CA . ASP A 1 339 ? -74.580 -21.399 89.724 1.00 93.19 339 ASP A CA 1
ATOM 2727 C C . ASP A 1 339 ? -74.540 -21.514 91.263 1.00 93.19 339 ASP A C 1
ATOM 2729 O O . ASP A 1 339 ? -75.578 -21.637 91.912 1.00 93.19 339 ASP A O 1
ATOM 2733 N N . THR A 1 340 ? -73.359 -21.386 91.888 1.00 91.81 340 THR A N 1
ATOM 2734 C CA . THR A 1 340 ? -73.254 -21.399 93.363 1.00 91.81 340 THR A CA 1
ATOM 2735 C C . THR A 1 340 ? -73.901 -20.188 94.034 1.00 91.81 340 THR A C 1
ATOM 2737 O O . THR A 1 340 ? -74.420 -20.305 95.145 1.00 91.81 340 THR A O 1
ATOM 2740 N N . VAL A 1 341 ? -73.856 -19.013 93.399 1.00 92.06 341 VAL A N 1
ATOM 2741 C CA . VAL A 1 341 ? -74.526 -17.807 93.900 1.00 92.06 341 VAL A CA 1
ATOM 2742 C C . VAL A 1 341 ? -76.034 -18.001 93.843 1.00 92.06 341 VAL A C 1
ATOM 2744 O O . VAL A 1 341 ? -76.689 -17.729 94.845 1.00 92.06 341 VAL A O 1
ATOM 2747 N N . ASP A 1 342 ? -76.561 -18.538 92.745 1.00 89.88 342 ASP A N 1
ATOM 2748 C CA . ASP A 1 342 ? -77.980 -18.859 92.593 1.00 89.88 342 ASP A CA 1
ATOM 2749 C C . ASP A 1 342 ? -78.420 -19.892 93.649 1.00 89.88 342 ASP A C 1
ATOM 2751 O O . ASP A 1 342 ? -79.437 -19.710 94.323 1.00 89.88 342 ASP A O 1
ATOM 2755 N N . GLU A 1 343 ? -77.623 -20.941 93.891 1.00 89.69 343 GLU A N 1
ATOM 2756 C CA . GLU A 1 343 ? -77.869 -21.917 94.964 1.00 89.69 343 GLU A CA 1
ATOM 2757 C C . GLU A 1 343 ? -77.880 -21.275 96.362 1.00 89.69 343 GLU A C 1
ATOM 2759 O O . GLU A 1 343 ? -78.755 -21.573 97.183 1.00 89.69 343 GLU A O 1
ATOM 2764 N N . LEU A 1 344 ? -76.923 -20.388 96.654 1.00 87.50 344 LEU A N 1
ATOM 2765 C CA . LEU A 1 344 ? -76.854 -19.661 97.924 1.00 87.50 344 LEU A CA 1
ATOM 2766 C C . LEU A 1 344 ? -77.999 -18.657 98.072 1.00 87.50 344 LEU A C 1
ATOM 2768 O O . LEU A 1 344 ? -78.519 -18.505 99.178 1.00 87.50 344 LEU A O 1
ATOM 2772 N N . GLU A 1 345 ? -78.409 -17.991 96.995 1.00 84.69 345 GLU A N 1
ATOM 2773 C CA . GLU A 1 345 ? -79.559 -17.092 96.980 1.00 84.69 345 GLU A CA 1
ATOM 2774 C C . GLU A 1 345 ? -80.827 -17.875 97.336 1.00 84.69 345 GLU A C 1
ATOM 2776 O O . GLU A 1 345 ? -81.522 -17.520 98.295 1.00 84.69 345 GLU A O 1
ATOM 2781 N N . VAL A 1 346 ? -81.060 -19.011 96.669 1.00 83.06 346 VAL A N 1
ATOM 2782 C CA . VAL A 1 346 ? -82.158 -19.938 96.977 1.00 83.06 346 VAL A CA 1
ATOM 2783 C C . VAL A 1 346 ? -82.086 -20.428 98.427 1.00 83.06 346 VAL A C 1
ATOM 2785 O O . VAL A 1 346 ? -83.085 -20.386 99.153 1.00 83.06 346 VAL A O 1
ATOM 2788 N N . GLY A 1 347 ? -80.905 -20.848 98.885 1.00 80.31 347 GLY A N 1
ATOM 2789 C CA . GLY A 1 347 ? -80.670 -21.282 100.262 1.00 80.31 347 GLY A CA 1
ATOM 2790 C C . GLY A 1 347 ? -80.904 -20.176 101.297 1.00 80.31 347 GLY A C 1
ATOM 2791 O O . GLY A 1 347 ? -81.396 -20.449 102.394 1.00 80.31 347 GLY A O 1
ATOM 2792 N N . SER A 1 348 ? -80.622 -18.916 100.955 1.00 76.00 348 SER A N 1
ATOM 2793 C CA . SER A 1 348 ? -80.835 -17.769 101.841 1.00 76.00 348 SER A CA 1
ATOM 2794 C C . SER A 1 348 ? -82.319 -17.555 102.151 1.00 76.00 348 SER A C 1
ATOM 2796 O O . SER A 1 348 ? -82.669 -17.348 103.316 1.00 76.00 348 SER A O 1
ATOM 2798 N N . TYR A 1 349 ? -83.211 -17.744 101.168 1.00 74.69 349 TYR A N 1
ATOM 2799 C CA . TYR A 1 349 ? -84.666 -17.682 101.365 1.00 74.69 349 TYR A CA 1
ATOM 2800 C C . TYR A 1 349 ? -85.203 -18.764 102.325 1.00 74.69 349 TYR A C 1
ATOM 2802 O O . TYR A 1 349 ? -86.304 -18.615 102.873 1.00 74.69 349 TYR A O 1
ATOM 2810 N N . ALA A 1 350 ? -84.438 -19.840 102.549 1.00 72.88 350 ALA A N 1
ATOM 2811 C CA . ALA A 1 350 ? -84.780 -20.949 103.439 1.00 72.88 350 ALA A CA 1
ATOM 2812 C C . ALA A 1 350 ? -84.282 -20.775 104.892 1.00 72.88 350 ALA A C 1
ATOM 2814 O O . ALA A 1 350 ? -84.647 -21.574 105.759 1.00 72.88 350 ALA A O 1
ATOM 2815 N N . LEU A 1 351 ? -83.483 -19.743 105.199 1.00 75.81 351 LEU A N 1
ATOM 2816 C CA . LEU A 1 351 ? -82.986 -19.496 106.559 1.00 75.81 351 LEU A CA 1
ATOM 2817 C C . LEU A 1 351 ? -84.115 -19.010 107.503 1.00 75.81 351 LEU A C 1
ATOM 2819 O O . LEU A 1 351 ? -84.844 -18.078 107.152 1.00 75.81 351 LEU A O 1
ATOM 2823 N N . PRO A 1 352 ? -84.234 -19.552 108.737 1.00 68.12 352 PRO A N 1
ATOM 2824 C CA . PRO A 1 352 ? -85.342 -19.256 109.661 1.00 68.12 352 PRO A CA 1
ATOM 2825 C C . PRO A 1 352 ? -85.543 -17.774 110.020 1.00 68.12 352 PRO A C 1
ATOM 2827 O O . PRO A 1 352 ? -86.667 -17.358 110.301 1.00 68.12 352 PRO A O 1
ATOM 2830 N N . ASP A 1 353 ? -84.474 -16.974 109.999 1.00 63.03 353 ASP A N 1
ATOM 2831 C CA . ASP A 1 353 ? -84.501 -15.552 110.357 1.00 63.03 353 ASP A CA 1
ATOM 2832 C C . ASP A 1 353 ? -84.259 -14.607 109.158 1.00 63.03 353 ASP A C 1
ATOM 2834 O O . ASP A 1 353 ? -84.190 -13.396 109.356 1.00 63.03 353 ASP A O 1
ATOM 2838 N N . TYR A 1 354 ? -84.186 -15.103 107.912 1.00 66.06 354 TYR A N 1
ATOM 2839 C CA . TYR A 1 354 ? -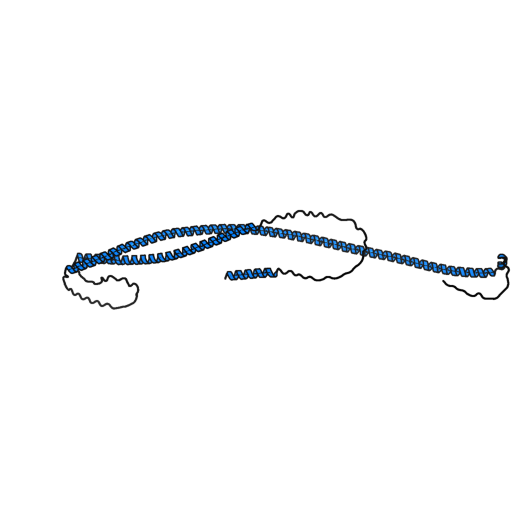83.887 -14.282 106.719 1.00 66.06 354 TYR A CA 1
ATOM 2840 C C . TYR A 1 354 ? -84.808 -13.057 106.588 1.00 66.06 354 TYR A C 1
ATOM 2842 O O . TYR A 1 354 ? -84.362 -11.910 106.543 1.00 66.06 354 TYR A O 1
ATOM 2850 N N . TYR A 1 355 ? -86.121 -13.285 106.647 1.00 62.47 355 TYR A N 1
ATOM 2851 C CA . TYR A 1 355 ? -87.128 -12.223 106.556 1.00 62.47 355 TYR A CA 1
ATOM 2852 C C . TYR A 1 355 ? -87.204 -11.343 107.819 1.00 62.47 355 TYR A C 1
ATOM 2854 O O . TYR A 1 355 ? -87.618 -10.186 107.739 1.00 62.47 355 TYR A O 1
ATOM 2862 N N . LYS A 1 356 ? -86.762 -11.850 108.981 1.00 64.12 356 LYS A N 1
ATOM 2863 C CA . LYS A 1 356 ? -86.640 -11.056 110.219 1.00 64.12 356 LYS A CA 1
ATOM 2864 C C . LYS A 1 356 ? -85.466 -10.083 110.156 1.00 64.12 356 LYS A C 1
ATOM 2866 O O . LYS A 1 356 ? -85.605 -8.957 110.619 1.00 64.12 356 LYS A O 1
ATOM 2871 N N . ILE A 1 357 ? -84.332 -10.507 109.598 1.00 64.62 357 ILE A N 1
ATOM 2872 C CA . ILE A 1 357 ? -83.110 -9.697 109.499 1.00 64.62 357 ILE A CA 1
ATOM 2873 C C . ILE A 1 357 ? -83.260 -8.616 108.419 1.00 64.62 357 ILE A C 1
ATOM 2875 O O . ILE A 1 357 ? -82.846 -7.481 108.636 1.00 64.62 357 ILE A O 1
ATOM 2879 N N . LEU A 1 358 ? -83.914 -8.926 107.293 1.00 65.25 358 LEU A N 1
ATOM 2880 C CA . LEU A 1 358 ? -84.189 -7.956 106.221 1.00 65.25 358 LEU A CA 1
ATOM 2881 C C . LEU A 1 358 ? -85.353 -6.997 106.527 1.00 65.25 358 LEU A C 1
ATOM 2883 O O . LEU A 1 358 ? -85.598 -6.068 105.762 1.00 65.25 358 LEU A O 1
ATOM 2887 N N . ASN A 1 359 ? -86.055 -7.184 107.651 1.00 61.59 359 ASN A N 1
ATOM 2888 C CA . ASN A 1 359 ? -87.181 -6.348 108.076 1.00 61.59 359 ASN A CA 1
ATOM 2889 C C . ASN A 1 359 ? -88.349 -6.319 107.056 1.00 61.59 359 ASN A C 1
ATOM 2891 O O . ASN A 1 359 ? -89.063 -5.321 106.936 1.00 61.59 359 ASN A O 1
ATOM 2895 N N . VAL A 1 360 ? -88.559 -7.425 106.324 1.00 57.31 360 VAL A N 1
ATOM 2896 C CA . VAL A 1 360 ? -89.601 -7.579 105.288 1.00 57.31 360 VAL A CA 1
ATOM 2897 C C . VAL A 1 360 ? -90.657 -8.589 105.756 1.00 57.31 360 VAL A C 1
ATOM 2899 O O . VAL A 1 360 ? -90.338 -9.721 106.114 1.00 57.31 360 VAL A O 1
ATOM 2902 N N . LYS A 1 361 ? -91.943 -8.209 105.749 1.00 50.97 361 LYS A N 1
ATOM 2903 C CA . LYS A 1 361 ? -93.065 -9.113 106.074 1.00 50.97 361 LYS A CA 1
ATOM 2904 C C . LYS A 1 361 ? -93.371 -10.030 104.879 1.00 50.97 361 LYS A C 1
ATOM 2906 O O . LYS A 1 361 ? -93.631 -9.516 103.796 1.00 50.97 361 LYS A O 1
ATOM 2911 N N . ARG A 1 362 ? -93.400 -11.360 105.071 1.00 44.97 362 ARG A N 1
ATOM 2912 C CA . ARG A 1 362 ? -93.915 -12.313 104.063 1.00 44.97 362 ARG A CA 1
ATOM 2913 C C . ARG A 1 362 ? -95.391 -12.010 103.778 1.00 44.97 362 ARG A C 1
ATOM 2915 O O . ARG A 1 362 ? -96.199 -11.996 104.704 1.00 44.97 362 ARG A O 1
ATOM 2922 N N . THR A 1 363 ? -95.729 -11.777 102.515 1.00 45.09 363 THR A N 1
ATOM 2923 C CA . THR A 1 363 ? -97.110 -11.729 102.024 1.0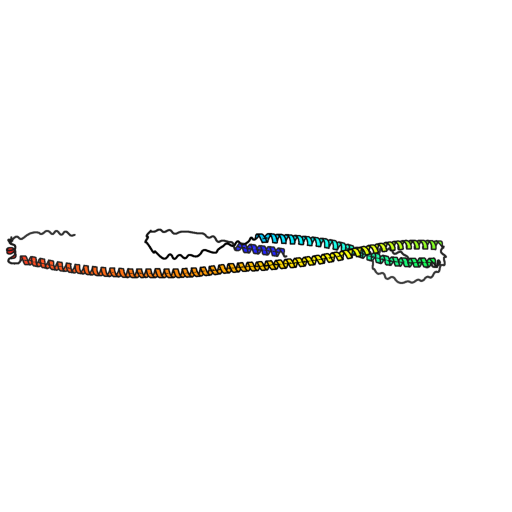0 45.09 363 THR A CA 1
ATOM 2924 C C . THR A 1 363 ? -97.373 -12.987 101.209 1.00 45.09 363 THR A C 1
ATOM 2926 O O . THR A 1 363 ? -96.721 -13.198 100.190 1.00 45.09 363 THR A O 1
ATOM 2929 N N . ASP A 1 364 ? -98.310 -13.818 101.657 1.00 44.53 364 ASP A N 1
ATOM 2930 C CA . ASP A 1 364 ? -98.788 -14.982 100.911 1.00 44.53 364 ASP A CA 1
ATOM 2931 C C . ASP A 1 364 ? -99.525 -14.514 99.648 1.00 44.53 364 ASP A C 1
ATOM 2933 O O . ASP A 1 364 ? -100.508 -13.786 99.763 1.00 44.53 364 ASP A O 1
ATOM 2937 N N . THR A 1 365 ? -99.070 -14.894 98.450 1.00 43.00 365 THR A N 1
ATOM 2938 C CA . THR A 1 365 ? -99.937 -15.088 97.267 1.00 43.00 365 THR A CA 1
ATOM 2939 C C . THR A 1 365 ? -99.191 -15.778 96.118 1.00 43.00 365 THR A C 1
ATOM 2941 O O . THR A 1 365 ? -98.247 -15.241 95.548 1.00 43.00 365 THR A O 1
ATOM 2944 N N . ASP A 1 366 ? -99.681 -16.969 95.771 1.00 42.25 366 ASP A N 1
ATOM 2945 C CA . ASP A 1 366 ? -99.456 -17.682 94.512 1.00 42.25 366 ASP A CA 1
ATOM 2946 C C . ASP A 1 366 ? -100.139 -16.980 93.315 1.00 42.25 366 ASP A C 1
ATOM 2948 O O . ASP A 1 366 ? -101.167 -16.319 93.481 1.00 42.25 366 ASP A O 1
ATOM 2952 N N . ASN A 1 367 ? -99.641 -17.287 92.103 1.00 37.50 367 ASN A N 1
ATOM 2953 C CA . ASN A 1 367 ? -100.262 -17.162 90.764 1.00 37.50 367 ASN A CA 1
ATOM 2954 C C . ASN A 1 367 ? -100.180 -15.818 89.989 1.00 37.50 367 ASN A C 1
ATOM 2956 O O . ASN A 1 367 ? -101.120 -15.027 90.033 1.00 37.50 367 ASN A O 1
ATOM 2960 N N . ARG A 1 368 ? -99.174 -15.668 89.099 1.00 38.44 368 ARG A N 1
ATOM 2961 C CA . ARG A 1 368 ? -99.285 -15.726 87.604 1.00 38.44 368 ARG A CA 1
ATOM 2962 C C . ARG A 1 368 ? -98.152 -14.991 86.854 1.00 38.44 368 ARG A C 1
ATOM 2964 O O . ARG A 1 368 ? -97.830 -13.856 87.172 1.00 38.44 368 ARG A O 1
ATOM 2971 N N . ASP A 1 369 ? -97.680 -15.664 85.798 1.00 40.78 369 ASP A N 1
ATOM 2972 C CA . ASP A 1 369 ? -97.077 -15.183 84.539 1.00 40.78 369 ASP A CA 1
ATOM 2973 C C . ASP A 1 369 ? -95.924 -14.166 84.577 1.00 40.78 369 ASP A C 1
ATOM 2975 O O . ASP A 1 369 ? -96.114 -12.958 84.440 1.00 40.78 369 ASP A O 1
ATOM 2979 N N . PHE A 1 370 ? -94.696 -14.694 84.569 1.00 38.22 370 PHE A N 1
ATOM 2980 C CA . PHE A 1 370 ? -93.543 -14.001 83.995 1.00 38.22 370 PHE A CA 1
ATOM 2981 C C . PHE A 1 370 ? -93.471 -14.284 82.491 1.00 38.22 370 PHE A C 1
ATOM 2983 O O . PHE A 1 370 ? -93.059 -15.357 82.053 1.00 38.22 370 PHE A O 1
ATOM 2990 N N . GLY A 1 371 ? -93.883 -13.291 81.704 1.00 36.81 371 GLY A N 1
ATOM 2991 C CA . GLY A 1 371 ? -93.612 -13.227 80.276 1.00 36.81 371 GLY A CA 1
ATOM 2992 C C . GLY A 1 371 ? -92.115 -13.062 80.023 1.00 36.81 371 GLY A C 1
ATOM 2993 O O . GLY A 1 371 ? -91.480 -12.124 80.500 1.00 36.81 371 GLY A O 1
ATOM 2994 N N . THR A 1 372 ? -91.569 -13.991 79.250 1.00 50.22 372 THR A N 1
ATOM 2995 C CA . THR A 1 372 ? -90.240 -13.944 78.646 1.00 50.22 372 THR A CA 1
ATOM 2996 C C . THR A 1 372 ? -90.101 -12.731 77.729 1.00 50.22 372 THR A C 1
ATOM 2998 O O . THR A 1 372 ? -90.906 -12.578 76.814 1.00 50.22 372 THR A O 1
ATOM 3001 N N . ASN A 1 373 ? -89.043 -11.935 77.898 1.00 34.38 373 ASN A N 1
ATOM 3002 C CA . ASN A 1 373 ? -88.475 -11.138 76.812 1.00 34.38 373 ASN A CA 1
ATOM 3003 C C . ASN A 1 373 ? -86.947 -11.198 76.873 1.00 34.38 373 ASN A C 1
ATOM 3005 O O . ASN A 1 373 ? -86.276 -10.425 77.549 1.00 34.38 373 ASN A O 1
ATOM 3009 N N . THR A 1 374 ? -86.425 -12.158 76.119 1.00 43.84 374 THR A N 1
ATOM 3010 C CA . THR A 1 374 ? -85.100 -12.150 75.507 1.00 43.84 374 THR A CA 1
ATOM 3011 C C . THR A 1 374 ? -84.976 -10.958 74.557 1.00 43.84 374 THR A C 1
ATOM 3013 O O . THR A 1 374 ? -85.819 -10.794 73.678 1.00 43.84 374 THR A O 1
ATOM 3016 N N . THR A 1 375 ? -83.913 -10.162 74.664 1.00 39.41 375 THR A N 1
ATOM 3017 C CA . THR A 1 375 ? -83.379 -9.434 73.501 1.00 39.41 375 THR A CA 1
ATOM 3018 C C . THR A 1 375 ? -81.865 -9.603 73.485 1.00 39.41 375 THR A C 1
ATOM 3020 O O . THR A 1 375 ? -81.164 -9.139 74.378 1.00 39.41 375 THR A O 1
ATOM 3023 N N . SER A 1 376 ? -81.423 -10.362 72.489 1.00 40.62 376 SER A N 1
ATOM 3024 C CA . SER A 1 376 ? -80.053 -10.648 72.080 1.00 40.62 376 SER A CA 1
ATOM 3025 C C . SER A 1 376 ? -79.337 -9.401 71.559 1.00 40.62 376 SER A C 1
ATOM 3027 O O . SER A 1 376 ? -79.947 -8.612 70.831 1.00 40.62 376 SER A O 1
ATOM 3029 N N . GLY A 1 377 ? -78.047 -9.287 71.880 1.00 35.41 377 GLY A N 1
ATOM 3030 C CA . GLY A 1 377 ? -77.050 -8.622 71.038 1.00 35.41 377 GLY A CA 1
ATOM 3031 C C . GLY A 1 377 ? -76.451 -9.614 70.055 1.00 35.41 377 GLY A C 1
ATOM 3032 O O . GLY A 1 377 ? -76.386 -10.810 70.428 1.00 35.41 377 GLY A O 1
#

pLDDT: mean 70.92, std 23.18, range [29.23, 97.94]

Organism: Daphnia pulex (NCBI:txid6669)

Foldseek 3Di:
DVVVVVVVVVVVVVVVVVVVDDDDDDDDDDDDDDDDDDDDDDDDDDDPDDPPPPPDDDDPPDDPDPVVVPVVVVVVVVVVVVVVVVVVVVVVVVVVVVVVVVVLVVLVVVLVVLVVVLVVLVVVLVVLVVVLVCCVVPVQPPPPPPPPDPPPPPDDDDDDDDDDDDDDDDDDDPDPDPDPPVVSVVVSVVSVVVSVVSVVVSVVSVVVSVVSVVVVVVVVVVVVVVVVVVVVVVVVVVVVVVVVVVVVVVVVVVVVVVVVVVVVVVVVVVVVVVVVVVVVVVVVVVVVVVVVVVVVVVVVVVVVVVVVVVVVVVVVVVVVVVVVVVVVVVVVVVVVVVVVVVVVVVVLVVDPCSCVVVVHDDDDDDDDDDDDDDDDD

Nearest PDB structures (foldseek):
  8otz-assembly1_DQ  TM=5.869E-01  e=8.435E+00  Bos taurus
  6ly8-assembly1_G  TM=2.770E-01  e=1.412E+00  Thermus thermophilus HB8

Solvent-accessible surface area (backbone atoms only — not comparable to full-atom values): 23128 Å² total; per-residue (Å²): 115,72,69,62,54,54,54,52,52,52,53,54,52,55,54,64,57,61,75,74,70,74,83,87,82,82,86,84,82,90,88,82,90,80,88,82,79,94,76,87,79,84,86,86,82,86,83,85,77,82,80,79,73,79,90,73,87,83,79,82,75,77,80,82,67,79,70,72,58,54,60,56,52,54,49,52,51,53,50,52,54,51,50,52,52,50,54,52,50,52,50,52,50,52,52,52,52,52,50,53,50,51,53,53,48,53,54,49,53,51,50,53,50,53,52,53,52,46,55,53,51,52,53,50,50,56,51,50,55,50,52,54,54,44,46,76,75,39,77,84,72,76,77,78,77,88,73,84,68,81,77,74,88,81,76,94,82,77,92,75,92,79,90,76,82,90,76,90,77,88,75,90,74,90,72,91,68,86,72,58,68,69,58,56,52,53,50,50,52,51,52,51,51,51,48,51,51,51,52,53,50,48,55,50,50,56,51,51,54,51,52,52,51,51,52,49,52,52,51,53,54,51,50,56,54,50,52,54,51,51,54,51,52,52,50,54,50,51,51,52,48,53,52,51,52,52,53,49,52,52,53,51,52,54,48,53,51,51,53,48,52,53,52,52,52,52,50,52,53,51,53,52,51,52,51,52,51,51,52,50,54,49,53,52,52,52,51,51,52,53,48,55,52,51,54,51,51,53,52,51,55,49,54,53,48,51,54,51,51,52,49,53,51,51,54,50,52,52,52,49,53,54,51,52,52,50,50,52,52,51,50,52,50,49,51,55,48,49,53,52,48,54,52,48,54,59,50,46,76,70,42,96,52,46,50,67,75,70,72,49,82,90,75,93,78,85,91,84,84,86,80,87,77,89,80,84,134

Secondary structure (DSSP, 8-state):
-HHHHHHHHHHHHHHHHHTT-----------------------------------------PPP-THHHHHHHHHHHHHHHHHHHHHHHHHHHHHHHHHHHHHHHHHHHHHHHHHHHHHHHHHHHHHHHHHHHHHHH-TT----------------------------------------HHHHHHHHHHHHHHHHHHHHHHHHHHHHHHHHHHHHHHHHHHHHHHHHHHHHHHHHHHHHHHHHHHHHHHHHHHHHHHHHHHHHHHHHHHHHHHHHHHHHHHHHHHHHHHHHHHHHHHHHHHHHHHHHHHHHHHHHHHHHHHHHHHHHHHHHHHHHHHHHHHHHHHHHHTSTTHHHHTT------------------

Mean predicted aligned error: 21.88 Å

Sequence (377 aa):
MGVLLAIVLIWLWVKHFTEKSSPSTENQHSSADQNSNDVEPEVCQDTRQQLTVDSKMLTTTSIPDEQFKTDEIDTLKRNNERLANQVIQLKLELSAWSSERGELQSVRDELMSTRCELYAKNRDITKLEKSISQLKNNPTALNVDDDFNPANTNSALAQNNVIVAEQEEKSTQTVDVQLPTTVVDNRIEELEDQYKKVCAHNTSMQRKMRGFHAARTVLQSANAKLVLQIDSKAKELEEEKASSEKKIQELESDHQESVGKIRQYYQILLNNRNYQNKELEETISELNSTIDECEENHRTEMEEMDTRYSKVIDEQNEHLVQLESRVAELTQKNCELNDTVDELEVGSYALPDYYKILNVKRTDTDNRDFGTNTTSG

Radius of gyration: 76.02 Å; Cα contacts (8 Å, |Δi|>4): 36; chains: 1; bounding box: 162×45×213 Å